Protein AF-0000000068963254 (afdb_homodimer)

InterPro domains:
  IPR007537 tRNAHis guanylyltransferase Thg1 [PIRSF028980] (1-218)
  IPR007537 tRNAHis guanylyltransferase Thg1 [PTHR12729] (1-242)
  IPR024956 tRNAHis guanylyltransferase catalytic domain [PF04446] (6-135)
  IPR025845 Thg1 C-terminal domain [PF14413] (139-219)
  IPR038469 tRNAHis guanylyltransferase Thg1 superfamily [G3DSA:3.30.70.3000] (1-248)

Solvent-accessible surface area (backbone atoms only — not comparable to full-atom values): 26424 Å² total; per-residue (Å²): 124,90,73,58,92,35,56,66,53,60,69,49,56,68,87,52,58,54,68,81,66,22,29,38,34,40,37,37,34,48,52,66,45,72,61,51,38,59,76,64,63,55,52,78,69,68,33,69,47,60,48,49,43,51,48,52,18,51,50,52,42,39,64,73,36,72,52,42,40,39,34,42,32,47,86,62,32,38,36,38,33,30,47,31,79,56,58,65,80,70,30,26,48,49,45,55,50,16,36,50,38,5,40,31,31,23,40,46,60,72,46,36,56,78,54,33,72,89,50,78,87,83,68,81,66,33,34,27,34,45,75,34,59,26,76,44,68,65,48,48,51,34,39,53,24,34,54,36,53,47,36,34,57,52,40,54,49,40,45,41,40,41,44,32,29,76,74,61,68,34,50,71,68,52,28,54,58,71,49,60,91,56,50,73,67,50,45,49,46,50,33,32,76,74,65,73,38,61,76,87,72,50,59,45,54,66,49,40,14,39,36,34,30,34,53,41,80,70,32,62,85,44,71,45,88,65,64,45,79,44,54,60,67,64,70,51,61,57,40,49,69,57,33,37,45,59,62,72,117,125,91,74,58,92,37,55,67,52,61,71,49,56,69,88,51,57,54,69,81,64,24,30,38,34,41,38,37,36,48,53,67,45,70,62,50,39,60,75,62,63,56,52,78,70,68,32,66,48,61,47,51,43,51,49,51,17,50,50,53,42,41,66,73,35,72,51,41,40,37,34,43,33,45,85,64,32,38,37,38,34,29,47,28,80,53,58,66,80,69,29,26,48,49,45,54,50,17,35,50,40,7,41,30,32,24,37,46,59,72,46,38,56,80,56,33,71,91,48,79,86,84,69,81,66,35,34,27,35,45,74,34,60,28,74,44,70,66,48,48,52,35,39,52,26,34,53,37,52,49,36,33,55,51,40,54,49,40,45,41,39,40,43,33,29,76,73,61,69,34,50,72,70,52,28,52,59,72,50,59,90,56,50,73,68,51,45,49,46,49,33,33,76,76,64,72,38,59,75,88,73,50,58,45,54,65,50,41,17,40,36,36,31,35,53,44,80,68,34,61,85,45,72,44,88,63,64,46,76,45,54,60,66,66,72,51,63,58,40,49,69,56,33,36,46,60,62,74,120

Organism: Plasmodiophora brassicae (NCBI:txid37360)

Foldseek 3Di:
DPDDPVNCVVVVDDFQADDAQWKKKKKKFWDPVVVQCVVQVADPPDRPLLLVLLVVLVQQLCLVVVQFFKKFDDDRMIMTIGARRDCVVPRGFVVNRVVSQVSSQVSSQVCCCVSPVPTDRDDRIHMDIGMDIGNDLVRVLVVLLVVQVVLQVVLLLRVLLVCCVVVVVDDSVRSVVVCPPDDSVRSQCSCCVVPVDHPVPPDLCNNGNKMWGQDFFQGQPDGHSGTDIDRDNSNDCCVCVGGHVNSRD/DPQDPPNCVVVVDDFQADDAQWKKKKKKFWDPVVVQCVVQVADPPDRPLLLVLLVVLVQQLCLVVVQFFKKFDDDRMIMTIGARRDCVVPRGFVVSRVVSQVSSQVSSQVCCCVSPVPTDRDDRIHMDIGMDIGNDLVRVLVVLLVVQVVLQVVLLLRVLLVCCVVVVVDDSVRSVVVCPPDDSVRSQCSCCVVPVDGPVPPDLCNNRNKMWGQDFFQGQVDGHSGTDIDRDNSNDCCVCVGGHVNSRD

Structure (mmCIF, N/CA/C/O backbone):
data_AF-0000000068963254-model_v1
#
loop_
_entity.id
_entity.type
_entity.pdbx_description
1 polymer 'tRNA(His) guanylyltransferase'
#
loop_
_atom_site.group_PDB
_atom_site.id
_atom_site.type_symbol
_atom_site.label_atom_id
_atom_site.label_alt_id
_atom_site.label_comp_id
_atom_site.label_asym_id
_atom_site.label_entity_id
_atom_site.label_seq_id
_atom_site.pdbx_PDB_ins_code
_atom_site.Cartn_x
_atom_site.Cartn_y
_atom_site.Cartn_z
_atom_site.occupancy
_atom_site.B_iso_or_equiv
_atom_site.auth_seq_id
_atom_site.auth_comp_id
_atom_site.auth_asym_id
_atom_site.auth_atom_id
_atom_site.pdbx_PDB_model_num
ATOM 1 N N . MET A 1 1 ? 7.516 -19.312 -25.328 1 40.75 1 MET A N 1
ATOM 2 C CA . MET A 1 1 ? 6.711 -19.531 -24.125 1 40.75 1 MET A CA 1
ATOM 3 C C . MET A 1 1 ? 5.273 -19.891 -24.5 1 40.75 1 MET A C 1
ATOM 5 O O . MET A 1 1 ? 4.648 -19.203 -25.312 1 40.75 1 MET A O 1
ATOM 9 N N . ALA A 1 2 ? 4.996 -21.141 -24.453 1 50.78 2 ALA A N 1
ATOM 10 C CA . ALA A 1 2 ? 3.686 -21.609 -24.906 1 50.78 2 ALA A CA 1
ATOM 11 C C . ALA A 1 2 ? 2.574 -20.719 -24.359 1 50.78 2 ALA A C 1
ATOM 13 O O . ALA A 1 2 ? 2.416 -20.609 -23.141 1 50.78 2 ALA A O 1
ATOM 14 N N . LYS A 1 3 ? 2.156 -19.75 -25.125 1 63.19 3 LYS A N 1
ATOM 15 C CA . LYS A 1 3 ? 1.108 -18.766 -24.875 1 63.19 3 LYS A CA 1
ATOM 16 C C . LYS A 1 3 ? -0.232 -19.438 -24.609 1 63.19 3 LYS A C 1
ATOM 18 O O . LYS A 1 3 ? -0.661 -20.312 -25.375 1 63.19 3 LYS A O 1
ATOM 23 N N . SER A 1 4 ? -0.651 -19.484 -23.297 1 78.44 4 SER A N 1
ATOM 24 C CA . SER A 1 4 ? -1.964 -20.016 -22.938 1 78.44 4 SER A CA 1
ATOM 25 C C . SER A 1 4 ? -3.066 -19.359 -23.766 1 78.44 4 SER A C 1
ATOM 27 O O . SER A 1 4 ? -2.932 -18.203 -24.203 1 78.44 4 SER A O 1
ATOM 29 N N . ARG A 1 5 ? -4.027 -20.062 -24.281 1 87.56 5 ARG A N 1
ATOM 30 C CA . ARG A 1 5 ? -5.191 -19.562 -25 1 87.56 5 ARG A CA 1
ATOM 31 C C . ARG A 1 5 ? -5.902 -18.469 -24.219 1 87.56 5 ARG A C 1
ATOM 33 O O . ARG A 1 5 ? -6.723 -17.734 -24.766 1 87.56 5 ARG A O 1
ATOM 40 N N . PHE A 1 6 ? -5.547 -18.344 -22.891 1 93.31 6 PHE A N 1
ATOM 41 C CA . PHE A 1 6 ? -6.215 -17.375 -22.031 1 93.31 6 PHE A CA 1
ATOM 42 C C . PHE A 1 6 ? -5.469 -16.047 -22.047 1 93.31 6 PHE A C 1
ATOM 44 O O . PHE A 1 6 ? -5.949 -15.055 -21.484 1 93.31 6 PHE A O 1
ATOM 51 N N . GLU A 1 7 ? -4.395 -15.922 -22.703 1 92.69 7 GLU A N 1
ATOM 52 C CA . GLU A 1 7 ? -3.494 -14.781 -22.641 1 92.69 7 GLU A CA 1
ATOM 53 C C . GLU A 1 7 ? -4.176 -13.516 -23.156 1 92.69 7 GLU A C 1
ATOM 55 O O . GLU A 1 7 ? -3.734 -12.398 -22.844 1 92.69 7 GLU A O 1
ATOM 60 N N . TYR A 1 8 ? -5.297 -13.703 -23.938 1 94.56 8 TYR A N 1
ATOM 61 C CA . TYR A 1 8 ? -5.992 -12.555 -24.484 1 94.56 8 TYR A CA 1
ATOM 62 C C . TYR A 1 8 ? -6.496 -11.633 -23.391 1 94.56 8 TYR A C 1
ATOM 64 O O . TYR A 1 8 ? -6.68 -10.43 -23.609 1 94.56 8 TYR A O 1
ATOM 72 N N . VAL A 1 9 ? -6.684 -12.094 -22.125 1 95.69 9 VAL A N 1
ATOM 73 C CA . VAL A 1 9 ? -7.242 -11.32 -21.016 1 95.69 9 VAL A CA 1
ATOM 74 C C . VAL A 1 9 ? -6.277 -10.203 -20.625 1 95.69 9 VAL A C 1
ATOM 76 O O . VAL A 1 9 ? -6.668 -9.234 -19.969 1 95.69 9 VAL A O 1
ATOM 79 N N . ARG A 1 10 ? -5.012 -10.375 -21 1 94.25 10 ARG A N 1
ATOM 80 C CA . ARG A 1 10 ? -4.031 -9.328 -20.734 1 94.25 10 ARG A CA 1
ATOM 81 C C . ARG A 1 10 ? -4.398 -8.039 -21.469 1 94.25 10 ARG A C 1
ATOM 83 O O . ARG A 1 10 ? -4.027 -6.945 -21.031 1 94.25 10 ARG A O 1
ATOM 90 N N . GLU A 1 11 ? -5.129 -8.188 -22.531 1 94.81 11 GLU A N 1
ATOM 91 C CA . GLU A 1 11 ? -5.484 -7.043 -23.375 1 94.81 11 GLU A CA 1
ATOM 92 C C . GLU A 1 11 ? -6.473 -6.125 -22.656 1 94.81 11 GLU A C 1
ATOM 94 O O . GLU A 1 11 ? -6.684 -4.984 -23.078 1 94.81 11 GLU A O 1
ATOM 99 N N . PHE A 1 12 ? -7.09 -6.617 -21.578 1 96.12 12 PHE A N 1
ATOM 100 C CA . PHE A 1 12 ? -8.023 -5.797 -20.812 1 96.12 12 PHE A CA 1
ATOM 101 C C . PHE A 1 12 ? -7.277 -4.828 -19.906 1 96.12 12 PHE A C 1
ATOM 103 O O . PHE A 1 12 ? -7.867 -3.881 -19.375 1 96.12 12 PHE A O 1
ATOM 110 N N . GLU A 1 13 ? -5.98 -5.09 -19.719 1 94.31 13 GLU A N 1
ATOM 111 C CA . GLU A 1 13 ? -5.184 -4.152 -18.922 1 94.31 13 GLU A CA 1
ATOM 112 C C . GLU A 1 13 ? -5.102 -2.789 -19.609 1 94.31 13 GLU A C 1
ATOM 114 O O . GLU A 1 13 ? -4.887 -2.705 -20.812 1 94.31 13 GLU A O 1
ATOM 119 N N . GLN A 1 14 ? -5.449 -1.796 -18.875 1 87.88 14 GLN A N 1
ATOM 120 C CA . GLN A 1 14 ? -5.414 -0.44 -19.406 1 87.88 14 GLN A CA 1
ATOM 121 C C . GLN A 1 14 ? -4.195 0.323 -18.906 1 87.88 14 GLN A C 1
ATOM 123 O O . GLN A 1 14 ? -3.807 0.178 -17.734 1 87.88 14 GLN A O 1
ATOM 128 N N . GLN A 1 15 ? -3.648 1.055 -19.812 1 85.62 15 GLN A N 1
ATOM 129 C CA . GLN A 1 15 ? -2.539 1.921 -19.422 1 85.62 15 GLN A CA 1
ATOM 130 C C . GLN A 1 15 ? -3.033 3.127 -18.641 1 85.62 15 GLN A C 1
ATOM 132 O O . GLN A 1 15 ? -4.066 3.713 -18.969 1 85.62 15 GLN A O 1
ATOM 137 N N . ASP A 1 16 ? -2.488 3.451 -17.609 1 92.75 16 ASP A N 1
ATOM 138 C CA . ASP A 1 16 ? -2.861 4.605 -16.797 1 92.75 16 ASP A CA 1
ATOM 139 C C . ASP A 1 16 ? -1.685 5.566 -16.641 1 92.75 16 ASP A C 1
ATOM 141 O O . ASP A 1 16 ? -1.384 6.008 -15.523 1 92.75 16 ASP A O 1
ATOM 145 N N . CYS A 1 17 ? -1.032 5.82 -17.734 1 95.12 17 CYS A N 1
ATOM 146 C CA . CYS A 1 17 ? 0.119 6.719 -17.766 1 95.12 17 CYS A CA 1
ATOM 147 C C . CYS A 1 17 ? -0.302 8.156 -17.469 1 95.12 17 CYS A C 1
ATOM 149 O O . CYS A 1 17 ? -1.21 8.68 -18.125 1 95.12 17 CYS A O 1
ATOM 151 N N . LEU A 1 18 ? 0.37 8.75 -16.594 1 97.69 18 LEU A N 1
ATOM 152 C CA . LEU A 1 18 ? 0.087 10.133 -16.203 1 97.69 18 LEU A CA 1
ATOM 153 C C . LEU A 1 18 ? 0.671 11.102 -17.219 1 97.69 18 LEU A C 1
ATOM 155 O O . LEU A 1 18 ? 1.726 10.844 -17.812 1 97.69 18 LEU A O 1
ATOM 159 N N . LEU A 1 19 ? -0.005 12.203 -17.453 1 97.56 19 LEU A N 1
ATOM 160 C CA . LEU A 1 19 ? 0.366 13.234 -18.406 1 97.56 19 LEU A CA 1
ATOM 161 C C . LEU A 1 19 ? 1.795 13.711 -18.172 1 97.56 19 LEU A C 1
ATOM 163 O O . LEU A 1 19 ? 2.184 13.969 -17.031 1 97.56 19 LEU A O 1
ATOM 167 N N . LYS A 1 20 ? 2.562 13.781 -19.219 1 97.12 20 LYS A N 1
ATOM 168 C CA . LYS A 1 20 ? 3.924 14.305 -19.156 1 97.12 20 LYS A CA 1
ATOM 169 C C . LYS A 1 20 ? 3.928 15.789 -18.812 1 97.12 20 LYS A C 1
ATOM 171 O O . LYS A 1 20 ? 2.961 16.5 -19.094 1 97.12 20 LYS A O 1
ATOM 176 N N . ASN A 1 21 ? 4.98 16.219 -18.156 1 97.19 21 ASN A N 1
ATOM 177 C CA . ASN A 1 21 ? 5.238 17.625 -17.844 1 97.19 21 ASN A CA 1
ATOM 178 C C . ASN A 1 21 ? 4.223 18.172 -16.844 1 97.19 21 ASN A C 1
ATOM 180 O O . ASN A 1 21 ? 3.986 19.375 -16.781 1 97.19 21 ASN A O 1
ATOM 184 N N . ALA A 1 22 ? 3.57 17.312 -16.141 1 98.44 22 ALA A N 1
ATOM 185 C CA . ALA A 1 22 ? 2.709 17.672 -15.016 1 98.44 22 ALA A CA 1
ATOM 186 C C . ALA A 1 22 ? 3.26 17.125 -13.703 1 98.44 22 ALA A C 1
ATOM 188 O O . ALA A 1 22 ? 3.785 16.016 -13.664 1 98.44 22 ALA A O 1
ATOM 189 N N . TRP A 1 23 ? 3.119 17.938 -12.664 1 98.75 23 TRP A N 1
ATOM 190 C CA . TRP A 1 23 ? 3.518 17.484 -11.336 1 98.75 23 TRP A CA 1
ATOM 191 C C . TRP A 1 23 ? 2.604 16.359 -10.852 1 98.75 23 TRP A C 1
ATOM 193 O O . TRP A 1 23 ? 1.389 16.406 -11.055 1 98.75 23 TRP A O 1
ATOM 203 N N . ILE A 1 24 ? 3.195 15.352 -10.297 1 98.81 24 ILE A N 1
ATOM 204 C CA . ILE A 1 24 ? 2.424 14.258 -9.719 1 98.81 24 ILE A CA 1
ATOM 205 C C . ILE A 1 24 ? 2.418 14.383 -8.195 1 98.81 24 ILE A C 1
ATOM 207 O O . ILE A 1 24 ? 3.477 14.484 -7.57 1 98.81 24 ILE A O 1
ATOM 211 N N . VAL A 1 25 ? 1.271 14.422 -7.582 1 98.88 25 VAL A N 1
ATOM 212 C CA . VAL A 1 25 ? 1.151 14.367 -6.129 1 98.88 25 VAL A CA 1
ATOM 213 C C . VAL A 1 25 ? 0.462 13.07 -5.711 1 98.88 25 VAL A C 1
ATOM 215 O O . VAL A 1 25 ? -0.643 12.773 -6.172 1 98.88 25 VAL A O 1
ATOM 218 N N . VAL A 1 26 ? 1.141 12.289 -4.941 1 98.88 26 VAL A N 1
ATOM 219 C CA . VAL A 1 26 ? 0.538 11.133 -4.285 1 98.88 26 VAL A CA 1
ATOM 220 C C . VAL A 1 26 ? 0.191 11.484 -2.84 1 98.88 26 VAL A C 1
ATOM 222 O O . VAL A 1 26 ? 1.077 11.797 -2.041 1 98.88 26 VAL A O 1
ATOM 225 N N . ARG A 1 27 ? -1.029 11.477 -2.531 1 98.81 27 ARG A N 1
ATOM 226 C CA . ARG A 1 27 ? -1.464 11.742 -1.164 1 98.81 27 ARG A CA 1
ATOM 227 C C . ARG A 1 27 ? -1.952 10.469 -0.489 1 98.81 27 ARG A C 1
ATOM 229 O O . ARG A 1 27 ? -2.826 9.773 -1.017 1 98.81 27 ARG A O 1
ATOM 236 N N . ILE A 1 28 ? -1.394 10.094 0.562 1 98.75 28 ILE A N 1
ATOM 237 C CA . ILE A 1 28 ? -1.815 8.945 1.359 1 98.75 28 ILE A CA 1
ATOM 238 C C . ILE A 1 28 ? -2.535 9.43 2.617 1 98.75 28 ILE A C 1
ATOM 240 O O . ILE A 1 28 ? -2.246 10.516 3.127 1 98.75 28 ILE A O 1
ATOM 244 N N . ASP A 1 29 ? -3.447 8.68 3.086 1 98.5 29 ASP A N 1
ATOM 245 C CA . ASP A 1 29 ? -4.25 9 4.262 1 98.5 29 ASP A CA 1
ATOM 246 C C . ASP A 1 29 ? -4.621 7.738 5.035 1 98.5 29 ASP A C 1
ATOM 248 O O . ASP A 1 29 ? -5.043 6.742 4.441 1 98.5 29 ASP A O 1
ATOM 252 N N . GLY A 1 30 ? -4.484 7.77 6.297 1 98.5 30 GLY A N 1
ATOM 253 C CA . GLY A 1 30 ? -4.824 6.621 7.121 1 98.5 30 GLY A CA 1
ATOM 254 C C . GLY A 1 30 ? -6.289 6.238 7.035 1 98.5 30 GLY A C 1
ATOM 255 O O . GLY A 1 30 ? -7.16 7.105 6.98 1 98.5 30 GLY A O 1
ATOM 256 N N . ARG A 1 31 ? -6.52 4.98 7.039 1 97.12 31 ARG A N 1
ATOM 257 C CA . ARG A 1 31 ? -7.883 4.453 7.078 1 97.12 31 ARG A CA 1
ATOM 258 C C . ARG A 1 31 ? -8.242 3.967 8.477 1 97.12 31 ARG A C 1
ATOM 260 O O . ARG A 1 31 ? -7.602 3.062 9.008 1 97.12 31 ARG A O 1
ATOM 267 N N . GLY A 1 32 ? -9.281 4.512 9.008 1 95.69 32 GLY A N 1
ATOM 268 C CA . GLY A 1 32 ? -9.688 4.113 10.344 1 95.69 32 GLY A CA 1
ATOM 269 C C . GLY A 1 32 ? -8.68 4.484 11.414 1 95.69 32 GLY A C 1
ATOM 270 O O . GLY A 1 32 ? -8.492 3.742 12.375 1 95.69 32 GLY A O 1
ATOM 271 N N . PHE A 1 33 ? -8.039 5.621 11.25 1 96.44 33 PHE A N 1
ATOM 272 C CA . PHE A 1 33 ? -6.891 5.938 12.094 1 96.44 33 PHE A CA 1
ATOM 273 C C . PHE A 1 33 ? -7.348 6.457 13.453 1 96.44 33 PHE A C 1
ATOM 275 O O . PHE A 1 33 ? -6.598 6.406 14.43 1 96.44 33 PHE A O 1
ATOM 282 N N . HIS A 1 34 ? -8.547 7.043 13.5 1 94.56 34 HIS A N 1
ATOM 283 C CA . HIS A 1 34 ? -9.062 7.414 14.812 1 94.56 34 HIS A CA 1
ATOM 284 C C . HIS A 1 34 ? -9.164 6.203 15.727 1 94.56 34 HIS A C 1
ATOM 286 O O . HIS A 1 34 ? -8.711 6.25 16.875 1 94.56 34 HIS A O 1
ATOM 292 N N . LYS A 1 35 ? -9.75 5.125 15.242 1 96.56 35 LYS A N 1
ATOM 293 C CA . LYS A 1 35 ? -9.859 3.883 16 1 96.56 35 LYS A CA 1
ATOM 294 C C . LYS A 1 35 ? -8.484 3.283 16.266 1 96.56 35 LYS A C 1
ATOM 296 O O . LYS A 1 35 ? -8.227 2.77 17.359 1 96.56 35 LYS A O 1
ATOM 301 N N . PHE A 1 36 ? -7.629 3.355 15.328 1 98.06 36 PHE A N 1
ATOM 302 C CA . PHE A 1 36 ? -6.281 2.818 15.438 1 98.06 36 PHE A CA 1
ATOM 303 C C . PHE A 1 36 ? -5.516 3.504 16.562 1 98.06 36 PHE A C 1
ATOM 305 O O . PHE A 1 36 ? -4.922 2.84 17.422 1 98.06 36 PHE A O 1
ATOM 312 N N . THR A 1 37 ? -5.527 4.891 16.531 1 97.81 37 THR A N 1
ATOM 313 C CA . THR A 1 37 ? -4.773 5.648 17.531 1 97.81 37 THR A CA 1
ATOM 314 C C . THR A 1 37 ? -5.379 5.477 18.922 1 97.81 37 THR A C 1
ATOM 316 O O . THR A 1 37 ? -4.656 5.402 19.906 1 97.81 37 THR A O 1
ATOM 319 N N . SER A 1 38 ? -6.684 5.348 19.016 1 96.56 38 SER A N 1
ATOM 320 C CA . SER A 1 38 ? -7.348 5.105 20.281 1 96.56 38 SER A CA 1
ATOM 321 C C . SER A 1 38 ? -6.969 3.744 20.859 1 96.56 38 SER A C 1
ATOM 323 O O . SER A 1 38 ? -6.652 3.631 22.047 1 96.56 38 SER A O 1
ATOM 325 N N . ALA A 1 39 ? -6.941 2.746 20.016 1 97.31 39 ALA A N 1
ATOM 326 C CA . ALA A 1 39 ? -6.641 1.38 20.438 1 97.31 39 ALA A CA 1
ATOM 327 C C . ALA A 1 39 ? -5.203 1.264 20.938 1 97.31 39 ALA A C 1
ATOM 329 O O . ALA A 1 39 ? -4.887 0.387 21.734 1 97.31 39 ALA A O 1
ATOM 330 N N . HIS A 1 40 ? -4.371 2.148 20.5 1 98.44 40 HIS A N 1
ATOM 331 C CA . HIS A 1 40 ? -2.959 2.057 20.844 1 98.44 40 HIS A CA 1
ATOM 332 C C . HIS A 1 40 ? -2.572 3.131 21.859 1 98.44 40 HIS A C 1
ATOM 334 O O . HIS A 1 40 ? -1.389 3.318 22.156 1 98.44 40 HIS A O 1
ATOM 340 N N . GLY A 1 41 ? -3.527 3.955 22.266 1 97.5 41 GLY A N 1
ATOM 341 C CA . GLY A 1 41 ? -3.303 4.902 23.359 1 97.5 41 GLY A CA 1
ATOM 342 C C . GLY A 1 41 ? -2.469 6.098 22.938 1 97.5 41 GLY A C 1
ATOM 343 O O . GLY A 1 41 ? -1.62 6.566 23.703 1 97.5 41 GLY A O 1
ATOM 344 N N . PHE A 1 42 ? -2.67 6.566 21.766 1 98 42 PHE A N 1
ATOM 345 C CA . PHE A 1 42 ? -1.976 7.781 21.344 1 98 42 PHE A CA 1
ATOM 346 C C . PHE A 1 42 ? -2.354 8.953 22.25 1 98 42 PHE A C 1
ATOM 348 O O . PHE A 1 42 ? -3.516 9.094 22.641 1 98 42 PHE A O 1
ATOM 355 N N . LEU A 1 43 ? -1.406 9.789 22.469 1 97.12 43 LEU A N 1
ATOM 356 C CA . LEU A 1 43 ? -1.691 11.023 23.188 1 97.12 43 LEU A CA 1
ATOM 357 C C . LEU A 1 43 ? -2.572 11.945 22.344 1 97.12 43 LEU A C 1
ATOM 359 O O . LEU A 1 43 ? -2.514 11.922 21.125 1 97.12 43 LEU A O 1
ATOM 363 N N . ARG A 1 44 ? -3.332 12.711 23.062 1 95.44 44 ARG A N 1
ATOM 364 C CA . ARG A 1 44 ? -4.191 13.703 22.422 1 95.44 44 ARG A CA 1
ATOM 365 C C . ARG A 1 44 ? -3.809 15.117 22.859 1 95.44 44 ARG A C 1
ATOM 367 O O . ARG A 1 44 ? -3.404 15.328 24 1 95.44 44 ARG A O 1
ATOM 374 N N . PRO A 1 45 ? -3.92 16.094 22.016 1 95.69 45 PRO A N 1
ATOM 375 C CA . PRO A 1 45 ? -4.406 16.078 20.625 1 95.69 45 PRO A CA 1
ATOM 376 C C . PRO A 1 45 ? -3.355 15.586 19.641 1 95.69 45 PRO A C 1
ATOM 378 O O . PRO A 1 45 ? -3.695 15.172 18.531 1 95.69 45 PRO A O 1
ATOM 381 N N . ASN A 1 46 ? -2.074 15.75 20.031 1 97 46 ASN A N 1
ATOM 382 C CA . ASN A 1 46 ? -0.976 15.32 19.172 1 97 46 ASN A CA 1
ATOM 383 C C . ASN A 1 46 ? -0.062 14.328 19.891 1 97 46 ASN A C 1
ATOM 385 O O . ASN A 1 46 ? 0.238 14.492 21.078 1 97 46 ASN A O 1
ATOM 389 N N . ASP A 1 47 ? 0.301 13.297 19.281 1 98 47 ASP A N 1
ATOM 390 C CA . ASP A 1 47 ? 1.274 12.336 19.781 1 98 47 ASP A CA 1
ATOM 391 C C . ASP A 1 47 ? 2.574 12.398 18.984 1 98 47 ASP A C 1
ATOM 393 O O . ASP A 1 47 ? 2.635 11.93 17.844 1 98 47 ASP A O 1
ATOM 397 N N . ALA A 1 48 ? 3.574 12.938 19.578 1 98.25 48 ALA A N 1
ATOM 398 C CA . ALA A 1 48 ? 4.852 13.172 18.906 1 98.25 48 ALA A CA 1
ATOM 399 C C . ALA A 1 48 ? 5.445 11.867 18.391 1 98.25 48 ALA A C 1
ATOM 401 O O . ALA A 1 48 ? 6.102 11.844 17.344 1 98.25 48 ALA A O 1
ATOM 402 N N . ARG A 1 49 ? 5.277 10.719 19.141 1 98.5 49 ARG A N 1
ATOM 403 C CA . ARG A 1 49 ? 5.777 9.422 18.688 1 98.5 49 ARG A CA 1
ATOM 404 C C . ARG A 1 49 ? 5.152 9.031 17.359 1 98.5 49 ARG A C 1
ATOM 406 O O . ARG A 1 49 ? 5.859 8.633 16.422 1 98.5 49 ARG A O 1
ATOM 413 N N . GLY A 1 50 ? 3.785 9.219 17.25 1 98.62 50 GLY A N 1
ATOM 414 C CA . GLY A 1 50 ? 3.066 8.891 16.031 1 98.62 50 GLY A CA 1
ATOM 415 C C . GLY A 1 50 ? 3.475 9.742 14.844 1 98.62 50 GLY A C 1
ATOM 416 O O . GLY A 1 50 ? 3.656 9.234 13.742 1 98.62 50 GLY A O 1
ATOM 417 N N . LEU A 1 51 ? 3.619 11.023 15.078 1 98.75 51 LEU A N 1
ATOM 418 C CA . LEU A 1 51 ? 4.004 11.945 14.016 1 98.75 51 LEU A CA 1
ATOM 419 C C . LEU A 1 51 ? 5.43 11.672 13.547 1 98.75 51 LEU A C 1
ATOM 421 O O . LEU A 1 51 ? 5.723 11.758 12.352 1 98.75 51 LEU A O 1
ATOM 425 N N . SER A 1 52 ? 6.297 11.352 14.5 1 98.81 52 SER A N 1
ATOM 426 C CA . SER A 1 52 ? 7.672 11.016 14.156 1 98.81 52 SER A CA 1
ATOM 427 C C . SER A 1 52 ? 7.738 9.719 13.344 1 98.81 52 SER A C 1
ATOM 429 O O . SER A 1 52 ? 8.578 9.586 12.453 1 98.81 52 SER A O 1
ATOM 431 N N . LEU A 1 53 ? 6.918 8.773 13.695 1 98.88 53 LEU A N 1
ATOM 432 C CA . LEU A 1 53 ? 6.832 7.535 12.93 1 98.88 53 LEU A CA 1
ATOM 433 C C . LEU A 1 53 ? 6.383 7.812 11.5 1 98.88 53 LEU A C 1
ATOM 435 O O . LEU A 1 53 ? 6.957 7.277 10.547 1 98.88 53 LEU A O 1
ATOM 439 N N . MET A 1 54 ? 5.34 8.664 11.328 1 98.88 54 MET A N 1
ATOM 440 C CA . MET A 1 54 ? 4.902 9.078 10 1 98.88 54 MET A CA 1
ATOM 441 C C . MET A 1 54 ? 6.055 9.688 9.211 1 98.88 54 MET A C 1
ATOM 443 O O . MET A 1 54 ? 6.238 9.383 8.031 1 98.88 54 MET A O 1
ATOM 447 N N . ASN A 1 55 ? 6.797 10.539 9.891 1 98.88 55 ASN A N 1
ATOM 448 C CA . ASN A 1 55 ? 7.934 11.203 9.266 1 98.88 55 ASN A CA 1
ATOM 449 C C . ASN A 1 55 ? 8.992 10.195 8.812 1 98.88 55 ASN A C 1
ATOM 451 O O . ASN A 1 55 ? 9.57 10.336 7.738 1 98.88 55 ASN A O 1
ATOM 455 N N . ALA A 1 56 ? 9.25 9.234 9.641 1 98.81 56 ALA A N 1
ATOM 456 C CA . ALA A 1 56 ? 10.227 8.203 9.297 1 98.81 56 ALA A CA 1
ATOM 457 C C . ALA A 1 56 ? 9.797 7.422 8.062 1 98.81 56 ALA A C 1
ATOM 459 O O . ALA A 1 56 ? 10.617 7.105 7.199 1 98.81 56 ALA A O 1
ATOM 460 N N . CYS A 1 57 ? 8.547 7.086 7.996 1 98.88 57 CYS A N 1
ATOM 461 C CA . CYS A 1 57 ? 8.016 6.383 6.832 1 98.88 57 CYS A CA 1
ATOM 462 C C . CYS A 1 57 ? 8.172 7.219 5.57 1 98.88 57 CYS A C 1
ATOM 464 O O . CYS A 1 57 ? 8.594 6.703 4.531 1 98.88 57 CYS A O 1
ATOM 466 N N . ALA A 1 58 ? 7.82 8.492 5.668 1 98.88 58 ALA A N 1
ATOM 467 C CA . ALA A 1 58 ? 7.934 9.391 4.523 1 98.88 58 ALA A CA 1
ATOM 468 C C . ALA A 1 58 ? 9.383 9.508 4.062 1 98.88 58 ALA A C 1
ATOM 470 O O . ALA A 1 58 ? 9.656 9.57 2.859 1 98.88 58 ALA A O 1
ATOM 471 N N . LYS A 1 59 ? 10.266 9.586 5.012 1 98.75 59 LYS A N 1
ATOM 472 C CA . LYS A 1 59 ? 11.688 9.656 4.672 1 98.75 59 LYS A CA 1
ATOM 473 C C . LYS A 1 59 ? 12.125 8.422 3.898 1 98.75 59 LYS A C 1
ATOM 475 O O . LYS A 1 59 ? 12.852 8.523 2.906 1 98.75 59 LYS A O 1
ATOM 480 N N . ALA A 1 60 ? 11.703 7.254 4.34 1 98.5 60 ALA A N 1
ATOM 481 C CA . ALA A 1 60 ? 12.031 6.012 3.645 1 98.5 60 ALA A CA 1
ATOM 482 C C . ALA A 1 60 ? 11.492 6.027 2.219 1 98.5 60 ALA A C 1
ATOM 484 O O . ALA A 1 60 ? 12.164 5.586 1.287 1 98.5 60 ALA A O 1
ATOM 485 N N . VAL A 1 61 ? 10.281 6.523 2.016 1 98.69 61 VAL A N 1
ATOM 486 C CA . VAL A 1 61 ? 9.672 6.617 0.691 1 98.69 61 VAL A CA 1
ATOM 487 C C . VAL A 1 61 ? 10.523 7.516 -0.205 1 98.69 61 VAL A C 1
ATOM 489 O O . VAL A 1 61 ? 10.844 7.148 -1.337 1 98.69 61 VAL A O 1
ATOM 492 N N . MET A 1 62 ? 10.914 8.656 0.317 1 98.44 62 MET A N 1
ATOM 493 C CA . MET A 1 62 ? 11.695 9.594 -0.482 1 98.44 62 MET A CA 1
ATOM 494 C C . MET A 1 62 ? 13.07 9.031 -0.812 1 98.44 62 MET A C 1
ATOM 496 O O . MET A 1 62 ? 13.617 9.305 -1.881 1 98.44 62 MET A O 1
ATOM 500 N N . GLU A 1 63 ? 13.586 8.297 0.095 1 97.69 63 GLU A N 1
ATOM 501 C CA . GLU A 1 63 ? 14.898 7.695 -0.157 1 97.69 63 GLU A CA 1
ATOM 502 C C . GLU A 1 63 ? 14.812 6.633 -1.252 1 97.69 63 GLU A C 1
ATOM 504 O O . GLU A 1 63 ? 15.758 6.453 -2.021 1 97.69 63 GLU A O 1
ATOM 509 N N . ASP A 1 64 ? 13.719 5.961 -1.323 1 96.5 64 ASP A N 1
ATOM 510 C CA . ASP A 1 64 ? 13.516 4.949 -2.359 1 96.5 64 ASP A CA 1
ATOM 511 C C . ASP A 1 64 ? 13.117 5.594 -3.682 1 96.5 64 ASP A C 1
ATOM 513 O O . ASP A 1 64 ? 13.438 5.078 -4.754 1 96.5 64 ASP A O 1
ATOM 517 N N . PHE A 1 65 ? 12.305 6.695 -3.623 1 96.5 65 PHE A N 1
ATOM 518 C CA . PHE A 1 65 ? 11.82 7.43 -4.789 1 96.5 65 PHE A CA 1
ATOM 519 C C . PHE A 1 65 ? 12.57 8.75 -4.945 1 96.5 65 PHE A C 1
ATOM 521 O O . PHE A 1 65 ? 12.102 9.789 -4.477 1 96.5 65 PHE A O 1
ATOM 528 N N . GLU A 1 66 ? 13.562 8.711 -5.695 1 95 66 GLU A N 1
ATOM 529 C CA . GLU A 1 66 ? 14.43 9.875 -5.82 1 95 66 GLU A CA 1
ATOM 530 C C . GLU A 1 66 ? 13.727 11.016 -6.555 1 95 66 GLU A C 1
ATOM 532 O O . GLU A 1 66 ? 14.078 12.18 -6.387 1 95 66 GLU A O 1
ATOM 537 N N . ASP A 1 67 ? 12.711 10.719 -7.312 1 96.62 67 ASP A N 1
ATOM 538 C CA . ASP A 1 67 ? 11.992 11.719 -8.102 1 96.62 67 ASP A CA 1
ATOM 539 C C . ASP A 1 67 ? 11.07 12.555 -7.219 1 96.62 67 ASP A C 1
ATOM 541 O O . ASP A 1 67 ? 10.57 13.594 -7.652 1 96.62 67 ASP A O 1
ATOM 545 N N . ILE A 1 68 ? 10.82 12.109 -5.977 1 98.12 68 ILE A N 1
ATOM 546 C CA . ILE A 1 68 ? 10.047 12.922 -5.043 1 98.12 68 ILE A CA 1
ATOM 547 C C . ILE A 1 68 ? 10.906 14.086 -4.551 1 98.12 68 ILE A C 1
ATOM 549 O O . ILE A 1 68 ? 11.93 13.883 -3.904 1 98.12 68 ILE A O 1
ATOM 553 N N . VAL A 1 69 ? 10.461 15.297 -4.746 1 96.81 69 VAL A N 1
ATOM 554 C CA . VAL A 1 69 ? 11.305 16.453 -4.504 1 96.81 69 VAL A CA 1
ATOM 555 C C . VAL A 1 69 ? 10.961 17.062 -3.146 1 96.81 69 VAL A C 1
ATOM 557 O O . VAL A 1 69 ? 11.805 17.719 -2.523 1 96.81 69 VAL A O 1
ATOM 560 N N . ILE A 1 70 ? 9.766 16.906 -2.703 1 98.19 70 ILE A N 1
ATOM 561 C CA . ILE A 1 70 ? 9.297 17.422 -1.422 1 98.19 70 ILE A CA 1
ATOM 562 C C . ILE A 1 70 ? 8.102 16.609 -0.94 1 98.19 70 ILE A C 1
ATOM 564 O O . ILE A 1 70 ? 7.363 16.047 -1.748 1 98.19 70 ILE A O 1
ATOM 568 N N . ALA A 1 71 ? 7.949 16.406 0.282 1 98.88 71 ALA A N 1
ATOM 569 C CA . ALA A 1 71 ? 6.789 15.773 0.91 1 98.88 71 ALA A CA 1
ATOM 570 C C . ALA A 1 71 ? 6.285 16.594 2.09 1 98.88 71 ALA A C 1
ATOM 572 O O . ALA A 1 71 ? 7.039 17.391 2.668 1 98.88 71 ALA A O 1
ATOM 573 N N . TYR A 1 72 ? 5.027 16.531 2.367 1 98.88 72 TYR A N 1
ATOM 574 C CA . TYR A 1 72 ? 4.398 17.219 3.488 1 98.88 72 TYR A CA 1
ATOM 575 C C . TYR A 1 72 ? 3.416 16.297 4.207 1 98.88 72 TYR A C 1
ATOM 577 O O . TYR A 1 72 ? 2.625 15.602 3.566 1 98.88 72 TYR A O 1
ATOM 585 N N . GLY A 1 73 ? 3.518 16.234 5.488 1 98.81 73 GLY A N 1
ATOM 586 C CA . GLY A 1 73 ? 2.607 15.391 6.242 1 98.81 73 GLY A CA 1
ATOM 587 C C . GLY A 1 73 ? 2.092 16.047 7.508 1 98.81 73 GLY A C 1
ATOM 588 O O . GLY A 1 73 ? 2.781 16.859 8.117 1 98.81 73 GLY A O 1
ATOM 589 N N . HIS A 1 74 ? 0.936 15.789 7.891 1 98.38 74 HIS A N 1
ATOM 590 C CA . HIS A 1 74 ? 0.316 16.078 9.18 1 98.38 74 HIS A CA 1
ATOM 591 C C . HIS A 1 74 ? -0.703 15.008 9.555 1 98.38 74 HIS A C 1
ATOM 593 O O . HIS A 1 74 ? -1.314 14.391 8.68 1 98.38 74 HIS A O 1
ATOM 599 N N . SER A 1 75 ? -0.806 14.727 10.836 1 97.5 75 SER A N 1
ATOM 600 C CA . SER A 1 75 ? -1.698 13.688 11.344 1 97.5 75 SER A CA 1
ATOM 601 C C . SER A 1 75 ? -1.406 12.344 10.688 1 97.5 75 SER A C 1
ATOM 603 O O . SER A 1 75 ? -0.279 11.844 10.75 1 97.5 75 SER A O 1
ATOM 605 N N . ASP A 1 76 ? -2.363 11.773 10.047 1 98.31 76 ASP A N 1
ATOM 606 C CA . ASP A 1 76 ? -2.191 10.477 9.391 1 98.31 76 ASP A CA 1
ATOM 607 C C . ASP A 1 76 ? -2.168 10.633 7.871 1 98.31 76 ASP A C 1
ATOM 609 O O . ASP A 1 76 ? -2.475 9.68 7.145 1 98.31 76 ASP A O 1
ATOM 613 N N . GLU A 1 77 ? -1.79 11.797 7.375 1 98.62 77 GLU A N 1
ATOM 614 C CA . GLU A 1 77 ? -1.776 12.102 5.949 1 98.62 77 GLU A CA 1
ATOM 615 C C . GLU A 1 77 ? -0.39 12.547 5.492 1 98.62 77 GLU A C 1
ATOM 617 O O . GLU A 1 77 ? 0.3 13.273 6.211 1 98.62 77 GLU A O 1
ATOM 622 N N . PHE A 1 78 ? 0.007 12.133 4.328 1 98.88 78 PHE A N 1
ATOM 623 C CA . PHE A 1 78 ? 1.228 12.617 3.695 1 98.88 78 PHE A CA 1
ATOM 624 C C . PHE A 1 78 ? 1.021 12.82 2.197 1 98.88 78 PHE A C 1
ATOM 626 O O . PHE A 1 78 ? 0.362 12.008 1.544 1 98.88 78 PHE A O 1
ATOM 633 N N . SER A 1 79 ? 1.594 13.883 1.71 1 98.94 79 SER A N 1
ATOM 634 C CA . SER A 1 79 ? 1.647 14.164 0.279 1 98.94 79 SER A CA 1
ATOM 635 C C . SER A 1 79 ? 3.078 14.086 -0.245 1 98.94 79 SER A C 1
ATOM 637 O O . SER A 1 79 ? 3.99 14.672 0.339 1 98.94 79 SER A O 1
ATOM 639 N N . PHE A 1 80 ? 3.289 13.359 -1.293 1 98.94 80 PHE A N 1
ATOM 640 C CA . PHE A 1 80 ? 4.574 13.242 -1.975 1 98.94 80 PHE A CA 1
ATOM 641 C C . PHE A 1 80 ? 4.52 13.898 -3.348 1 98.94 80 PHE A C 1
ATOM 643 O O . PHE A 1 80 ? 3.699 13.531 -4.188 1 98.94 80 PHE A O 1
ATOM 650 N N . VAL A 1 81 ? 5.379 14.859 -3.59 1 98.88 81 VAL A N 1
ATOM 651 C CA . VAL A 1 81 ? 5.402 15.578 -4.855 1 98.88 81 VAL A CA 1
ATOM 652 C C . VAL A 1 81 ? 6.516 15.031 -5.746 1 98.88 81 VAL A C 1
ATOM 654 O O . VAL A 1 81 ? 7.695 15.109 -5.391 1 98.88 81 VAL A O 1
ATOM 657 N N . ILE A 1 82 ? 6.109 14.516 -6.84 1 98.75 82 ILE A N 1
ATOM 658 C CA . ILE A 1 82 ? 7.047 13.953 -7.805 1 98.75 82 ILE A CA 1
ATOM 659 C C . ILE A 1 82 ? 7.285 14.945 -8.938 1 98.75 82 ILE A C 1
ATOM 661 O O . ILE A 1 82 ? 6.336 15.523 -9.477 1 98.75 82 ILE A O 1
ATOM 665 N N . ASN A 1 83 ? 8.492 15.07 -9.32 1 97.75 83 ASN A N 1
ATOM 666 C CA . ASN A 1 83 ? 8.914 16.016 -10.352 1 97.75 83 ASN A CA 1
ATOM 667 C C . ASN A 1 83 ? 8.102 15.852 -11.633 1 97.75 83 ASN A C 1
ATOM 669 O O . ASN A 1 83 ? 7.82 14.727 -12.055 1 97.75 83 ASN A O 1
ATOM 673 N N . ARG A 1 84 ? 7.766 16.938 -12.266 1 97.69 84 ARG A N 1
ATOM 674 C CA . ARG A 1 84 ? 6.891 16.906 -13.43 1 97.69 84 ARG A CA 1
ATOM 675 C C . ARG A 1 84 ? 7.574 16.219 -14.609 1 97.69 84 ARG A C 1
ATOM 677 O O . ARG A 1 84 ? 6.906 15.742 -15.531 1 97.69 84 ARG A O 1
ATOM 684 N N . HIS A 1 85 ? 8.922 16.078 -14.609 1 97.31 85 HIS A N 1
ATOM 685 C CA . HIS A 1 85 ? 9.664 15.469 -15.703 1 97.31 85 HIS A CA 1
ATOM 686 C C . HIS A 1 85 ? 10 14.008 -15.391 1 97.31 85 HIS A C 1
ATOM 688 O O . HIS A 1 85 ? 10.633 13.328 -16.203 1 97.31 85 HIS A O 1
ATOM 694 N N . ALA A 1 86 ? 9.633 13.578 -14.164 1 97.19 86 ALA A N 1
ATOM 695 C CA . ALA A 1 86 ? 9.93 12.203 -13.773 1 97.19 86 ALA A CA 1
ATOM 696 C C . ALA A 1 86 ? 9.328 11.211 -14.758 1 97.19 86 ALA A C 1
ATOM 698 O O . ALA A 1 86 ? 8.242 11.438 -15.305 1 97.19 86 ALA A O 1
ATOM 699 N N . THR A 1 87 ? 10.062 10.125 -14.984 1 97.06 87 THR A N 1
ATOM 700 C CA . THR A 1 87 ? 9.594 9.055 -15.859 1 97.06 87 THR A CA 1
ATOM 701 C C . THR A 1 87 ? 9.531 7.727 -15.109 1 97.06 87 THR A C 1
ATOM 703 O O . THR A 1 87 ? 9.453 6.664 -15.727 1 97.06 87 THR A O 1
ATOM 706 N N . VAL A 1 88 ? 9.57 7.844 -13.812 1 96.31 88 VAL A N 1
ATOM 707 C CA . VAL A 1 88 ? 9.555 6.656 -12.969 1 96.31 88 VAL A CA 1
ATOM 708 C C . VAL A 1 88 ? 8.344 5.793 -13.32 1 96.31 88 VAL A C 1
ATOM 710 O O . VAL A 1 88 ? 7.242 6.309 -13.523 1 96.31 88 VAL A O 1
ATOM 713 N N . TYR A 1 89 ? 8.602 4.461 -13.477 1 96.44 89 TYR A N 1
ATOM 714 C CA . TYR A 1 89 ? 7.586 3.465 -13.797 1 96.44 89 TYR A CA 1
ATOM 715 C C . TYR A 1 89 ? 6.785 3.877 -15.031 1 96.44 89 TYR A C 1
ATOM 717 O O . TYR A 1 89 ? 5.586 3.609 -15.109 1 96.44 89 TYR A O 1
ATOM 725 N N . LYS A 1 90 ? 7.418 4.645 -15.914 1 96.69 90 LYS A N 1
ATOM 726 C CA . LYS A 1 90 ? 6.785 5.141 -17.125 1 96.69 90 LYS A CA 1
ATOM 727 C C . LYS A 1 90 ? 5.527 5.941 -16.812 1 96.69 90 LYS A C 1
ATOM 729 O O . LYS A 1 90 ? 4.551 5.898 -17.562 1 96.69 90 LYS A O 1
ATOM 734 N N . ARG A 1 91 ? 5.473 6.512 -15.555 1 97.81 91 ARG A N 1
ATOM 735 C CA . ARG A 1 91 ? 4.406 7.383 -15.07 1 97.81 91 ARG A CA 1
ATOM 736 C C . ARG A 1 91 ? 3.086 6.625 -14.961 1 97.81 91 ARG A C 1
ATOM 738 O O . ARG A 1 91 ? 2.018 7.191 -15.203 1 97.81 91 ARG A O 1
ATOM 745 N N . ARG A 1 92 ? 3.16 5.344 -14.711 1 97.44 92 ARG A N 1
ATOM 746 C CA . ARG A 1 92 ? 1.946 4.578 -14.453 1 97.44 92 ARG A CA 1
ATOM 747 C C . ARG A 1 92 ? 1.376 4.902 -13.078 1 97.44 92 ARG A C 1
ATOM 749 O O . ARG A 1 92 ? 2.006 4.617 -12.055 1 97.44 92 ARG A O 1
ATOM 756 N N . ALA A 1 93 ? 0.148 5.43 -13.039 1 97.94 93 ALA A N 1
ATOM 757 C CA . ALA A 1 93 ? -0.473 5.934 -11.82 1 97.94 93 ALA A CA 1
ATOM 758 C C . ALA A 1 93 ? -0.615 4.824 -10.781 1 97.94 93 ALA A C 1
ATOM 760 O O . ALA A 1 93 ? -0.251 5.008 -9.617 1 97.94 93 ALA A O 1
ATOM 761 N N . SER A 1 94 ? -1.099 3.678 -11.188 1 97.94 94 SER A N 1
ATOM 762 C CA . SER A 1 94 ? -1.357 2.574 -10.266 1 97.94 94 SER A CA 1
ATOM 763 C C . SER A 1 94 ? -0.065 2.062 -9.641 1 97.94 94 SER A C 1
ATOM 765 O O . SER A 1 94 ? -0.026 1.765 -8.445 1 97.94 94 SER A O 1
ATOM 767 N N . LYS A 1 95 ? 0.962 1.901 -10.438 1 97.88 95 LYS A N 1
ATOM 768 C CA . LYS A 1 95 ? 2.236 1.391 -9.938 1 97.88 95 LYS A CA 1
ATOM 769 C C . LYS A 1 95 ? 2.885 2.381 -8.977 1 97.88 95 LYS A C 1
ATOM 771 O O . LYS A 1 95 ? 3.381 1.989 -7.914 1 97.88 95 LYS A O 1
ATOM 776 N N . ILE A 1 96 ? 2.877 3.689 -9.32 1 98.62 96 ILE A N 1
ATOM 777 C CA . ILE A 1 96 ? 3.436 4.727 -8.461 1 98.62 96 ILE A CA 1
ATOM 778 C C . ILE A 1 96 ? 2.695 4.746 -7.125 1 98.62 96 ILE A C 1
ATOM 780 O O . ILE A 1 96 ? 3.314 4.656 -6.062 1 98.62 96 ILE A O 1
ATOM 784 N N . LEU A 1 97 ? 1.409 4.789 -7.215 1 98.75 97 LEU A N 1
ATOM 785 C CA . LEU A 1 97 ? 0.577 4.867 -6.02 1 98.75 97 LEU A CA 1
ATOM 786 C C . LEU A 1 97 ? 0.79 3.652 -5.125 1 98.75 97 LEU A C 1
ATOM 788 O O . LEU A 1 97 ? 1.065 3.795 -3.932 1 98.75 97 LEU A O 1
ATOM 792 N N . SER A 1 98 ? 0.674 2.469 -5.695 1 98.75 98 SER A N 1
ATOM 793 C CA . SER A 1 98 ? 0.722 1.24 -4.906 1 98.75 98 SER A CA 1
ATOM 794 C C . SER A 1 98 ? 2.105 1.025 -4.301 1 98.75 98 SER A C 1
ATOM 796 O O . SER A 1 98 ? 2.225 0.59 -3.154 1 98.75 98 SER A O 1
ATOM 798 N N . THR A 1 99 ? 3.16 1.361 -5.027 1 98.69 99 THR A N 1
ATOM 799 C CA . THR A 1 99 ? 4.516 1.192 -4.512 1 98.69 99 THR A CA 1
ATOM 800 C C . THR A 1 99 ? 4.762 2.123 -3.328 1 98.69 99 THR A C 1
ATOM 802 O O . THR A 1 99 ? 5.324 1.708 -2.312 1 98.69 99 THR A O 1
ATOM 805 N N . ILE A 1 100 ? 4.324 3.352 -3.43 1 98.88 100 ILE A N 1
ATOM 806 C CA . ILE A 1 100 ? 4.516 4.324 -2.359 1 98.88 100 ILE A CA 1
ATOM 807 C C . ILE A 1 100 ? 3.713 3.902 -1.13 1 98.88 100 ILE A C 1
ATOM 809 O O . ILE A 1 100 ? 4.238 3.889 -0.014 1 98.88 100 ILE A O 1
ATOM 813 N N . VAL A 1 101 ? 2.486 3.494 -1.327 1 98.94 101 VAL A N 1
ATOM 814 C CA . VAL A 1 101 ? 1.63 3.072 -0.223 1 98.94 101 VAL A CA 1
ATOM 815 C C . VAL A 1 101 ? 2.219 1.83 0.442 1 98.94 101 VAL A C 1
ATOM 817 O O . VAL A 1 101 ? 2.238 1.727 1.671 1 98.94 101 VAL A O 1
ATOM 820 N N . SER A 1 102 ? 2.676 0.9 -0.381 1 98.88 102 SER A N 1
ATOM 821 C CA . SER A 1 102 ? 3.256 -0.334 0.137 1 98.88 102 SER A CA 1
ATOM 822 C C . SER A 1 102 ? 4.48 -0.05 0.998 1 98.88 102 SER A C 1
ATOM 824 O O . SER A 1 102 ? 4.578 -0.534 2.127 1 98.88 102 SER A O 1
ATOM 826 N N . LEU A 1 103 ? 5.383 0.74 0.485 1 98.81 103 LEU A N 1
ATOM 827 C CA . LEU A 1 103 ? 6.609 1.068 1.206 1 98.81 103 LEU A CA 1
ATOM 828 C C . LEU A 1 103 ? 6.297 1.823 2.494 1 98.81 103 LEU A C 1
ATOM 830 O O . LEU A 1 103 ? 6.852 1.513 3.551 1 98.81 103 LEU A O 1
ATOM 834 N N . PHE A 1 104 ? 5.441 2.836 2.387 1 98.94 104 PHE A N 1
ATOM 835 C CA . PHE A 1 104 ? 5.035 3.613 3.551 1 98.94 104 PHE A CA 1
ATOM 836 C C . PHE A 1 104 ? 4.453 2.709 4.629 1 98.94 104 PHE A C 1
ATOM 838 O O . PHE A 1 104 ? 4.848 2.787 5.793 1 98.94 104 PHE A O 1
ATOM 845 N N . THR A 1 105 ? 3.564 1.805 4.258 1 98.94 105 THR A N 1
ATOM 846 C CA . THR A 1 105 ? 2.889 0.902 5.184 1 98.94 105 THR A CA 1
ATOM 847 C C . THR A 1 105 ? 3.881 -0.075 5.809 1 98.94 105 THR A C 1
ATOM 849 O O . THR A 1 105 ? 3.855 -0.306 7.02 1 98.94 105 THR A O 1
ATOM 852 N N . ALA A 1 106 ? 4.73 -0.666 4.957 1 98.88 106 ALA A N 1
ATOM 853 C CA . ALA A 1 106 ? 5.73 -1.601 5.465 1 98.88 106 ALA A CA 1
ATOM 854 C C . ALA A 1 106 ? 6.602 -0.944 6.531 1 98.88 106 ALA A C 1
ATOM 856 O O . ALA A 1 106 ? 6.844 -1.526 7.59 1 98.88 106 ALA A O 1
ATOM 857 N N . ARG A 1 107 ? 7.016 0.265 6.27 1 98.81 107 ARG A N 1
ATOM 858 C CA . ARG A 1 107 ? 7.891 0.977 7.199 1 98.81 107 ARG A CA 1
ATOM 859 C C . ARG A 1 107 ? 7.148 1.339 8.477 1 98.81 107 ARG A C 1
ATOM 861 O O . ARG A 1 107 ? 7.734 1.337 9.562 1 98.81 107 ARG A O 1
ATOM 868 N N . TYR A 1 108 ? 5.871 1.7 8.344 1 98.94 108 TYR A N 1
ATOM 869 C CA . TYR A 1 108 ? 5.082 2.018 9.531 1 98.94 108 TYR A CA 1
ATOM 870 C C . TYR A 1 108 ? 5.074 0.851 10.508 1 98.94 108 TYR A C 1
ATOM 872 O O . TYR A 1 108 ? 5.242 1.044 11.719 1 98.94 108 TYR A O 1
ATOM 880 N N . VAL A 1 109 ? 4.945 -0.353 9.984 1 98.81 109 VAL A N 1
ATOM 881 C CA . VAL A 1 109 ? 4.91 -1.542 10.828 1 98.81 109 VAL A CA 1
ATOM 882 C C . VAL A 1 109 ? 6.316 -1.879 11.312 1 98.81 109 VAL A C 1
ATOM 884 O O . VAL A 1 109 ? 6.531 -2.129 12.5 1 98.81 109 VAL A O 1
ATOM 887 N N . MET A 1 110 ? 7.293 -1.843 10.461 1 98.56 110 MET A N 1
ATOM 888 C CA . MET A 1 110 ? 8.664 -2.234 10.789 1 98.56 110 MET A CA 1
ATOM 889 C C . MET A 1 110 ? 9.25 -1.312 11.859 1 98.56 110 MET A C 1
ATOM 891 O O . MET A 1 110 ? 10.016 -1.755 12.711 1 98.56 110 MET A O 1
ATOM 895 N N . ASP A 1 111 ? 8.844 -0.016 11.812 1 98.5 111 ASP A N 1
ATOM 896 C CA . ASP A 1 111 ? 9.477 0.968 12.68 1 98.5 111 ASP A CA 1
ATOM 897 C C . ASP A 1 111 ? 8.656 1.192 13.945 1 98.5 111 ASP A C 1
ATOM 899 O O . ASP A 1 111 ? 9.078 1.913 14.852 1 98.5 111 ASP A O 1
ATOM 903 N N . TRP A 1 112 ? 7.512 0.598 14.094 1 98.69 112 TRP A N 1
ATOM 904 C CA . TRP A 1 112 ? 6.602 0.791 15.219 1 98.69 112 TRP A CA 1
ATOM 905 C C . TRP A 1 112 ? 7.328 0.6 16.547 1 98.69 112 TRP A C 1
ATOM 907 O O . TRP A 1 112 ? 7.266 1.462 17.422 1 98.69 112 TRP A O 1
ATOM 917 N N . PRO A 1 113 ? 8.195 -0.482 16.688 1 97.88 113 PRO A N 1
ATOM 918 C CA . PRO A 1 113 ? 8.812 -0.692 18 1 97.88 113 PRO A CA 1
ATOM 919 C C . PRO A 1 113 ? 9.805 0.41 18.375 1 97.88 113 PRO A C 1
ATOM 921 O O . PRO A 1 113 ? 10.07 0.631 19.547 1 97.88 113 PRO A O 1
ATOM 924 N N . THR A 1 114 ? 10.32 1.041 17.375 1 98.5 114 THR A N 1
ATOM 925 C CA . THR A 1 114 ? 11.273 2.119 17.625 1 98.5 114 THR A CA 1
ATOM 926 C C . THR A 1 114 ? 10.57 3.322 18.25 1 98.5 114 THR A C 1
ATOM 928 O O . THR A 1 114 ? 11.125 3.971 19.141 1 98.5 114 THR A O 1
ATOM 931 N N . TYR A 1 115 ? 9.367 3.598 17.844 1 98.62 115 TYR A N 1
ATOM 932 C CA . TYR A 1 115 ? 8.672 4.816 18.25 1 98.62 115 TYR A CA 1
ATOM 933 C C . TYR A 1 115 ? 7.668 4.523 19.359 1 98.62 115 TYR A C 1
ATOM 935 O O . TYR A 1 115 ? 7.309 5.418 20.141 1 98.62 115 TYR A O 1
ATOM 943 N N . PHE A 1 116 ? 7.223 3.281 19.391 1 98.5 116 PHE A N 1
ATOM 944 C CA . PHE A 1 116 ? 6.32 2.811 20.422 1 98.5 116 PHE A CA 1
ATOM 945 C C . PHE A 1 116 ? 6.875 1.564 21.109 1 98.5 116 PHE A C 1
ATOM 947 O O . PHE A 1 116 ? 6.277 0.49 21.031 1 98.5 116 PHE A O 1
ATOM 954 N N . PRO A 1 117 ? 7.949 1.699 21.859 1 97.75 117 PRO A N 1
ATOM 955 C CA . PRO A 1 117 ? 8.617 0.531 22.438 1 97.75 117 PRO A CA 1
ATOM 956 C C . PRO A 1 117 ? 7.758 -0.203 23.453 1 97.75 117 PRO A C 1
ATOM 958 O O . PRO A 1 117 ? 7.906 -1.414 23.641 1 97.75 117 PRO A O 1
ATOM 961 N N . ASP A 1 118 ? 6.832 0.517 24.078 1 97.19 118 ASP A N 1
ATOM 962 C CA . ASP A 1 118 ? 6.07 -0.083 25.172 1 97.19 118 ASP A CA 1
ATOM 963 C C . ASP A 1 118 ? 4.633 -0.371 24.75 1 97.19 118 ASP A C 1
ATOM 965 O O . ASP A 1 118 ? 3.771 -0.624 25.594 1 97.19 118 ASP A O 1
ATOM 969 N N . VAL A 1 119 ? 4.352 -0.215 23.469 1 98.06 119 VAL A N 1
ATOM 970 C CA . VAL A 1 119 ? 3 -0.442 22.969 1 98.06 119 VAL A CA 1
ATOM 971 C C . VAL A 1 119 ? 3.039 -1.46 21.828 1 98.06 119 VAL A C 1
ATOM 973 O O . VAL A 1 119 ? 3.602 -1.191 20.766 1 98.06 119 VAL A O 1
ATOM 976 N N . ALA A 1 120 ? 2.506 -2.584 22.062 1 97.38 120 ALA A N 1
ATOM 977 C CA . ALA A 1 120 ? 2.449 -3.598 21.016 1 97.38 120 ALA A CA 1
ATOM 978 C C . ALA A 1 120 ? 1.512 -3.17 19.891 1 97.38 120 ALA A C 1
ATOM 980 O O . ALA A 1 120 ? 0.441 -2.613 20.141 1 97.38 120 ALA A O 1
ATOM 981 N N . LEU A 1 121 ? 1.911 -3.346 18.656 1 98.12 121 LEU A N 1
ATOM 982 C CA . LEU A 1 121 ? 1.028 -3.107 17.531 1 98.12 121 LEU A CA 1
ATOM 983 C C . LEU A 1 121 ? -0.099 -4.133 17.484 1 98.12 121 LEU A C 1
ATOM 985 O O . LEU A 1 121 ? 0.132 -5.309 17.188 1 98.12 121 LEU A O 1
ATOM 989 N N . ARG A 1 122 ? -1.324 -3.707 17.703 1 95.38 122 ARG A N 1
ATOM 990 C CA . ARG A 1 122 ? -2.43 -4.625 17.953 1 95.38 122 ARG A CA 1
ATOM 991 C C . ARG A 1 122 ? -3.35 -4.73 16.75 1 95.38 122 ARG A C 1
ATOM 993 O O . ARG A 1 122 ? -4.152 -5.66 16.656 1 95.38 122 ARG A O 1
ATOM 1000 N N . SER A 1 123 ? -3.316 -3.762 15.93 1 96.25 123 SER A N 1
ATOM 1001 C CA . SER A 1 123 ? -4.137 -3.779 14.719 1 96.25 123 SER A CA 1
ATOM 1002 C C . SER A 1 123 ? -3.344 -3.307 13.508 1 96.25 123 SER A C 1
ATOM 1004 O O . SER A 1 123 ? -2.311 -2.65 13.656 1 96.25 123 SER A O 1
ATOM 1006 N N . THR A 1 124 ? -3.812 -3.633 12.406 1 97.19 124 THR A N 1
ATOM 1007 C CA . THR A 1 124 ? -3.117 -3.365 11.156 1 97.19 124 THR A CA 1
ATOM 1008 C C . THR A 1 124 ? -3.301 -1.909 10.734 1 97.19 124 THR A C 1
ATOM 1010 O O . THR A 1 124 ? -4.426 -1.455 10.523 1 97.19 124 THR A O 1
ATOM 1013 N N . PRO A 1 125 ? -2.184 -1.149 10.695 1 98.5 125 PRO A N 1
ATOM 1014 C CA . PRO A 1 125 ? -2.33 0.165 10.062 1 98.5 125 PRO A CA 1
ATOM 1015 C C . PRO A 1 125 ? -2.629 0.073 8.57 1 98.5 125 PRO A C 1
ATOM 1017 O O . PRO A 1 125 ? -2.09 -0.797 7.883 1 98.5 125 PRO A O 1
ATOM 1020 N N . MET A 1 126 ? -3.457 0.88 8.102 1 98.12 126 MET A N 1
ATOM 1021 C CA . MET A 1 126 ? -3.83 0.884 6.691 1 98.12 126 MET A CA 1
ATOM 1022 C C . MET A 1 126 ? -3.869 2.307 6.141 1 98.12 126 MET A C 1
ATOM 1024 O O . MET A 1 126 ? -4.332 3.225 6.82 1 98.12 126 MET A O 1
ATOM 1028 N N . PHE A 1 127 ? -3.441 2.465 4.934 1 98.81 127 PHE A N 1
ATOM 1029 C CA . PHE A 1 127 ? -3.432 3.75 4.246 1 98.81 127 PHE A CA 1
ATOM 1030 C C . PHE A 1 127 ? -4.059 3.629 2.861 1 98.81 127 PHE A C 1
ATOM 1032 O O . PHE A 1 127 ? -3.844 2.637 2.162 1 98.81 127 PHE A O 1
ATOM 1039 N N . ASP A 1 128 ? -4.855 4.52 2.543 1 98.06 128 ASP A N 1
ATOM 1040 C CA . ASP A 1 128 ? -5.277 4.672 1.154 1 98.06 128 ASP A CA 1
ATOM 1041 C C . ASP A 1 128 ? -4.605 5.883 0.507 1 98.06 128 ASP A C 1
ATOM 1043 O O . ASP A 1 128 ? -3.918 6.652 1.181 1 98.06 128 ASP A O 1
ATOM 1047 N N . GLY A 1 129 ? -4.668 5.914 -0.767 1 98 129 GLY A N 1
ATOM 1048 C CA . GLY A 1 129 ? -4.02 7.031 -1.435 1 98 129 GLY A CA 1
ATOM 1049 C C . GLY A 1 129 ? -4.672 7.402 -2.752 1 98 129 GLY A C 1
ATOM 1050 O O . GLY A 1 129 ? -5.59 6.715 -3.209 1 98 129 GLY A O 1
ATOM 1051 N N . ARG A 1 130 ? -4.273 8.508 -3.279 1 98 130 ARG A N 1
ATOM 1052 C CA . ARG A 1 130 ? -4.691 8.984 -4.594 1 98 130 ARG A CA 1
ATOM 1053 C C . ARG A 1 130 ? -3.557 9.727 -5.293 1 98 130 ARG A C 1
ATOM 1055 O O . ARG A 1 130 ? -2.598 10.156 -4.648 1 98 130 ARG A O 1
ATOM 1062 N N . VAL A 1 131 ? -3.672 9.781 -6.578 1 98.56 131 VAL A N 1
ATOM 1063 C CA . VAL A 1 131 ? -2.725 10.5 -7.422 1 98.56 131 VAL A CA 1
ATOM 1064 C C . VAL A 1 131 ? -3.416 11.695 -8.07 1 98.56 131 VAL A C 1
ATOM 1066 O O . VAL A 1 131 ? -4.5 11.555 -8.648 1 98.56 131 VAL A O 1
ATOM 1069 N N . VAL A 1 132 ? -2.854 12.859 -7.973 1 98.56 132 VAL A N 1
ATOM 1070 C CA . VAL A 1 132 ? -3.402 14.078 -8.562 1 98.56 132 VAL A CA 1
ATOM 1071 C C . VAL A 1 132 ? -2.33 14.781 -9.398 1 98.56 132 VAL A C 1
ATOM 1073 O O . VAL A 1 132 ? -1.166 14.836 -9 1 98.56 132 VAL A O 1
ATOM 1076 N N . LEU A 1 133 ? -2.703 15.305 -10.531 1 98.62 133 LEU A N 1
ATOM 1077 C CA . LEU A 1 133 ? -1.787 16.031 -11.406 1 98.62 133 LEU A CA 1
ATOM 1078 C C . LEU A 1 133 ? -2.002 17.531 -11.297 1 98.62 133 LEU A C 1
ATOM 1080 O O . LEU A 1 133 ? -3.141 18 -11.211 1 98.62 133 LEU A O 1
ATOM 1084 N N . TYR A 1 134 ? -0.966 18.219 -11.227 1 98.69 134 TYR A N 1
ATOM 1085 C CA . TYR A 1 134 ? -0.992 19.688 -11.25 1 98.69 134 TYR A CA 1
ATOM 1086 C C . TYR A 1 134 ? -0.152 20.234 -12.398 1 98.69 134 TYR A C 1
ATOM 1088 O O . TYR A 1 134 ? 1.059 20 -12.453 1 98.69 134 TYR A O 1
ATOM 1096 N N . PRO A 1 135 ? -0.668 21.016 -13.266 1 97.81 135 PRO A N 1
ATOM 1097 C CA . PRO A 1 135 ? 0.013 21.375 -14.516 1 97.81 135 PRO A CA 1
ATOM 1098 C C . PRO A 1 135 ? 1.087 22.438 -14.312 1 97.81 135 PRO A C 1
ATOM 1100 O O . PRO A 1 135 ? 2.029 22.531 -15.102 1 97.81 135 PRO A O 1
ATOM 1103 N N . THR A 1 136 ? 0.966 23.312 -13.289 1 98 136 THR A N 1
ATOM 1104 C CA . THR A 1 136 ? 1.92 24.406 -13.172 1 98 136 THR A CA 1
ATOM 1105 C C . THR A 1 136 ? 2.584 24.391 -11.797 1 98 136 THR A C 1
ATOM 1107 O O . THR A 1 136 ? 2.08 23.766 -10.859 1 98 136 THR A O 1
ATOM 1110 N N . ASN A 1 137 ? 3.699 25.078 -11.664 1 97.62 137 ASN A N 1
ATOM 1111 C CA . ASN A 1 137 ? 4.355 25.281 -10.375 1 97.62 137 ASN A CA 1
ATOM 1112 C C . ASN A 1 137 ? 3.424 25.938 -9.367 1 97.62 137 ASN A C 1
ATOM 1114 O O . ASN A 1 137 ? 3.387 25.547 -8.203 1 97.62 137 ASN A O 1
ATOM 1118 N N . GLU A 1 138 ? 2.67 26.844 -9.852 1 97 138 GLU A N 1
ATOM 1119 C CA . GLU A 1 138 ? 1.749 27.562 -8.984 1 97 138 GLU A CA 1
ATOM 1120 C C . GLU A 1 138 ? 0.705 26.625 -8.383 1 97 138 GLU A C 1
ATOM 1122 O O . GLU A 1 138 ? 0.409 26.703 -7.188 1 97 138 GLU A O 1
ATOM 1127 N N . ASN A 1 139 ? 0.178 25.734 -9.195 1 98.19 139 ASN A N 1
ATOM 1128 C CA . ASN A 1 139 ? -0.854 24.828 -8.719 1 98.19 139 ASN A CA 1
ATOM 1129 C C . ASN A 1 139 ? -0.323 23.906 -7.625 1 98.19 139 ASN A C 1
ATOM 1131 O O . ASN A 1 139 ? -0.999 23.672 -6.621 1 98.19 139 ASN A O 1
ATOM 1135 N N . VAL A 1 140 ? 0.848 23.375 -7.824 1 98.19 140 VAL A N 1
ATOM 1136 C CA . VAL A 1 140 ? 1.367 22.406 -6.867 1 98.19 140 VAL A CA 1
ATOM 1137 C C . VAL A 1 140 ? 1.801 23.125 -5.59 1 98.19 140 VAL A C 1
ATOM 1139 O O . VAL A 1 140 ? 1.661 22.578 -4.488 1 98.19 140 VAL A O 1
ATOM 1142 N N . ILE A 1 141 ? 2.375 24.328 -5.695 1 98.19 141 ILE A N 1
ATOM 1143 C CA . ILE A 1 141 ? 2.707 25.109 -4.516 1 98.19 141 ILE A CA 1
ATOM 1144 C C . ILE A 1 141 ? 1.435 25.438 -3.736 1 98.19 141 ILE A C 1
ATOM 1146 O O . ILE A 1 141 ? 1.398 25.297 -2.51 1 98.19 141 ILE A O 1
ATOM 1150 N N . ASP A 1 142 ? 0.405 25.844 -4.461 1 98.19 142 ASP A N 1
ATOM 1151 C CA . ASP A 1 142 ? -0.873 26.125 -3.814 1 98.19 142 ASP A CA 1
ATOM 1152 C C . ASP A 1 142 ? -1.428 24.875 -3.133 1 98.19 142 ASP A C 1
ATOM 1154 O O . ASP A 1 142 ? -2.07 24.953 -2.084 1 98.19 142 ASP A O 1
ATOM 1158 N N . TYR A 1 143 ? -1.234 23.766 -3.729 1 98.56 143 TYR A N 1
ATOM 1159 C CA . TYR A 1 143 ? -1.64 22.516 -3.102 1 98.56 143 TYR A CA 1
ATOM 1160 C C . TYR A 1 143 ? -0.954 22.328 -1.753 1 98.56 143 TYR A C 1
ATOM 1162 O O . TYR A 1 143 ? -1.604 22 -0.759 1 98.56 143 TYR A O 1
ATOM 1170 N N . MET A 1 144 ? 0.331 22.531 -1.754 1 98.38 144 MET A N 1
ATOM 1171 C CA . MET A 1 144 ? 1.091 22.375 -0.517 1 98.38 144 MET A CA 1
ATOM 1172 C C . MET A 1 144 ? 0.638 23.375 0.53 1 98.38 144 MET A C 1
ATOM 1174 O O . MET A 1 144 ? 0.535 23.047 1.713 1 98.38 144 MET A O 1
ATOM 1178 N N . LYS A 1 145 ? 0.396 24.594 0.1 1 98.38 145 LYS A N 1
ATOM 1179 C CA . LYS A 1 145 ? -0.135 25.609 0.991 1 98.38 145 LYS A CA 1
ATOM 1180 C C . LYS A 1 145 ? -1.489 25.203 1.561 1 98.38 145 LYS A C 1
ATOM 1182 O O . LYS A 1 145 ? -1.757 25.406 2.746 1 98.38 145 LYS A O 1
ATOM 1187 N N . TRP A 1 146 ? -2.275 24.656 0.696 1 98.25 146 TRP A N 1
ATOM 1188 C CA . TRP A 1 146 ? -3.6 24.203 1.099 1 98.25 146 TRP A CA 1
ATOM 1189 C C . TRP A 1 146 ? -3.502 23.125 2.182 1 98.25 146 TRP A C 1
ATOM 1191 O O . TRP A 1 146 ? -4.258 23.156 3.154 1 98.25 146 TRP A O 1
ATOM 1201 N N . ARG A 1 147 ? -2.621 22.156 2.021 1 98.25 147 ARG A N 1
ATOM 1202 C CA . ARG A 1 147 ? -2.477 21.078 3.006 1 98.25 147 ARG A CA 1
ATOM 1203 C C . ARG A 1 147 ? -2.043 21.641 4.355 1 98.25 147 ARG A C 1
ATOM 1205 O O . ARG A 1 147 ? -2.51 21.188 5.402 1 98.25 147 ARG A O 1
ATOM 1212 N N . GLN A 1 148 ? -1.099 22.609 4.344 1 98.38 148 GLN A N 1
ATOM 1213 C CA . GLN A 1 148 ? -0.654 23.156 5.617 1 98.38 148 GLN A CA 1
ATOM 1214 C C . GLN A 1 148 ? -1.752 24 6.262 1 98.38 148 GLN A C 1
ATOM 1216 O O . GLN A 1 148 ? -1.904 24 7.484 1 98.38 148 GLN A O 1
ATOM 1221 N N . ALA A 1 149 ? -2.469 24.75 5.426 1 97.31 149 ALA A N 1
ATOM 1222 C CA . ALA A 1 149 ? -3.607 25.484 5.969 1 97.31 149 ALA A CA 1
ATOM 1223 C C . ALA A 1 149 ? -4.598 24.547 6.648 1 97.31 149 ALA A C 1
ATOM 1225 O O . ALA A 1 149 ? -5.121 24.859 7.723 1 97.31 149 ALA A O 1
ATOM 1226 N N . ASP A 1 150 ? -4.824 23.438 5.996 1 96.81 150 ASP A N 1
ATOM 1227 C CA . ASP A 1 150 ? -5.707 22.422 6.562 1 96.81 150 ASP A CA 1
ATOM 1228 C C . ASP A 1 150 ? -5.164 21.906 7.891 1 96.81 150 ASP A C 1
ATOM 1230 O O . ASP A 1 150 ? -5.926 21.672 8.828 1 96.81 150 ASP A O 1
ATOM 1234 N N . CYS A 1 151 ? -3.893 21.641 7.949 1 97.88 151 CYS A N 1
ATOM 1235 C CA . CYS A 1 151 ? -3.232 21.219 9.18 1 97.88 151 CYS A CA 1
ATOM 1236 C C . CYS A 1 151 ? -3.494 22.219 10.305 1 97.88 151 CYS A C 1
ATOM 1238 O O . CYS A 1 151 ? -3.852 21.828 11.414 1 97.88 151 CYS A O 1
ATOM 1240 N N . HIS A 1 152 ? -3.33 23.5 10.023 1 96.38 152 HIS A N 1
ATOM 1241 C CA . HIS A 1 152 ? -3.523 24.531 11.023 1 96.38 152 HIS A CA 1
ATOM 1242 C C . HIS A 1 152 ? -4.953 24.547 11.555 1 96.38 152 HIS A C 1
ATOM 1244 O O . HIS A 1 152 ? -5.176 24.562 12.766 1 96.38 152 HIS A O 1
ATOM 1250 N N . VAL A 1 153 ? -5.887 24.484 10.648 1 95.69 153 VAL A N 1
ATOM 1251 C CA . VAL A 1 153 ? -7.301 24.531 11.016 1 95.69 153 VAL A CA 1
ATOM 1252 C C . VAL A 1 153 ? -7.656 23.328 11.875 1 95.69 153 VAL A C 1
ATOM 1254 O O . VAL A 1 153 ? -8.258 23.469 12.945 1 95.69 153 VAL A O 1
ATOM 1257 N N . ASN A 1 154 ? -7.25 22.188 11.445 1 96.19 154 ASN A N 1
ATOM 1258 C CA . ASN A 1 154 ? -7.594 20.953 12.133 1 96.19 154 ASN A CA 1
ATOM 1259 C C . ASN A 1 154 ? -6.898 20.844 13.484 1 96.19 154 ASN A C 1
ATOM 1261 O O . ASN A 1 154 ? -7.5 20.406 14.469 1 96.19 154 ASN A O 1
ATOM 1265 N N . ASN A 1 155 ? -5.656 21.219 13.508 1 97.75 155 ASN A N 1
ATOM 1266 C CA . ASN A 1 155 ? -4.93 21.109 14.766 1 97.75 155 ASN A CA 1
ATOM 1267 C C . ASN A 1 155 ? -5.43 22.125 15.789 1 97.75 155 ASN A C 1
ATOM 1269 O O . ASN A 1 155 ? -5.461 21.844 16.984 1 97.75 155 ASN A O 1
ATOM 1273 N N . LEU A 1 156 ? -5.738 23.359 15.344 1 97.75 156 LEU A N 1
ATOM 1274 C CA . LEU A 1 156 ? -6.32 24.344 16.25 1 97.75 156 LEU A CA 1
ATOM 1275 C C . LEU A 1 156 ? -7.613 23.828 16.859 1 97.75 156 LEU A C 1
ATOM 1277 O O . LEU A 1 156 ? -7.816 23.938 18.078 1 97.75 156 LEU A O 1
ATOM 1281 N N . TYR A 1 157 ? -8.453 23.297 16.047 1 97.38 157 TYR A N 1
ATOM 1282 C CA . TYR A 1 157 ? -9.695 22.703 16.531 1 97.38 157 TYR A CA 1
ATOM 1283 C C . TYR A 1 157 ? -9.414 21.594 17.547 1 97.38 157 TYR A C 1
ATOM 1285 O O . TYR A 1 157 ? -9.961 21.594 18.641 1 97.38 157 TYR A O 1
ATOM 1293 N N . ASN A 1 158 ? -8.602 20.656 17.172 1 97.31 158 ASN A N 1
ATOM 1294 C CA . ASN A 1 158 ? -8.32 19.484 18 1 97.31 158 ASN A CA 1
ATOM 1295 C C . ASN A 1 158 ? -7.676 19.875 19.328 1 97.31 158 ASN A C 1
ATOM 1297 O O . ASN A 1 158 ? -7.973 19.297 20.359 1 97.31 158 ASN A O 1
ATOM 1301 N N . THR A 1 159 ? -6.727 20.812 19.234 1 97.94 159 THR A N 1
ATOM 1302 C CA . THR A 1 159 ? -6.086 21.281 20.453 1 97.94 159 THR A CA 1
ATOM 1303 C C . THR A 1 159 ? -7.113 21.906 21.406 1 97.94 159 THR A C 1
ATOM 1305 O O . THR A 1 159 ? -7.117 21.625 22.594 1 97.94 159 THR A O 1
ATOM 1308 N N . THR A 1 160 ? -7.977 22.719 20.891 1 98.38 160 THR A N 1
ATOM 1309 C CA . THR A 1 160 ? -9.023 23.328 21.688 1 98.38 160 THR A CA 1
ATOM 1310 C C . THR A 1 160 ? -9.961 22.281 22.25 1 98.38 160 THR A C 1
ATOM 1312 O O . THR A 1 160 ? -10.297 22.297 23.438 1 98.38 160 THR A O 1
ATOM 1315 N N . PHE A 1 161 ? -10.422 21.406 21.438 1 98.38 161 PHE A N 1
ATOM 1316 C CA . PHE A 1 161 ? -11.32 20.312 21.797 1 98.38 161 PHE A CA 1
ATOM 1317 C C . PHE A 1 161 ? -10.766 19.531 22.984 1 98.38 161 PHE A C 1
ATOM 1319 O O . PHE A 1 161 ? -11.461 19.328 23.984 1 98.38 161 PHE A O 1
ATOM 1326 N N . TRP A 1 162 ? -9.57 19.141 22.844 1 97.5 162 TRP A N 1
ATOM 1327 C CA . TRP A 1 162 ? -9.008 18.266 23.859 1 97.5 162 TRP A CA 1
ATOM 1328 C C . TRP A 1 162 ? -8.656 19.047 25.109 1 97.5 162 TRP A C 1
ATOM 1330 O O . TRP A 1 162 ? -8.594 18.469 26.203 1 97.5 162 TRP A O 1
ATOM 1340 N N . CYS A 1 163 ? -8.359 20.391 25 1 97.5 163 CYS A N 1
ATOM 1341 C CA . CYS A 1 163 ? -8.281 21.219 26.203 1 97.5 163 CYS A CA 1
ATOM 1342 C C . CYS A 1 163 ? -9.594 21.188 26.969 1 97.5 163 CYS A C 1
ATOM 1344 O O . CYS A 1 163 ? -9.594 21.016 28.188 1 97.5 163 CYS A O 1
ATOM 1346 N N . LEU A 1 164 ? -10.664 21.297 26.219 1 98.25 164 LEU A N 1
ATOM 1347 C CA . LEU A 1 164 ? -11.984 21.297 26.844 1 98.25 164 LEU A CA 1
ATOM 1348 C C . LEU A 1 164 ? -12.266 19.953 27.516 1 98.25 164 LEU A C 1
ATOM 1350 O O . LEU A 1 164 ? -12.836 19.906 28.609 1 98.25 164 LEU A O 1
ATOM 1354 N N . VAL A 1 165 ? -11.844 18.906 26.906 1 98 165 VAL A N 1
ATOM 1355 C CA . VAL A 1 165 ? -12.164 17.578 27.391 1 98 165 VAL A CA 1
ATOM 1356 C C . VAL A 1 165 ? -11.219 17.219 28.547 1 98 165 VAL A C 1
ATOM 1358 O O . VAL A 1 165 ? -11.672 16.891 29.656 1 98 165 VAL A O 1
ATOM 1361 N N . LEU A 1 166 ? -9.961 17.312 28.281 1 96.88 166 LEU A N 1
ATOM 1362 C CA . LEU A 1 166 ? -8.961 16.781 29.219 1 96.88 166 LEU A CA 1
ATOM 1363 C C . LEU A 1 166 ? -8.75 17.734 30.391 1 96.88 166 LEU A C 1
ATOM 1365 O O . LEU A 1 166 ? -8.484 17.281 31.5 1 96.88 166 LEU A O 1
ATOM 1369 N N . ARG A 1 167 ? -8.805 19.016 30.172 1 96.31 167 ARG A N 1
ATOM 1370 C CA . ARG A 1 167 ? -8.547 19.984 31.219 1 96.31 167 ARG A CA 1
ATOM 1371 C C . ARG A 1 167 ? -9.844 20.625 31.703 1 96.31 167 ARG A C 1
ATOM 1373 O O . ARG A 1 167 ? -9.945 21.031 32.875 1 96.31 167 ARG A O 1
ATOM 1380 N N . GLY A 1 168 ? -10.773 20.688 30.812 1 97.19 168 GLY A N 1
ATOM 1381 C CA . GLY A 1 168 ? -12 21.406 31.141 1 97.19 168 GLY A CA 1
ATOM 1382 C C . GLY A 1 168 ? -13.094 20.484 31.656 1 97.19 168 GLY A C 1
ATOM 1383 O O . GLY A 1 168 ? -14.148 20.969 32.094 1 97.19 168 GLY A O 1
ATOM 1384 N N . GLY A 1 169 ? -12.898 19.141 31.484 1 97.25 169 GLY A N 1
ATOM 1385 C CA . GLY A 1 169 ? -13.852 18.188 32.031 1 97.25 169 GLY A CA 1
ATOM 1386 C C . GLY A 1 169 ? -15.078 18 31.156 1 97.25 169 GLY A C 1
ATOM 1387 O O . GLY A 1 169 ? -16.078 17.406 31.578 1 97.25 169 GLY A O 1
ATOM 1388 N N . ARG A 1 170 ? -15.039 18.547 30.016 1 97.31 170 ARG A N 1
ATOM 1389 C CA . ARG A 1 170 ? -16.156 18.375 29.078 1 97.31 170 ARG A CA 1
ATOM 1390 C C . ARG A 1 170 ? -16.172 16.953 28.516 1 97.31 170 ARG A C 1
ATOM 1392 O O . ARG A 1 170 ? -15.125 16.344 28.312 1 97.31 170 ARG A O 1
ATOM 1399 N N . SER A 1 171 ? -17.422 16.469 28.328 1 98.12 171 SER A N 1
ATOM 1400 C CA . SER A 1 171 ? -17.516 15.266 27.516 1 98.12 171 SER A CA 1
ATOM 1401 C C . SER A 1 171 ? -17.203 15.57 26.047 1 98.12 171 SER A C 1
ATOM 1403 O O . SER A 1 171 ? -17.172 16.734 25.641 1 98.12 171 SER A O 1
ATOM 1405 N N . ASN A 1 172 ? -16.969 14.562 25.312 1 96.69 172 ASN A N 1
ATOM 1406 C CA . ASN A 1 172 ? -16.734 14.766 23.891 1 96.69 172 ASN A CA 1
ATOM 1407 C C . ASN A 1 172 ? -17.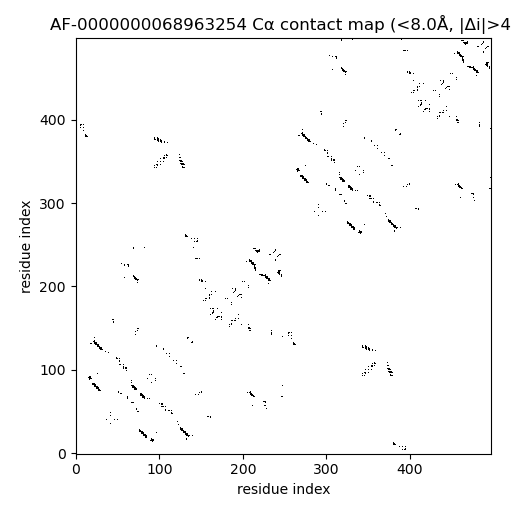891 15.516 23.234 1 96.69 172 ASN A C 1
ATOM 1409 O O . ASN A 1 172 ? -17.672 16.453 22.453 1 96.69 172 ASN A O 1
ATOM 1413 N N . ALA A 1 173 ? -19.047 15.086 23.531 1 97.69 173 ALA A N 1
ATOM 1414 C CA . ALA A 1 173 ? -20.234 15.703 22.969 1 97.69 173 ALA A CA 1
ATOM 1415 C C . ALA A 1 173 ? -20.344 17.172 23.359 1 97.69 173 ALA A C 1
ATOM 1417 O O . ALA A 1 173 ? -20.703 18.016 22.547 1 97.69 173 ALA A O 1
ATOM 1418 N N . GLU A 1 174 ? -20.062 17.469 24.578 1 97.88 174 GLU A N 1
ATOM 1419 C CA . GLU A 1 174 ? -20.109 18.844 25.062 1 97.88 174 GLU A CA 1
ATOM 1420 C C . GLU A 1 174 ? -19.062 19.719 24.391 1 97.88 174 GLU A C 1
ATOM 1422 O O . GLU A 1 174 ? -19.344 20.859 24 1 97.88 174 GLU A O 1
ATOM 1427 N N . ALA A 1 175 ? -17.891 19.188 24.312 1 98 175 ALA A N 1
ATOM 1428 C CA . ALA A 1 175 ? -16.797 19.922 23.672 1 98 175 ALA A CA 1
ATOM 1429 C C . ALA A 1 175 ? -17.156 20.266 22.219 1 98 175 ALA A C 1
ATOM 1431 O O . ALA A 1 175 ? -16.891 21.375 21.75 1 98 175 ALA A O 1
ATOM 1432 N N . GLU A 1 176 ? -17.703 19.297 21.516 1 97.12 176 GLU A N 1
ATOM 1433 C CA . GLU A 1 176 ? -18.125 19.531 20.141 1 97.12 176 GLU A CA 1
ATOM 1434 C C . GLU A 1 176 ? -19.172 20.641 20.062 1 97.12 176 GLU A C 1
ATOM 1436 O O . GLU A 1 176 ? -19.094 21.5 19.188 1 97.12 176 GLU A O 1
ATOM 1441 N N . ARG A 1 177 ? -20.109 20.594 20.922 1 97.25 177 ARG A N 1
ATOM 1442 C CA . ARG A 1 177 ? -21.156 21.609 20.969 1 97.25 177 ARG A CA 1
ATOM 1443 C C . ARG A 1 177 ? -20.562 22.984 21.234 1 97.25 177 ARG A C 1
ATOM 1445 O O . ARG A 1 177 ? -20.984 23.984 20.641 1 97.25 177 ARG A O 1
ATOM 1452 N N . ASP A 1 178 ? -19.656 23.047 22.203 1 96.62 178 ASP A N 1
ATOM 1453 C CA . ASP A 1 178 ? -19 24.297 22.562 1 96.62 178 ASP A CA 1
ATOM 1454 C C . ASP A 1 178 ? -18.312 24.922 21.344 1 96.62 178 ASP A C 1
ATOM 1456 O O . ASP A 1 178 ? -18.188 26.156 21.25 1 96.62 178 ASP A O 1
ATOM 1460 N N . LEU A 1 179 ? -17.891 24.078 20.453 1 97.69 179 LEU A N 1
ATOM 1461 C CA . LEU A 1 179 ? -17 24.562 19.391 1 97.69 179 LEU A CA 1
ATOM 1462 C C . LEU A 1 179 ? -17.781 24.828 18.109 1 97.69 179 LEU A C 1
ATOM 1464 O O . LEU A 1 179 ? -17.266 25.422 17.156 1 97.69 179 LEU A O 1
ATOM 1468 N N . ILE A 1 180 ? -19 24.391 18.094 1 96.75 180 ILE A N 1
ATOM 1469 C CA . ILE A 1 180 ? -19.828 24.609 16.906 1 96.75 180 ILE A CA 1
ATOM 1470 C C . ILE A 1 180 ? -19.922 26.109 16.625 1 96.75 180 ILE A C 1
ATOM 1472 O O . ILE A 1 180 ? -20.25 26.891 17.531 1 96.75 180 ILE A O 1
ATOM 1476 N N . GLY A 1 181 ? -19.609 26.531 15.445 1 95.12 181 GLY A N 1
ATOM 1477 C CA . GLY A 1 181 ? -19.781 27.922 15.016 1 95.12 181 GLY A CA 1
ATOM 1478 C C . GLY A 1 181 ? -18.656 28.828 15.438 1 95.12 181 GLY A C 1
ATOM 1479 O O . GLY A 1 181 ? -18.656 30.016 15.133 1 95.12 181 GLY A O 1
ATOM 1480 N N . THR A 1 182 ? -17.625 28.375 16.141 1 96.5 182 THR A N 1
ATOM 1481 C CA . THR A 1 182 ? -16.516 29.188 16.609 1 96.5 182 THR A CA 1
ATOM 1482 C C . THR A 1 182 ? -15.547 29.484 15.477 1 96.5 182 THR A C 1
ATOM 1484 O O . THR A 1 182 ? -15.352 28.641 14.586 1 96.5 182 THR A O 1
ATOM 1487 N N . SER A 1 183 ? -15.023 30.609 15.477 1 96.06 183 SER A N 1
ATOM 1488 C CA . SER A 1 183 ? -13.945 31 14.57 1 96.06 183 SER A CA 1
ATOM 1489 C C . SER A 1 183 ? -12.578 30.656 15.164 1 96.06 183 SER A C 1
ATOM 1491 O O . SER A 1 183 ? -12.484 30.203 16.312 1 96.06 183 SER A O 1
ATOM 1493 N N . SER A 1 184 ? -11.539 30.875 14.383 1 95.88 184 SER A N 1
ATOM 1494 C CA . SER A 1 184 ? -10.172 30.703 14.875 1 95.88 184 SER A CA 1
ATOM 1495 C C . SER A 1 184 ? -9.914 31.578 16.094 1 95.88 184 SER A C 1
ATOM 1497 O O . SER A 1 184 ? -9.266 31.156 17.047 1 95.88 184 SER A O 1
ATOM 1499 N N . ALA A 1 185 ? -10.383 32.781 15.992 1 96.62 185 ALA A N 1
ATOM 1500 C CA . ALA A 1 185 ? -10.211 33.719 17.094 1 96.62 185 ALA A CA 1
ATOM 1501 C C . ALA A 1 185 ? -10.906 33.25 18.359 1 96.62 185 ALA A C 1
ATOM 1503 O O . ALA A 1 185 ? -10.383 33.375 19.469 1 96.62 185 ALA A O 1
ATOM 1504 N N . ASP A 1 186 ? -12.086 32.75 18.203 1 97.5 186 ASP A N 1
ATOM 1505 C CA . ASP A 1 186 ? -12.844 32.188 19.328 1 97.5 186 ASP A CA 1
ATOM 1506 C C . ASP A 1 186 ? -12.07 31.062 20.016 1 97.5 186 ASP A C 1
ATOM 1508 O O . ASP A 1 186 ? -11.992 31.016 21.234 1 97.5 186 ASP A O 1
ATOM 1512 N N . LYS A 1 187 ? -11.562 30.188 19.266 1 98.19 187 LYS A N 1
ATOM 1513 C CA . LYS A 1 187 ? -10.828 29.047 19.797 1 98.19 187 LYS A CA 1
ATOM 1514 C C . LYS A 1 187 ? -9.578 29.484 20.547 1 98.19 187 LYS A C 1
ATOM 1516 O O . LYS A 1 187 ? -9.289 28.984 21.641 1 98.19 187 LYS A O 1
ATOM 1521 N N . ASN A 1 188 ? -8.859 30.422 19.953 1 97.19 188 ASN A N 1
ATOM 1522 C CA . ASN A 1 188 ? -7.707 30.984 20.641 1 97.19 188 ASN A CA 1
ATOM 1523 C C . ASN A 1 188 ? -8.094 31.609 21.969 1 97.19 188 ASN A C 1
ATOM 1525 O O . ASN A 1 188 ? -7.391 31.453 22.969 1 97.19 188 ASN A O 1
ATOM 1529 N N . GLU A 1 189 ? -9.172 32.281 21.969 1 97.62 189 GLU A N 1
ATOM 1530 C CA . GLU A 1 189 ? -9.656 32.906 23.188 1 97.62 189 GLU A CA 1
ATOM 1531 C C . GLU A 1 189 ? -10.023 31.875 24.25 1 97.62 189 GLU A C 1
ATOM 1533 O O . GLU A 1 189 ? -9.711 32.031 25.422 1 97.62 189 GLU A O 1
ATOM 1538 N N . ILE A 1 190 ? -10.742 30.891 23.797 1 97.5 190 ILE A N 1
ATOM 1539 C CA . ILE A 1 190 ? -11.109 29.797 24.703 1 97.5 190 ILE A CA 1
ATOM 1540 C C . ILE A 1 190 ? -9.852 29.234 25.359 1 97.5 190 ILE A C 1
ATOM 1542 O O . ILE A 1 190 ? -9.789 29.109 26.578 1 97.5 190 ILE A O 1
ATOM 1546 N N . MET A 1 191 ? -8.883 28.875 24.594 1 97.69 191 MET A N 1
ATOM 1547 C CA . MET A 1 191 ? -7.656 28.266 25.109 1 97.69 191 MET A CA 1
ATOM 1548 C C . MET A 1 191 ? -6.93 29.219 26.047 1 97.69 191 MET A C 1
ATOM 1550 O O . MET A 1 191 ? -6.445 28.812 27.109 1 97.69 191 MET A O 1
ATOM 1554 N N . PHE A 1 192 ? -6.848 30.438 25.656 1 97.19 192 PHE A N 1
ATOM 1555 C CA . PHE A 1 192 ? -6.133 31.438 26.453 1 97.19 192 PHE A CA 1
ATOM 1556 C C . PHE A 1 192 ? -6.875 31.734 27.75 1 97.19 192 PHE A C 1
ATOM 1558 O O . PHE A 1 192 ? -6.309 31.609 28.828 1 97.19 192 PHE A O 1
ATOM 1565 N N . SER A 1 193 ? -8.109 32.062 27.688 1 97.62 193 SER A N 1
ATOM 1566 C CA . SER A 1 193 ? -8.883 32.531 28.828 1 97.62 193 SER A CA 1
ATOM 1567 C C . SER A 1 193 ? -9.164 31.391 29.812 1 97.62 193 SER A C 1
ATOM 1569 O O . SER A 1 193 ? -9.148 31.594 31.031 1 97.62 193 SER A O 1
ATOM 1571 N N . ARG A 1 194 ? -9.414 30.25 29.281 1 96.62 194 ARG A N 1
ATOM 1572 C CA . ARG A 1 194 ? -9.859 29.172 30.141 1 96.62 194 ARG A CA 1
ATOM 1573 C C . ARG A 1 194 ? -8.68 28.312 30.594 1 96.62 194 ARG A C 1
ATOM 1575 O O . ARG A 1 194 ? -8.727 27.703 31.672 1 96.62 194 ARG A O 1
ATOM 1582 N N . PHE A 1 195 ? -7.699 28.281 29.797 1 97.44 195 PHE A N 1
ATOM 1583 C CA . PHE A 1 195 ? -6.672 27.297 30.109 1 97.44 195 PHE A CA 1
ATOM 1584 C C . PHE A 1 195 ? -5.289 27.938 30.125 1 97.44 195 PHE A C 1
ATOM 1586 O O . PHE A 1 195 ? -4.281 27.25 30.297 1 97.44 195 PHE A O 1
ATOM 1593 N N . SER A 1 196 ? -5.141 29.219 29.859 1 97.38 196 SER A N 1
ATOM 1594 C CA . SER A 1 196 ? -3.879 29.953 29.797 1 97.38 196 SER A CA 1
ATOM 1595 C C . SER A 1 196 ? -2.928 29.328 28.781 1 97.38 196 SER A C 1
ATOM 1597 O O . SER A 1 196 ? -1.73 29.203 29.031 1 97.38 196 SER A O 1
ATOM 1599 N N . LEU A 1 197 ? -3.521 28.891 27.719 1 96.62 197 LEU A N 1
ATOM 1600 C CA . LEU A 1 197 ? -2.744 28.266 26.656 1 96.62 197 LEU A CA 1
ATOM 1601 C C . LEU A 1 197 ? -2.719 29.156 25.406 1 96.62 197 LEU A C 1
ATOM 1603 O O . LEU A 1 197 ? -3.752 29.688 25 1 96.62 197 LEU A O 1
ATOM 1607 N N . ASN A 1 198 ? -1.546 29.344 24.906 1 96.69 198 ASN A N 1
ATOM 1608 C CA . ASN A 1 198 ? -1.339 30.047 23.641 1 96.69 198 ASN A CA 1
ATOM 1609 C C . ASN A 1 198 ? -0.993 29.062 22.516 1 96.69 198 ASN A C 1
ATOM 1611 O O . ASN A 1 198 ? 0.079 28.453 22.531 1 96.69 198 ASN A O 1
ATOM 1615 N N . TYR A 1 199 ? -1.843 29 21.562 1 96.62 199 TYR A N 1
ATOM 1616 C CA . TYR A 1 199 ? -1.688 28.047 20.469 1 96.62 199 TYR A CA 1
ATOM 1617 C C . TYR A 1 199 ? -0.358 28.25 19.75 1 96.62 199 TYR A C 1
ATOM 1619 O O . TYR A 1 199 ? 0.254 27.281 19.281 1 96.62 199 TYR A O 1
ATOM 1627 N N . ASN A 1 200 ? 0.117 29.469 19.672 1 95.12 200 ASN A N 1
ATOM 1628 C CA . ASN A 1 200 ? 1.339 29.797 18.953 1 95.12 200 ASN A CA 1
ATOM 1629 C C . ASN A 1 200 ? 2.572 29.219 19.641 1 95.12 200 ASN A C 1
ATOM 1631 O O . ASN A 1 200 ? 3.652 29.172 19.047 1 95.12 200 ASN A O 1
ATOM 1635 N N . ASN A 1 201 ? 2.43 28.781 20.859 1 95.81 201 ASN A N 1
ATOM 1636 C CA . ASN A 1 201 ? 3.543 28.203 21.609 1 95.81 201 ASN A CA 1
ATOM 1637 C C . ASN A 1 201 ? 3.615 26.688 21.438 1 95.81 201 ASN A C 1
ATOM 1639 O O . ASN A 1 201 ? 4.582 26.062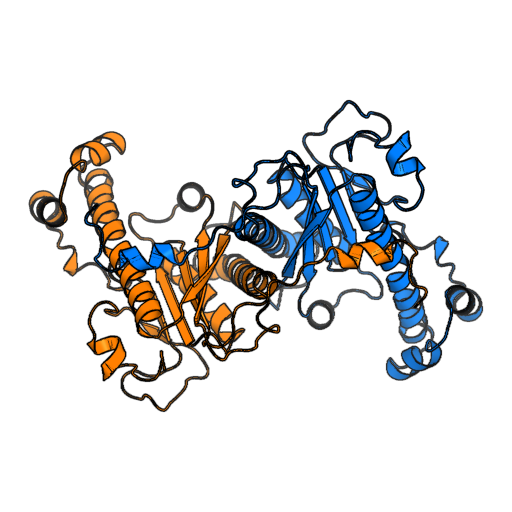 21.859 1 95.81 201 ASN A O 1
ATOM 1643 N N . GLU A 1 202 ? 2.523 26.125 20.844 1 96.44 202 GLU A N 1
ATOM 1644 C CA . GLU A 1 202 ? 2.578 24.703 20.547 1 96.44 202 GLU A CA 1
ATOM 1645 C C . GLU A 1 202 ? 3.74 24.375 19.609 1 96.44 202 GLU A C 1
ATOM 1647 O O . GLU A 1 202 ? 4.129 25.203 18.797 1 96.44 202 GLU A O 1
ATOM 1652 N N . PRO A 1 203 ? 4.344 23.172 19.75 1 97.44 203 PRO A N 1
ATOM 1653 C CA . PRO A 1 203 ? 5.434 22.797 18.844 1 97.44 203 PRO A CA 1
ATOM 1654 C C . PRO A 1 203 ? 5.078 22.984 17.375 1 97.44 203 PRO A C 1
ATOM 1656 O O . PRO A 1 203 ? 3.945 22.703 16.969 1 97.44 203 PRO A O 1
ATOM 1659 N N . ALA A 1 204 ? 6.02 23.422 16.562 1 98 204 ALA A N 1
ATOM 1660 C CA . ALA A 1 204 ? 5.816 23.719 15.148 1 98 204 ALA A CA 1
ATOM 1661 C C . ALA A 1 204 ? 5.352 22.484 14.383 1 98 204 ALA A C 1
ATOM 1663 O O . ALA A 1 204 ? 4.547 22.578 13.453 1 98 204 ALA A O 1
ATOM 1664 N N . MET A 1 205 ? 5.891 21.375 14.789 1 98.5 205 MET A N 1
ATOM 1665 C CA . MET A 1 205 ? 5.496 20.141 14.125 1 98.5 205 MET A CA 1
ATOM 1666 C C . MET A 1 205 ? 3.984 19.953 14.172 1 98.5 205 MET A C 1
ATOM 1668 O O . MET A 1 205 ? 3.385 19.469 13.211 1 98.5 205 MET A O 1
ATOM 1672 N N . PHE A 1 206 ? 3.393 20.328 15.352 1 98.44 206 PHE A N 1
ATOM 1673 C CA . PHE A 1 206 ? 1.955 20.156 15.516 1 98.44 206 PHE A CA 1
ATOM 1674 C C . PHE A 1 206 ? 1.186 21.203 14.711 1 98.44 206 PHE A C 1
ATOM 1676 O O . PHE A 1 206 ? 0.197 20.875 14.055 1 98.44 206 PHE A O 1
ATOM 1683 N N . ARG A 1 207 ? 1.668 22.406 14.633 1 97.75 207 ARG A N 1
ATOM 1684 C CA . ARG A 1 207 ? 0.941 23.531 14.055 1 97.75 207 ARG A CA 1
ATOM 1685 C C . ARG A 1 207 ? 1.146 23.594 12.539 1 97.75 207 ARG A C 1
ATOM 1687 O O . ARG A 1 207 ? 0.256 24.016 11.805 1 97.75 207 ARG A O 1
ATOM 1694 N N . LYS A 1 208 ? 2.32 23.141 12.133 1 98.25 208 LYS A N 1
ATOM 1695 C CA . LYS A 1 208 ? 2.703 23.391 10.742 1 98.25 208 LYS A CA 1
ATOM 1696 C C . LYS A 1 208 ? 2.895 22.078 9.984 1 98.25 208 LYS A C 1
ATOM 1698 O O . LYS A 1 208 ? 3.09 22.078 8.766 1 98.25 208 LYS A O 1
ATOM 1703 N N . GLY A 1 209 ? 2.863 20.953 10.641 1 98.69 209 GLY A N 1
ATOM 1704 C CA . GLY A 1 209 ? 3.143 19.688 10.008 1 98.69 209 GLY A CA 1
ATOM 1705 C C . GLY A 1 209 ? 4.621 19.453 9.758 1 98.69 209 GLY A C 1
ATOM 1706 O O . GLY A 1 209 ? 5.469 20.047 10.43 1 98.69 209 GLY A O 1
ATOM 1707 N N . SER A 1 210 ? 4.914 18.531 8.961 1 98.88 210 SER A N 1
ATOM 1708 C CA . SER A 1 210 ? 6.289 18.141 8.656 1 98.88 210 SER A CA 1
ATOM 1709 C C . SER A 1 210 ? 6.578 18.25 7.164 1 98.88 210 SER A C 1
ATOM 1711 O O . SER A 1 210 ? 5.797 17.781 6.336 1 98.88 210 SER A O 1
ATOM 1713 N N . ILE A 1 211 ? 7.652 18.906 6.859 1 98.75 211 ILE A N 1
ATOM 1714 C CA . ILE A 1 211 ? 8.125 19.047 5.488 1 98.75 211 ILE A CA 1
ATOM 1715 C C . ILE A 1 211 ? 9.406 18.234 5.301 1 98.75 211 ILE A C 1
ATOM 1717 O O . ILE A 1 211 ? 10.336 18.328 6.105 1 98.75 211 ILE A O 1
ATOM 1721 N N . LEU A 1 212 ? 9.43 17.406 4.328 1 98.62 212 LEU A N 1
ATOM 1722 C CA . LEU A 1 212 ? 10.656 16.719 3.938 1 98.62 212 LEU A CA 1
ATOM 1723 C C . LEU A 1 212 ? 11.18 17.266 2.609 1 98.62 212 LEU A C 1
ATOM 1725 O O . LEU A 1 212 ? 10.438 17.312 1.625 1 98.62 212 LEU A O 1
ATOM 1729 N N . VAL A 1 213 ? 12.406 17.672 2.568 1 96.19 213 VAL A N 1
ATOM 1730 C CA . VAL A 1 213 ? 12.977 18.281 1.37 1 96.19 213 VAL A CA 1
ATOM 1731 C C . VAL A 1 213 ? 14.398 17.766 1.151 1 96.19 213 VAL A C 1
ATOM 1733 O O . VAL A 1 213 ? 15.078 17.391 2.105 1 96.19 213 VAL A O 1
ATOM 1736 N N . ARG A 1 214 ? 14.812 17.766 -0.153 1 92.81 214 ARG A N 1
ATOM 1737 C CA . ARG A 1 214 ? 16.109 17.234 -0.538 1 92.81 214 ARG A CA 1
ATOM 1738 C C . ARG A 1 214 ? 17.156 18.344 -0.67 1 92.81 214 ARG A C 1
ATOM 1740 O O . ARG A 1 214 ? 18.156 18.188 -1.352 1 92.81 214 ARG A O 1
ATOM 1747 N N . TYR A 1 215 ? 16.906 19.453 -0.144 1 91 215 TYR A N 1
ATOM 1748 C CA . TYR A 1 215 ? 17.828 20.578 -0.216 1 91 215 TYR A CA 1
ATOM 1749 C C . TYR A 1 215 ? 18.078 21.172 1.166 1 91 215 TYR A C 1
ATOM 1751 O O . TYR A 1 215 ? 17.25 21.016 2.074 1 91 215 TYR A O 1
ATOM 1759 N N . GLU A 1 216 ? 19.266 21.766 1.23 1 87.94 216 GLU A N 1
ATOM 1760 C CA . GLU A 1 216 ? 19.562 22.547 2.426 1 87.94 216 GLU A CA 1
ATOM 1761 C C . GLU A 1 216 ? 18.969 23.953 2.33 1 87.94 216 GLU A C 1
ATOM 1763 O O . GLU A 1 216 ? 18.938 24.547 1.253 1 87.94 216 GLU A O 1
ATOM 1768 N N . PRO A 1 217 ? 18.531 24.328 3.537 1 85.81 217 PRO A N 1
ATOM 1769 C CA . PRO A 1 217 ? 18 25.703 3.525 1 85.81 217 PRO A CA 1
ATOM 1770 C C . PRO A 1 217 ? 19.031 26.719 3.039 1 85.81 217 PRO A C 1
ATOM 1772 O O . PRO A 1 217 ? 20.203 26.672 3.443 1 85.81 217 PRO A O 1
ATOM 1775 N N . ARG A 1 218 ? 18.812 27.5 2.043 1 82.81 218 ARG A N 1
ATOM 1776 C CA . ARG A 1 218 ? 19.594 28.609 1.509 1 82.81 218 ARG A CA 1
ATOM 1777 C C . ARG A 1 218 ? 20.781 28.094 0.708 1 82.81 218 ARG A C 1
ATOM 1779 O O . ARG A 1 218 ? 21.75 28.844 0.473 1 82.81 218 ARG A O 1
ATOM 1786 N N . GLN A 1 219 ? 20.812 26.828 0.456 1 87.06 219 GLN A N 1
ATOM 1787 C CA . GLN A 1 219 ? 21.75 26.266 -0.506 1 87.06 219 GLN A CA 1
ATOM 1788 C C . GLN A 1 219 ? 21.031 25.516 -1.624 1 87.06 219 GLN A C 1
ATOM 1790 O O . GLN A 1 219 ? 21 24.297 -1.644 1 87.06 219 GLN A O 1
ATOM 1795 N N . PRO A 1 220 ? 20.625 26.266 -2.477 1 79.94 220 PRO A N 1
ATOM 1796 C CA . PRO A 1 220 ? 19.703 25.719 -3.479 1 79.94 220 PRO A CA 1
ATOM 1797 C C . PRO A 1 220 ? 20.391 24.734 -4.426 1 79.94 220 PRO A C 1
ATOM 1799 O O . PRO A 1 220 ? 19.734 23.906 -5.043 1 79.94 220 PRO A O 1
ATOM 1802 N N . ASP A 1 221 ? 21.688 24.781 -4.516 1 84.69 221 ASP A N 1
ATOM 1803 C CA . ASP A 1 221 ? 22.375 23.969 -5.512 1 84.69 221 ASP A CA 1
ATOM 1804 C C . ASP A 1 221 ? 22.859 22.641 -4.906 1 84.69 221 ASP A C 1
ATOM 1806 O O . ASP A 1 221 ? 23.328 21.766 -5.621 1 84.69 221 ASP A O 1
ATOM 1810 N N . ARG A 1 222 ? 22.594 22.547 -3.674 1 87.44 222 ARG A N 1
ATOM 1811 C CA . ARG A 1 222 ? 23.078 21.344 -3.023 1 87.44 222 ARG A CA 1
ATOM 1812 C C . ARG A 1 222 ? 21.938 20.375 -2.76 1 87.44 222 ARG A C 1
ATOM 1814 O O . ARG A 1 222 ? 21.188 20.531 -1.789 1 87.44 222 ARG A O 1
ATOM 1821 N N . ARG A 1 223 ? 21.859 19.375 -3.568 1 88.25 223 ARG A N 1
ATOM 1822 C CA . ARG A 1 223 ? 20.891 18.312 -3.34 1 88.25 223 ARG A CA 1
ATOM 1823 C C . ARG A 1 223 ? 21.422 17.281 -2.354 1 88.25 223 ARG A C 1
ATOM 1825 O O . ARG A 1 223 ? 22.547 16.797 -2.492 1 88.25 223 ARG A O 1
ATOM 1832 N N . LEU A 1 224 ? 20.578 16.984 -1.416 1 90.69 224 LEU A N 1
ATOM 1833 C CA . LEU A 1 224 ? 20.984 16.062 -0.365 1 90.69 224 LEU A CA 1
ATOM 1834 C C . LEU A 1 224 ? 20.641 14.617 -0.752 1 90.69 224 LEU A C 1
ATOM 1836 O O . LEU A 1 224 ? 19.625 14.367 -1.393 1 90.69 224 LEU A O 1
ATOM 1840 N N . LYS A 1 225 ? 21.531 13.742 -0.364 1 87.31 225 LYS A N 1
ATOM 1841 C CA . LYS A 1 225 ? 21.266 12.312 -0.541 1 87.31 225 LYS A CA 1
ATOM 1842 C C . LYS A 1 225 ? 20.078 11.867 0.3 1 87.31 225 LYS A C 1
ATOM 1844 O O . LYS A 1 225 ? 19.234 11.094 -0.166 1 87.31 225 LYS A O 1
ATOM 1849 N N . HIS A 1 226 ? 20.047 12.367 1.528 1 94.38 226 HIS A N 1
ATOM 1850 C CA . HIS A 1 226 ? 18.969 12.078 2.457 1 94.38 226 HIS A CA 1
ATOM 1851 C C . HIS A 1 226 ? 18.125 13.32 2.723 1 94.38 226 HIS A C 1
ATOM 1853 O O . HIS A 1 226 ? 18.656 14.383 3.039 1 94.38 226 HIS A O 1
ATOM 1859 N N . PRO A 1 227 ? 16.781 13.148 2.576 1 96.94 227 PRO A N 1
ATOM 1860 C CA . PRO A 1 227 ? 15.93 14.312 2.844 1 96.94 227 PRO A CA 1
ATOM 1861 C C . PRO A 1 227 ? 16.016 14.781 4.293 1 96.94 227 PRO A C 1
ATOM 1863 O O . PRO A 1 227 ? 16.25 13.969 5.195 1 96.94 227 PRO A O 1
ATOM 1866 N N . ILE A 1 228 ? 15.867 16.016 4.527 1 96.44 228 ILE A N 1
ATOM 1867 C CA . ILE A 1 228 ? 15.789 16.562 5.883 1 96.44 228 ILE A CA 1
ATOM 1868 C C . ILE A 1 228 ? 14.336 16.859 6.242 1 96.44 228 ILE A C 1
ATOM 1870 O O . ILE A 1 228 ? 13.492 17.047 5.359 1 96.44 228 ILE A O 1
ATOM 1874 N N . ILE A 1 229 ? 14.039 16.812 7.48 1 98.06 229 ILE A N 1
ATOM 1875 C CA . ILE A 1 229 ? 12.703 17.094 7.992 1 98.06 229 ILE A CA 1
ATOM 1876 C C . ILE A 1 229 ? 12.703 18.453 8.695 1 98.06 229 ILE A C 1
ATOM 1878 O O . ILE A 1 229 ? 13.516 18.703 9.594 1 98.06 229 ILE A O 1
ATOM 1882 N N . ILE A 1 230 ? 11.836 19.328 8.273 1 97.44 230 ILE A N 1
ATOM 1883 C CA . ILE A 1 230 ? 11.727 20.625 8.914 1 97.44 230 ILE A CA 1
ATOM 1884 C C . ILE A 1 230 ? 10.258 20.953 9.188 1 97.44 230 ILE A C 1
ATOM 1886 O O . ILE A 1 230 ? 9.367 20.297 8.648 1 97.44 230 ILE A O 1
ATOM 1890 N N . HIS A 1 231 ? 9.992 21.812 10.039 1 98.06 231 HIS A N 1
ATOM 1891 C CA . HIS A 1 231 ? 8.672 22.281 10.414 1 98.06 231 HIS A CA 1
ATOM 1892 C C . HIS A 1 231 ? 8.555 23.797 10.234 1 98.06 231 HIS A C 1
ATOM 1894 O O . HIS A 1 231 ? 8.82 24.562 11.164 1 98.06 231 HIS A O 1
ATOM 1900 N N . ASP A 1 232 ? 8.234 24.172 9.031 1 96.62 232 ASP A N 1
ATOM 1901 C CA . ASP A 1 232 ? 8.297 25.578 8.656 1 96.62 232 ASP A CA 1
ATOM 1902 C C . ASP A 1 232 ? 7.027 26 7.926 1 96.62 232 ASP A C 1
ATOM 1904 O O . ASP A 1 232 ? 6.113 25.203 7.73 1 96.62 232 ASP A O 1
ATOM 1908 N N . ASP A 1 233 ? 6.965 27.312 7.629 1 97.38 233 ASP A N 1
ATOM 1909 C CA . ASP A 1 233 ? 5.793 27.938 7.02 1 97.38 233 ASP A CA 1
ATOM 1910 C C . ASP A 1 233 ? 5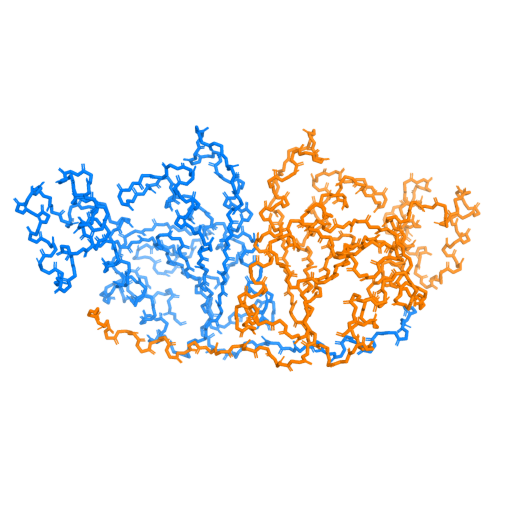.801 27.75 5.504 1 97.38 233 ASP A C 1
ATOM 1912 O O . ASP A 1 233 ? 6.629 28.344 4.805 1 97.38 233 ASP A O 1
ATOM 1916 N N . LEU A 1 234 ? 4.875 26.969 4.957 1 97.06 234 LEU A N 1
ATOM 1917 C CA . LEU A 1 234 ? 4.742 26.75 3.521 1 97.06 234 LEU A CA 1
ATOM 1918 C C . LEU A 1 234 ? 3.859 27.812 2.887 1 97.06 234 LEU A C 1
ATOM 1920 O O . LEU A 1 234 ? 3.832 27.969 1.662 1 97.06 234 LEU A O 1
ATOM 1924 N N . ILE A 1 235 ? 3.098 28.484 3.652 1 96.62 235 ILE A N 1
ATOM 1925 C CA . ILE A 1 235 ? 2.045 29.359 3.148 1 96.62 235 ILE A CA 1
ATOM 1926 C C . ILE A 1 235 ? 2.664 30.625 2.559 1 96.62 235 ILE A C 1
ATOM 1928 O O . ILE A 1 235 ? 2.256 31.078 1.488 1 96.62 235 ILE A O 1
ATOM 1932 N N . HIS A 1 236 ? 3.662 31.172 3.242 1 94.31 236 HIS A N 1
ATOM 1933 C CA . HIS A 1 236 ? 4.285 32.406 2.768 1 94.31 236 HIS A CA 1
ATOM 1934 C C . HIS A 1 236 ? 5.34 32.125 1.704 1 94.31 236 HIS A C 1
ATOM 1936 O O . HIS A 1 236 ? 5.953 31.047 1.708 1 94.31 236 HIS A O 1
ATOM 1942 N N . ASN A 1 237 ? 5.695 33.031 0.926 1 92.94 237 ASN A N 1
ATOM 1943 C CA . ASN A 1 237 ? 6.52 32.875 -0.267 1 92.94 237 ASN A CA 1
ATOM 1944 C C . ASN A 1 237 ? 7.992 32.688 0.09 1 92.94 237 ASN A C 1
ATOM 1946 O O . ASN A 1 237 ? 8.766 32.156 -0.715 1 92.94 237 ASN A O 1
ATOM 1950 N N . ALA A 1 238 ? 8.367 33.062 1.251 1 94.12 238 ALA A N 1
ATOM 1951 C CA . ALA A 1 238 ? 9.773 33 1.65 1 94.12 238 ALA A CA 1
ATOM 1952 C C . ALA A 1 238 ? 10.305 31.562 1.586 1 94.12 238 ALA A C 1
ATOM 1954 O O . ALA A 1 238 ? 11.469 31.344 1.255 1 94.12 238 ALA A O 1
ATOM 1955 N N . PHE A 1 239 ? 9.516 30.594 1.906 1 96 239 PHE A N 1
ATOM 1956 C CA . PHE A 1 239 ? 9.93 29.203 1.832 1 96 239 PHE A CA 1
ATOM 1957 C C . PHE A 1 239 ? 10.32 28.828 0.406 1 96 239 PHE A C 1
ATOM 1959 O O . PHE A 1 239 ? 11.367 28.219 0.183 1 96 239 PHE A O 1
ATOM 1966 N N . TRP A 1 240 ? 9.547 29.219 -0.53 1 95.62 240 TRP A N 1
ATOM 1967 C CA . TRP A 1 240 ? 9.656 28.781 -1.916 1 95.62 240 TRP A CA 1
ATOM 1968 C C . TRP A 1 240 ? 10.664 29.641 -2.68 1 95.62 240 TRP A C 1
ATOM 1970 O O . TRP A 1 240 ? 11.406 29.125 -3.518 1 95.62 240 TRP A O 1
ATOM 1980 N N . SER A 1 241 ? 10.664 30.953 -2.43 1 93.69 241 SER A N 1
ATOM 1981 C CA . SER A 1 241 ? 11.477 31.875 -3.217 1 93.69 241 SER A CA 1
ATOM 1982 C C . SER A 1 241 ? 12.875 32.031 -2.627 1 93.69 241 SER A C 1
ATOM 1984 O O . SER A 1 241 ? 13.844 32.25 -3.359 1 93.69 241 SER A O 1
ATOM 1986 N N . ASP A 1 242 ? 12.969 31.891 -1.289 1 92.81 242 ASP A N 1
ATOM 1987 C CA . ASP A 1 242 ? 14.227 32.219 -0.624 1 92.81 242 ASP A CA 1
ATOM 1988 C C . ASP A 1 242 ? 14.898 30.984 -0.063 1 92.81 242 ASP A C 1
ATOM 1990 O O . ASP A 1 242 ? 16.078 30.719 -0.348 1 92.81 242 ASP A O 1
ATOM 1994 N N . MET A 1 243 ? 14.219 30.188 0.661 1 92.31 243 MET A N 1
ATOM 1995 C CA . MET A 1 243 ? 14.836 29.078 1.382 1 92.31 243 MET A CA 1
ATOM 1996 C C . MET A 1 243 ? 15.086 27.891 0.448 1 92.31 243 MET A C 1
ATOM 1998 O O . MET A 1 243 ? 16.156 27.281 0.498 1 92.31 243 MET A O 1
ATOM 2002 N N . PHE A 1 244 ? 14.07 27.578 -0.4 1 93.56 244 PHE A N 1
ATOM 2003 C CA . PHE A 1 244 ? 14.164 26.406 -1.254 1 93.56 244 PHE A CA 1
ATOM 2004 C C . PHE A 1 244 ? 13.711 26.719 -2.672 1 93.56 244 PHE A C 1
ATOM 2006 O O . PHE A 1 244 ? 12.828 26.047 -3.215 1 93.56 244 PHE A O 1
ATOM 2013 N N . PRO A 1 245 ? 14.367 27.625 -3.322 1 92 245 PRO A N 1
ATOM 2014 C CA . PRO A 1 245 ? 13.914 28.109 -4.633 1 92 245 PRO A CA 1
ATOM 2015 C C . PRO A 1 245 ? 13.992 27.031 -5.711 1 92 245 PRO A C 1
ATOM 2017 O O . PRO A 1 245 ? 13.352 27.156 -6.758 1 92 245 PRO A O 1
ATOM 2020 N N . ASN A 1 246 ? 14.711 25.922 -5.426 1 91.38 246 ASN A N 1
ATOM 2021 C CA . ASN A 1 246 ? 14.938 24.953 -6.484 1 91.38 246 ASN A CA 1
ATOM 2022 C C . ASN A 1 246 ? 14.086 23.703 -6.289 1 91.38 246 ASN A C 1
ATOM 2024 O O . ASN A 1 246 ? 14.195 22.734 -7.055 1 91.38 246 ASN A O 1
ATOM 2028 N N . VAL A 1 247 ? 13.25 23.641 -5.254 1 93.56 247 VAL A N 1
ATOM 2029 C CA . VAL A 1 247 ? 12.445 22.469 -4.953 1 93.56 247 VAL A CA 1
ATOM 2030 C C . VAL A 1 247 ? 11.383 22.281 -6.031 1 93.56 247 VAL A C 1
ATOM 2032 O O . VAL A 1 247 ? 11.211 21.172 -6.555 1 93.56 247 VAL A O 1
ATOM 2035 N N . ILE A 1 248 ? 10.648 23.359 -6.34 1 94 248 ILE A N 1
ATOM 2036 C CA . ILE A 1 248 ? 9.656 23.359 -7.406 1 94 248 ILE A CA 1
ATOM 2037 C C . ILE A 1 248 ? 10.133 24.234 -8.562 1 94 248 ILE A C 1
ATOM 2039 O O . ILE A 1 248 ? 10.109 25.469 -8.477 1 94 248 ILE A O 1
ATOM 2043 N N . ARG A 1 249 ? 10.727 23.594 -9.562 1 86.06 249 ARG A N 1
ATOM 2044 C CA . ARG A 1 249 ? 11.234 24.297 -10.742 1 86.06 249 ARG A CA 1
ATOM 2045 C C . ARG A 1 249 ? 10.781 23.609 -12.023 1 86.06 249 ARG A C 1
ATOM 2047 O O . ARG A 1 249 ? 10.617 22.391 -12.047 1 86.06 249 ARG A O 1
ATOM 2054 N N . MET B 1 1 ? -16.328 26.531 7.742 1 40.56 1 MET B N 1
ATOM 2055 C CA . MET B 1 1 ? -14.906 26.234 7.723 1 40.56 1 MET B CA 1
ATOM 2056 C C . MET B 1 1 ? -14.164 27.172 6.781 1 40.56 1 MET B C 1
ATOM 2058 O O . MET B 1 1 ? -14.57 27.359 5.633 1 40.56 1 MET B O 1
ATOM 2062 N N . ALA B 1 2 ? -13.594 28.188 7.355 1 50.41 2 ALA B N 1
ATOM 2063 C CA . ALA B 1 2 ? -12.961 29.203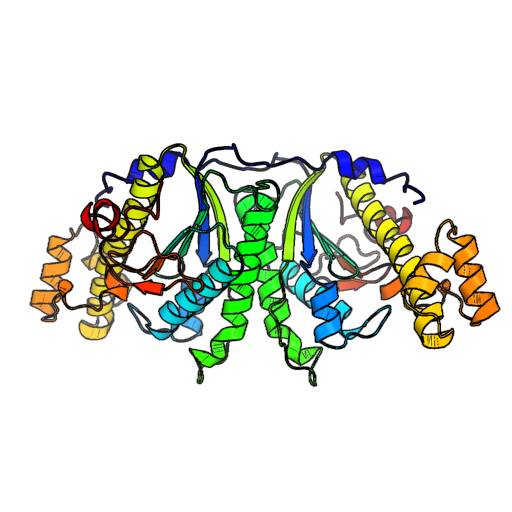 6.523 1 50.41 2 ALA B CA 1
ATOM 2064 C C . ALA B 1 2 ? -12.148 28.562 5.402 1 50.41 2 ALA B C 1
ATOM 2066 O O . ALA B 1 2 ? -11.211 27.812 5.66 1 50.41 2 ALA B O 1
ATOM 2067 N N . LYS B 1 3 ? -12.742 28.438 4.246 1 63.06 3 LYS B N 1
ATOM 2068 C CA . LYS B 1 3 ? -12.219 27.906 2.996 1 63.06 3 LYS B CA 1
ATOM 2069 C C . LYS B 1 3 ? -10.969 28.656 2.549 1 63.06 3 LYS B C 1
ATOM 2071 O O . LYS B 1 3 ? -10.977 29.891 2.473 1 63.06 3 LYS B O 1
ATOM 2076 N N . SER B 1 4 ? -9.766 28.031 2.768 1 78.56 4 SER B N 1
ATOM 2077 C CA . SER B 1 4 ? -8.523 28.625 2.289 1 78.56 4 SER B CA 1
ATOM 2078 C C . SER B 1 4 ? -8.625 29.016 0.815 1 78.56 4 SER B C 1
ATOM 2080 O O . SER B 1 4 ? -9.367 28.391 0.057 1 78.56 4 SER B O 1
ATOM 2082 N N . ARG B 1 5 ? -8.148 30.141 0.372 1 87.69 5 ARG B N 1
ATOM 2083 C CA . ARG B 1 5 ? -8.094 30.578 -1.015 1 87.69 5 ARG B CA 1
ATOM 2084 C C . ARG B 1 5 ? -7.438 29.531 -1.906 1 87.69 5 ARG B C 1
ATOM 2086 O O . ARG B 1 5 ? -7.543 29.609 -3.133 1 87.69 5 ARG B O 1
ATOM 2093 N N . PHE B 1 6 ? -6.754 28.531 -1.253 1 93.44 6 PHE B N 1
ATOM 2094 C CA . PHE B 1 6 ? -6.039 27.5 -2.012 1 93.44 6 PHE B CA 1
ATOM 2095 C C . PHE B 1 6 ? -6.938 26.297 -2.285 1 93.44 6 PHE B C 1
ATOM 2097 O O . PHE B 1 6 ? -6.559 25.391 -3.027 1 93.44 6 PHE B O 1
ATOM 2104 N N . GLU B 1 7 ? -8.125 26.281 -1.828 1 92.75 7 GLU B N 1
ATOM 2105 C CA . GLU B 1 7 ? -9 25.125 -1.853 1 92.75 7 GLU B CA 1
ATOM 2106 C C . GLU B 1 7 ? -9.352 24.719 -3.285 1 92.75 7 GLU B C 1
ATOM 2108 O O . GLU B 1 7 ? -9.766 23.594 -3.533 1 92.75 7 GLU B O 1
ATOM 2113 N N . TYR B 1 8 ? -9.141 25.688 -4.246 1 94.56 8 TYR B N 1
ATOM 2114 C CA . TYR B 1 8 ? -9.477 25.406 -5.637 1 94.56 8 TYR B CA 1
ATOM 2115 C C . TYR B 1 8 ? -8.672 24.219 -6.164 1 94.56 8 TYR B C 1
ATOM 2117 O O . TYR B 1 8 ? -9.102 23.531 -7.094 1 94.56 8 TYR B O 1
ATOM 2125 N N . VAL B 1 9 ? -7.512 23.859 -5.57 1 95.62 9 VAL B N 1
ATOM 2126 C CA . VAL B 1 9 ? -6.625 22.797 -6.047 1 95.62 9 VAL B CA 1
ATOM 2127 C C . VAL B 1 9 ? -7.309 21.453 -5.895 1 95.62 9 VAL B C 1
ATOM 2129 O O . VAL B 1 9 ? -6.906 20.469 -6.523 1 95.62 9 VAL B O 1
ATOM 2132 N N . ARG B 1 10 ? -8.305 21.391 -5.02 1 94.31 10 ARG B N 1
ATOM 2133 C CA . ARG B 1 10 ? -9.062 20.156 -4.863 1 94.31 10 ARG B CA 1
ATOM 2134 C C . ARG B 1 10 ? -9.766 19.781 -6.16 1 94.31 10 ARG B C 1
ATOM 2136 O O . ARG B 1 10 ? -10.031 18.594 -6.406 1 94.31 10 ARG B O 1
ATOM 2143 N N . GLU B 1 11 ? -10.031 20.766 -6.969 1 94.81 11 GLU B N 1
ATOM 2144 C CA . GLU B 1 11 ? -10.766 20.562 -8.211 1 94.81 11 GLU B CA 1
ATOM 2145 C C . GLU B 1 11 ? -9.938 19.766 -9.219 1 94.81 11 GLU B C 1
ATOM 2147 O O . GLU B 1 11 ? -10.469 19.266 -10.211 1 94.81 11 GLU B O 1
ATOM 2152 N N . PHE B 1 12 ? -8.625 19.672 -8.992 1 96.12 12 PHE B N 1
ATOM 2153 C CA . PHE B 1 12 ? -7.758 18.906 -9.883 1 96.12 12 PHE B CA 1
ATOM 2154 C C . PHE B 1 12 ? -7.891 17.422 -9.625 1 96.12 12 PHE B C 1
ATOM 2156 O O . PHE B 1 12 ? -7.449 16.594 -10.43 1 96.12 12 PHE B O 1
ATOM 2163 N N . GLU B 1 13 ? -8.469 17.078 -8.469 1 94.31 13 GLU B N 1
ATOM 2164 C CA . GLU B 1 13 ? -8.703 15.664 -8.188 1 94.31 13 GLU B CA 1
ATOM 2165 C C . GLU B 1 13 ? -9.68 15.055 -9.195 1 94.31 13 GLU B C 1
ATOM 2167 O O . GLU B 1 13 ? -10.703 15.664 -9.516 1 94.31 13 GLU B O 1
ATOM 2172 N N . GLN B 1 14 ? -9.258 14 -9.781 1 87.88 14 GLN B N 1
ATOM 2173 C CA . GLN B 1 14 ? -10.094 13.328 -10.773 1 87.88 14 GLN B CA 1
ATOM 2174 C C . GLN B 1 14 ? -10.742 12.07 -10.188 1 87.88 14 GLN B C 1
ATOM 2176 O O . GLN B 1 14 ? -10.109 11.352 -9.414 1 87.88 14 GLN B O 1
ATOM 2181 N N . GLN B 1 15 ? -11.977 11.922 -10.562 1 85.69 15 GLN B N 1
ATOM 2182 C CA . GLN B 1 15 ? -12.664 10.703 -10.164 1 85.69 15 GLN B CA 1
ATOM 2183 C C . GLN B 1 15 ? -12.172 9.508 -10.969 1 85.69 15 GLN B C 1
ATOM 2185 O O . GLN B 1 15 ? -11.945 9.617 -12.18 1 85.69 15 GLN B O 1
ATOM 2190 N N . ASP B 1 16 ? -11.883 8.469 -10.422 1 92.75 16 ASP B N 1
ATOM 2191 C CA . ASP B 1 16 ? -11.438 7.262 -11.102 1 92.75 16 ASP B CA 1
ATOM 2192 C C . ASP B 1 16 ? -12.359 6.082 -10.797 1 92.75 16 ASP B C 1
ATOM 2194 O O . ASP B 1 16 ? -11.891 4.988 -10.469 1 92.75 16 ASP B O 1
ATOM 2198 N N . CYS B 1 17 ? -13.633 6.359 -10.867 1 95.06 17 CYS B N 1
ATOM 2199 C CA . CYS B 1 17 ? -14.656 5.348 -10.602 1 95.06 17 CYS B CA 1
ATOM 2200 C C . CYS B 1 17 ? -14.641 4.266 -11.672 1 95.06 17 CYS B C 1
ATOM 2202 O O . CYS B 1 17 ? -14.695 4.57 -12.867 1 95.06 17 CYS B O 1
ATOM 2204 N N . LEU B 1 18 ? -14.633 3.08 -11.242 1 97.69 18 LEU B N 1
ATOM 2205 C CA . LEU B 1 18 ? -14.625 1.936 -12.148 1 97.69 18 LEU B CA 1
ATOM 2206 C C . LEU B 1 18 ? -16.016 1.654 -12.68 1 97.69 18 LEU B C 1
ATOM 2208 O O . LEU B 1 18 ? -17.016 1.862 -11.977 1 97.69 18 LEU B O 1
ATOM 2212 N N . LEU B 1 19 ? -16.109 1.214 -13.906 1 97.56 19 LEU B N 1
ATOM 2213 C CA . LEU B 1 19 ? -17.359 0.921 -14.609 1 97.56 19 LEU B CA 1
ATOM 2214 C C . LEU B 1 19 ? -18.234 -0.026 -13.789 1 97.56 19 LEU B C 1
ATOM 2216 O O . LEU B 1 19 ? -17.75 -1.03 -13.266 1 97.56 19 LEU B O 1
ATOM 2220 N N . LYS B 1 20 ? -19.469 0.311 -13.656 1 97.12 20 LYS B N 1
ATOM 2221 C CA . LYS B 1 20 ? -20.438 -0.545 -12.977 1 97.12 20 LYS B CA 1
ATOM 2222 C C . LYS B 1 20 ? -20.672 -1.837 -13.758 1 97.12 20 LYS B C 1
ATOM 2224 O O . LYS B 1 20 ? -20.5 -1.875 -14.977 1 97.12 20 LYS B O 1
ATOM 2229 N N . ASN B 1 21 ? -21.016 -2.881 -13.039 1 97.12 21 ASN B N 1
ATOM 2230 C CA . ASN B 1 21 ? -21.406 -4.172 -13.594 1 97.12 21 ASN B CA 1
ATOM 2231 C C . ASN B 1 21 ? -20.234 -4.852 -14.297 1 97.12 21 ASN B C 1
ATOM 2233 O O . ASN B 1 21 ? -20.438 -5.664 -15.203 1 97.12 21 ASN B O 1
ATOM 2237 N N . ALA B 1 22 ? -19.047 -4.465 -13.977 1 98.44 22 ALA B N 1
ATOM 2238 C CA . ALA B 1 22 ? -17.828 -5.133 -14.414 1 98.44 22 ALA B CA 1
ATOM 2239 C C . ALA B 1 22 ? -17.047 -5.703 -13.227 1 98.44 22 ALA B C 1
ATOM 2241 O O . ALA B 1 22 ? -17 -5.086 -12.164 1 98.44 22 ALA B O 1
ATOM 2242 N N . TRP B 1 23 ? -16.484 -6.887 -13.461 1 98.75 23 TRP B N 1
ATOM 2243 C CA . TRP B 1 23 ? -15.641 -7.48 -12.422 1 98.75 23 TRP B CA 1
ATOM 2244 C C . TRP B 1 23 ? -14.367 -6.66 -12.227 1 98.75 23 TRP B C 1
ATOM 2246 O O . TRP B 1 23 ? -13.766 -6.195 -13.195 1 98.75 23 TRP B O 1
ATOM 2256 N N . ILE B 1 24 ? -14.016 -6.449 -11 1 98.81 24 ILE B N 1
ATOM 2257 C CA . ILE B 1 24 ? -12.773 -5.754 -10.68 1 98.81 24 ILE B CA 1
ATOM 2258 C C . ILE B 1 24 ? -11.719 -6.762 -10.219 1 98.81 24 ILE B C 1
ATOM 2260 O O . ILE B 1 24 ? -11.969 -7.555 -9.305 1 98.81 24 ILE B O 1
ATOM 2264 N N . VAL B 1 25 ? -10.578 -6.793 -10.844 1 98.88 25 VAL B N 1
ATOM 2265 C CA . VAL B 1 25 ? -9.453 -7.602 -10.391 1 98.88 25 VAL B CA 1
ATOM 2266 C C . VAL B 1 25 ? -8.312 -6.691 -9.953 1 98.88 25 VAL B C 1
ATOM 2268 O O . VAL B 1 25 ? -7.855 -5.84 -10.719 1 98.88 25 VAL B O 1
ATOM 2271 N N . VAL B 1 26 ? -7.941 -6.805 -8.719 1 98.88 26 VAL B N 1
ATOM 2272 C CA . VAL B 1 26 ? -6.727 -6.172 -8.219 1 98.88 26 VAL B CA 1
ATOM 2273 C C . VAL B 1 26 ? -5.594 -7.191 -8.172 1 98.88 26 VAL B C 1
ATOM 2275 O O . VAL B 1 26 ? -5.676 -8.188 -7.445 1 98.88 26 VAL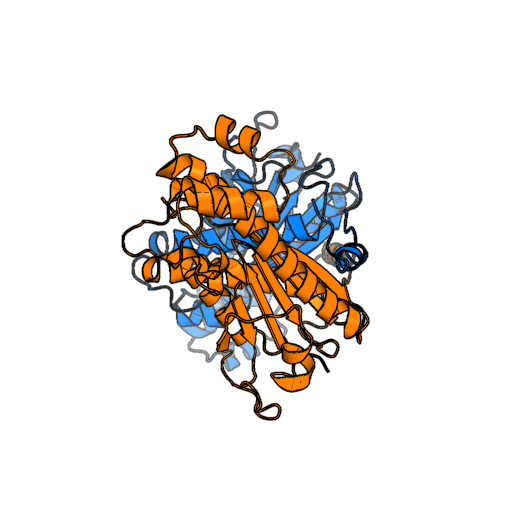 B O 1
ATOM 2278 N N . ARG B 1 27 ? -4.605 -6.984 -8.922 1 98.81 27 ARG B N 1
ATOM 2279 C CA . ARG B 1 27 ? -3.443 -7.867 -8.914 1 98.81 27 ARG B CA 1
ATOM 2280 C C . ARG B 1 27 ? -2.25 -7.191 -8.242 1 98.81 27 ARG B C 1
ATOM 2282 O O . ARG B 1 27 ? -1.859 -6.086 -8.633 1 98.81 27 ARG B O 1
ATOM 2289 N N . ILE B 1 28 ? -1.732 -7.734 -7.254 1 98.75 28 ILE B N 1
ATOM 2290 C CA . ILE B 1 28 ? -0.535 -7.25 -6.578 1 98.75 28 ILE B CA 1
ATOM 2291 C C . ILE B 1 28 ? 0.657 -8.133 -6.938 1 98.75 28 ILE B C 1
ATOM 2293 O O . ILE B 1 28 ? 0.494 -9.328 -7.207 1 98.75 28 ILE B O 1
ATOM 2297 N N . ASP B 1 29 ? 1.801 -7.582 -6.973 1 98.44 29 ASP B N 1
ATOM 2298 C CA . ASP B 1 29 ? 3.039 -8.273 -7.32 1 98.44 29 ASP B CA 1
ATOM 2299 C C . ASP B 1 29 ? 4.223 -7.699 -6.547 1 98.44 29 ASP B C 1
ATOM 2301 O O . ASP B 1 29 ? 4.379 -6.48 -6.445 1 98.44 29 ASP B O 1
ATOM 2305 N N . GLY B 1 30 ? 5.031 -8.531 -6.023 1 98.5 30 GLY B N 1
ATOM 2306 C CA . GLY B 1 30 ? 6.195 -8.094 -5.273 1 98.5 30 GLY B CA 1
ATOM 2307 C C . GLY B 1 30 ? 7.176 -7.293 -6.113 1 98.5 30 GLY B C 1
ATOM 2308 O O . GLY B 1 30 ? 7.406 -7.617 -7.281 1 98.5 30 GLY B O 1
ATOM 2309 N N . ARG B 1 31 ? 7.734 -6.305 -5.512 1 97.12 31 ARG B N 1
ATOM 2310 C CA . ARG B 1 31 ? 8.781 -5.512 -6.152 1 97.12 31 ARG B CA 1
ATOM 2311 C C . ARG B 1 31 ? 10.156 -5.895 -5.621 1 97.12 31 ARG B C 1
ATOM 2313 O O . ARG B 1 31 ? 10.43 -5.762 -4.426 1 97.12 31 ARG B O 1
ATOM 2320 N N . GLY B 1 32 ? 11 -6.273 -6.5 1 95.69 32 GLY B N 1
ATOM 2321 C CA . GLY B 1 32 ? 12.336 -6.668 -6.078 1 95.69 32 GLY B CA 1
ATOM 2322 C C . GLY B 1 32 ? 12.344 -7.91 -5.207 1 95.69 32 GLY B C 1
ATOM 2323 O O . GLY B 1 32 ? 13.141 -8.016 -4.277 1 95.69 32 GLY B O 1
ATOM 2324 N N . PHE B 1 33 ? 11.461 -8.852 -5.5 1 96.5 33 PHE B N 1
ATOM 2325 C CA . PHE B 1 33 ? 11.25 -9.961 -4.578 1 96.5 33 PHE B CA 1
ATOM 2326 C C . PHE B 1 33 ? 12.336 -11.023 -4.742 1 96.5 33 PHE B C 1
ATOM 2328 O O . PHE B 1 33 ? 12.57 -11.82 -3.83 1 96.5 33 PHE B O 1
ATOM 2335 N N . HIS B 1 34 ? 12.93 -11.094 -5.93 1 94.56 34 HIS B N 1
ATOM 2336 C CA . HIS B 1 34 ? 14.062 -11.992 -6.059 1 94.56 34 HIS B CA 1
ATOM 2337 C C . HIS B 1 34 ? 15.164 -11.633 -5.066 1 94.56 34 HIS B C 1
ATOM 2339 O O . HIS B 1 34 ? 15.68 -12.508 -4.363 1 94.56 34 HIS B O 1
ATOM 2345 N N . LYS B 1 35 ? 15.531 -10.367 -5 1 96.56 35 LYS B N 1
ATOM 2346 C CA . LYS B 1 35 ? 16.531 -9.891 -4.055 1 96.56 35 LYS B CA 1
ATOM 2347 C C . LYS B 1 35 ? 16.047 -10.055 -2.615 1 96.56 35 LYS B C 1
ATOM 2349 O O . LYS B 1 35 ? 16.828 -10.43 -1.734 1 96.56 35 LYS B O 1
ATOM 2354 N N . PHE B 1 36 ? 14.836 -9.805 -2.385 1 98.06 36 PHE B N 1
ATOM 2355 C CA . PHE B 1 36 ? 14.242 -9.914 -1.059 1 98.06 36 PHE B CA 1
ATOM 2356 C C . PHE B 1 36 ? 14.336 -11.344 -0.532 1 98.06 36 PHE B C 1
ATOM 2358 O O . PHE B 1 36 ? 14.789 -11.562 0.595 1 98.06 36 PHE B O 1
ATOM 2365 N N . THR B 1 37 ? 13.883 -12.328 -1.397 1 97.81 37 THR B N 1
ATOM 2366 C CA . THR B 1 37 ? 13.867 -13.719 -0.969 1 97.81 37 THR B CA 1
ATOM 2367 C C . THR B 1 37 ? 15.289 -14.25 -0.801 1 97.81 37 THR B C 1
ATOM 2369 O O . THR B 1 37 ? 15.57 -15.023 0.113 1 97.81 37 THR B O 1
ATOM 2372 N N . SER B 1 38 ? 16.219 -13.797 -1.622 1 96.62 38 SER B N 1
ATOM 2373 C CA . SER B 1 38 ? 17.609 -14.188 -1.497 1 96.62 38 SER B CA 1
ATOM 2374 C C . SER B 1 38 ? 18.219 -13.664 -0.199 1 96.62 38 SER B C 1
ATOM 2376 O O . SER B 1 38 ? 18.906 -14.398 0.518 1 96.62 38 SER B O 1
ATOM 2378 N N . ALA B 1 39 ? 17.922 -12.43 0.128 1 97.31 39 ALA B N 1
ATOM 2379 C CA . ALA B 1 39 ? 18.469 -11.781 1.318 1 97.31 39 ALA B CA 1
ATOM 2380 C C . ALA B 1 39 ? 17.969 -12.453 2.59 1 97.31 39 ALA B C 1
ATOM 2382 O O . ALA B 1 39 ? 18.625 -12.406 3.633 1 97.31 39 ALA B O 1
ATOM 2383 N N . HIS B 1 40 ? 16.859 -13.109 2.494 1 98.44 40 HIS B N 1
ATOM 2384 C CA . HIS B 1 40 ? 16.266 -13.703 3.684 1 98.44 40 HIS B CA 1
ATOM 2385 C C . HIS B 1 40 ? 16.391 -15.227 3.666 1 98.44 40 HIS B C 1
ATOM 2387 O O . HIS B 1 40 ? 15.789 -15.914 4.492 1 98.44 40 HIS B O 1
ATOM 2393 N N . GLY B 1 41 ? 17 -15.773 2.643 1 97.5 41 GLY B N 1
ATOM 2394 C CA . GLY B 1 41 ? 17.328 -17.188 2.615 1 97.5 41 GLY B CA 1
ATOM 2395 C C . GLY B 1 41 ? 16.125 -18.078 2.336 1 97.5 41 GLY B C 1
ATOM 2396 O O . GLY B 1 41 ? 15.984 -19.141 2.928 1 97.5 41 GLY B O 1
ATOM 2397 N N . PHE B 1 42 ? 15.266 -17.625 1.483 1 98 42 PHE B N 1
ATOM 2398 C CA . PHE B 1 42 ? 14.148 -18.484 1.095 1 98 42 PHE B CA 1
ATOM 2399 C C . PHE B 1 42 ? 14.656 -19.766 0.434 1 98 42 PHE B C 1
ATOM 2401 O O . PHE B 1 42 ? 15.617 -19.734 -0.335 1 98 42 PHE B O 1
ATOM 2408 N N . LEU B 1 43 ? 13.953 -20.797 0.687 1 97.12 43 LEU B N 1
ATOM 2409 C CA . LEU B 1 43 ? 14.25 -22.047 -0.005 1 97.12 43 LEU B CA 1
ATOM 2410 C C . LEU B 1 43 ? 13.914 -21.938 -1.49 1 97.12 43 LEU B C 1
ATOM 2412 O O . LEU B 1 43 ? 13.023 -21.172 -1.878 1 97.12 43 LEU B O 1
ATOM 2416 N N . ARG B 1 44 ? 14.648 -22.688 -2.234 1 95.62 44 ARG B N 1
ATOM 2417 C CA . ARG B 1 44 ? 14.43 -22.766 -3.674 1 95.62 44 ARG B CA 1
ATOM 2418 C C . ARG B 1 44 ? 14.055 -24.172 -4.102 1 95.62 44 ARG B C 1
ATOM 2420 O O . ARG B 1 44 ? 14.547 -25.156 -3.533 1 95.62 44 ARG B O 1
ATOM 2427 N N . PRO B 1 45 ? 13.219 -24.344 -5.09 1 95.88 45 PRO B N 1
ATOM 2428 C CA . PRO B 1 45 ? 12.539 -23.359 -5.93 1 95.88 45 PRO B CA 1
ATOM 2429 C C . PRO B 1 45 ? 11.336 -22.719 -5.238 1 95.88 45 PRO B C 1
ATOM 2431 O O . PRO B 1 45 ? 10.891 -21.641 -5.633 1 95.88 45 PRO B O 1
ATOM 2434 N N . ASN B 1 46 ? 10.766 -23.484 -4.281 1 97 46 ASN B N 1
ATOM 2435 C CA . ASN B 1 46 ? 9.602 -22.984 -3.547 1 97 46 ASN B CA 1
ATOM 2436 C C . ASN B 1 46 ? 9.852 -22.984 -2.041 1 97 46 ASN B C 1
ATOM 2438 O O . ASN B 1 46 ? 10.461 -23.906 -1.508 1 97 46 ASN B O 1
ATOM 2442 N N . ASP B 1 47 ? 9.508 -21.953 -1.377 1 98 47 ASP B N 1
ATOM 2443 C CA . ASP B 1 47 ? 9.562 -21.875 0.08 1 98 47 ASP B CA 1
ATOM 2444 C C . ASP B 1 47 ? 8.156 -21.859 0.68 1 98 47 ASP B C 1
ATOM 2446 O O . ASP B 1 47 ? 7.457 -20.844 0.593 1 98 47 ASP B O 1
ATOM 2450 N N . ALA B 1 48 ? 7.77 -22.938 1.264 1 98.25 48 ALA B N 1
ATOM 2451 C CA . ALA B 1 48 ? 6.418 -23.094 1.795 1 98.25 48 ALA B CA 1
ATOM 2452 C C . ALA B 1 48 ? 6.098 -22.031 2.83 1 98.25 48 ALA B C 1
ATOM 2454 O O . ALA B 1 48 ? 4.953 -21.578 2.939 1 98.25 48 ALA B O 1
ATOM 2455 N N . ARG B 1 49 ? 7.113 -21.594 3.68 1 98.44 49 ARG B N 1
ATOM 2456 C CA . ARG B 1 49 ? 6.895 -20.531 4.66 1 98.44 49 ARG B CA 1
ATOM 2457 C C . ARG B 1 49 ? 6.461 -19.234 3.982 1 98.44 49 ARG B C 1
ATOM 2459 O O . ARG B 1 49 ? 5.488 -18.609 4.402 1 98.44 49 ARG B O 1
ATOM 2466 N N . GLY B 1 50 ? 7.18 -18.875 2.857 1 98.62 50 GLY B N 1
ATOM 2467 C CA . GLY B 1 50 ? 6.863 -17.672 2.117 1 98.62 50 GLY B CA 1
ATOM 2468 C C . GLY B 1 50 ? 5.492 -17.703 1.472 1 98.62 50 GLY B C 1
ATOM 2469 O O . GLY B 1 50 ? 4.754 -16.719 1.521 1 98.62 50 GLY B O 1
ATOM 2470 N N . LEU B 1 51 ? 5.16 -18.812 0.885 1 98.75 51 LEU B N 1
ATOM 2471 C CA . LEU B 1 51 ? 3.869 -18.969 0.225 1 98.75 51 LEU B CA 1
ATOM 2472 C C . LEU B 1 51 ? 2.732 -18.938 1.242 1 98.75 51 LEU B C 1
ATOM 2474 O O . LEU B 1 51 ? 1.671 -18.375 0.977 1 98.75 51 LEU B O 1
AT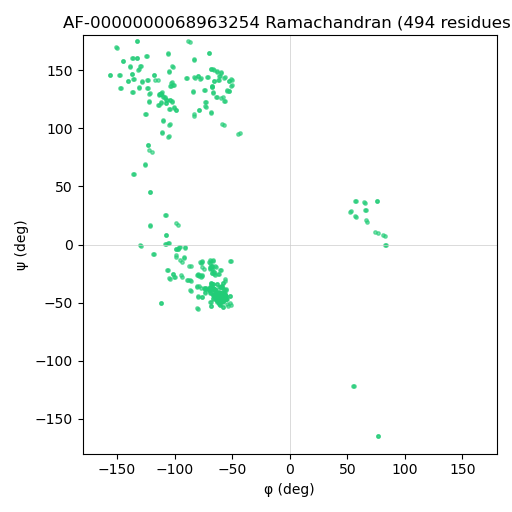OM 2478 N N . SER B 1 52 ? 2.977 -19.562 2.389 1 98.81 52 SER B N 1
ATOM 2479 C CA . SER B 1 52 ? 1.976 -19.547 3.451 1 98.81 52 SER B CA 1
ATOM 2480 C C . SER B 1 52 ? 1.775 -18.141 3.996 1 98.81 52 SER B C 1
ATOM 2482 O O . SER B 1 52 ? 0.66 -17.75 4.359 1 98.81 52 SER B O 1
ATOM 2484 N N . LEU B 1 53 ? 2.838 -17.406 4.113 1 98.88 53 LEU B N 1
ATOM 2485 C CA . LEU B 1 53 ? 2.742 -16 4.535 1 98.88 53 LEU B CA 1
ATOM 2486 C C . LEU B 1 53 ? 1.918 -15.195 3.543 1 98.88 53 LEU B C 1
ATOM 2488 O O . LEU B 1 53 ? 1.052 -14.414 3.941 1 98.88 53 LEU B O 1
ATOM 2492 N N . MET B 1 54 ? 2.176 -15.375 2.221 1 98.88 54 MET B N 1
ATOM 2493 C CA . MET B 1 54 ? 1.373 -14.727 1.188 1 98.88 54 MET B CA 1
ATOM 2494 C C . MET B 1 54 ? -0.105 -15.062 1.36 1 98.88 54 MET B C 1
ATOM 2496 O O . MET B 1 54 ? -0.96 -14.18 1.261 1 98.88 54 MET B O 1
ATOM 2500 N N . ASN B 1 55 ? -0.351 -16.328 1.609 1 98.88 55 ASN B N 1
ATOM 2501 C CA . ASN B 1 55 ? -1.722 -16.797 1.799 1 98.88 55 ASN B CA 1
ATOM 2502 C C . ASN B 1 55 ? -2.379 -16.125 3 1 98.88 55 ASN B C 1
ATOM 2504 O O . ASN B 1 55 ? -3.555 -15.758 2.945 1 98.88 55 ASN B O 1
ATOM 2508 N N . ALA B 1 56 ? -1.647 -16.016 4.059 1 98.75 56 ALA B N 1
ATOM 2509 C CA . ALA B 1 56 ? -2.172 -15.367 5.258 1 98.75 56 ALA B CA 1
ATOM 2510 C C . ALA B 1 56 ? -2.533 -13.906 4.984 1 98.75 56 ALA B C 1
ATOM 2512 O O . ALA B 1 56 ? -3.562 -13.414 5.457 1 98.75 56 ALA B O 1
ATOM 2513 N N . CYS B 1 57 ? -1.699 -13.227 4.277 1 98.88 57 CYS B N 1
ATOM 2514 C CA . CYS B 1 57 ? -1.966 -11.836 3.908 1 98.88 57 CYS B CA 1
ATOM 2515 C C . CYS B 1 57 ? -3.236 -11.734 3.072 1 98.88 57 CYS B C 1
ATOM 2517 O O . CYS B 1 57 ? -4.074 -10.867 3.318 1 98.88 57 CYS B O 1
ATOM 2519 N N . ALA B 1 58 ? -3.344 -12.609 2.092 1 98.88 58 ALA B N 1
ATOM 2520 C CA . ALA B 1 58 ? -4.516 -12.602 1.223 1 98.88 58 ALA B CA 1
ATOM 2521 C C . ALA B 1 58 ? -5.789 -12.875 2.018 1 98.88 58 ALA B C 1
ATOM 2523 O O . ALA B 1 58 ? -6.836 -12.273 1.751 1 98.88 58 ALA B O 1
ATOM 2524 N N . LYS B 1 59 ? -5.691 -13.789 2.93 1 98.75 59 LYS B N 1
ATOM 2525 C CA . LYS B 1 59 ? -6.844 -14.086 3.777 1 98.75 59 LYS B CA 1
ATOM 2526 C C . LYS B 1 59 ? -7.277 -12.859 4.57 1 98.75 59 LYS B C 1
ATOM 2528 O O . LYS B 1 59 ? -8.469 -12.57 4.672 1 98.75 59 LYS B O 1
ATOM 2533 N N . ALA B 1 60 ? -6.328 -12.148 5.137 1 98.5 60 ALA B N 1
ATOM 2534 C CA . ALA B 1 60 ? -6.633 -10.922 5.875 1 98.5 60 ALA B CA 1
ATOM 2535 C C . ALA B 1 60 ? -7.316 -9.898 4.98 1 98.5 60 ALA B C 1
ATOM 2537 O O . ALA B 1 60 ? -8.258 -9.227 5.402 1 98.5 60 ALA B O 1
ATOM 2538 N N . VAL B 1 61 ? -6.863 -9.75 3.746 1 98.69 61 VAL B N 1
ATOM 2539 C CA . VAL B 1 61 ? -7.457 -8.82 2.791 1 98.69 61 VAL B CA 1
ATOM 2540 C C . VAL B 1 61 ? -8.914 -9.203 2.533 1 98.69 61 VAL B C 1
ATOM 2542 O O . VAL B 1 61 ? -9.805 -8.352 2.588 1 98.69 61 VAL B O 1
ATOM 2545 N N . MET B 1 62 ? -9.148 -10.469 2.307 1 98.44 62 MET B N 1
ATOM 2546 C CA . MET B 1 62 ? -10.508 -10.922 2.006 1 98.44 62 MET B CA 1
ATOM 2547 C C . MET B 1 62 ? -11.414 -10.75 3.215 1 98.44 62 MET B C 1
ATOM 2549 O O . MET B 1 62 ? -12.609 -10.477 3.062 1 98.44 62 MET B O 1
ATOM 2553 N N . GLU B 1 63 ? -10.859 -10.93 4.352 1 97.69 63 GLU B N 1
ATOM 2554 C CA . GLU B 1 63 ? -11.664 -10.758 5.559 1 97.69 63 GLU B CA 1
ATOM 2555 C C . GLU B 1 63 ? -12.055 -9.297 5.758 1 97.69 63 GLU B C 1
ATOM 2557 O O . GLU B 1 63 ? -13.133 -9 6.266 1 97.69 63 GLU B O 1
ATOM 2562 N N . ASP B 1 64 ? -11.203 -8.414 5.359 1 96.44 64 ASP B N 1
ATOM 2563 C CA . ASP B 1 64 ? -11.492 -6.988 5.465 1 96.44 64 ASP B CA 1
ATOM 2564 C C . ASP B 1 64 ? -12.391 -6.523 4.316 1 96.44 64 ASP B C 1
ATOM 2566 O O . ASP B 1 64 ? -13.18 -5.594 4.48 1 96.44 64 ASP B O 1
ATOM 2570 N N . PHE B 1 65 ? -12.203 -7.109 3.1 1 96.5 65 PHE B N 1
ATOM 2571 C CA . PHE B 1 65 ? -12.961 -6.777 1.899 1 96.5 65 PHE B CA 1
ATOM 2572 C C . PHE B 1 65 ? -13.969 -7.875 1.573 1 96.5 65 PHE B C 1
ATOM 2574 O O . PHE B 1 65 ? -13.68 -8.773 0.776 1 96.5 65 PHE B O 1
ATOM 2581 N N . GLU B 1 66 ? -15.109 -7.707 2.045 1 94.88 66 GLU B N 1
ATOM 2582 C CA . GLU B 1 66 ? -16.109 -8.758 1.906 1 94.88 66 GLU B CA 1
ATOM 2583 C C . GLU B 1 66 ? -16.562 -8.906 0.453 1 94.88 66 GLU B C 1
ATOM 2585 O O . GLU B 1 66 ? -17.031 -9.969 0.052 1 94.88 66 GLU B O 1
ATOM 2590 N N . ASP B 1 67 ? -16.375 -7.918 -0.356 1 96.56 67 ASP B N 1
ATOM 2591 C CA . ASP B 1 67 ? -16.797 -7.93 -1.752 1 96.56 67 ASP B CA 1
ATOM 2592 C C . ASP B 1 67 ? -15.859 -8.781 -2.607 1 96.56 67 ASP B C 1
ATOM 2594 O O . ASP B 1 67 ? -16.188 -9.102 -3.752 1 96.56 67 ASP B O 1
ATOM 2598 N N . ILE B 1 68 ? -14.672 -9.125 -2.08 1 98.06 68 ILE B N 1
ATOM 2599 C CA . ILE B 1 68 ? -13.789 -10.047 -2.793 1 98.06 68 ILE B CA 1
ATOM 2600 C C . ILE B 1 68 ? -14.352 -11.461 -2.725 1 98.06 68 ILE B C 1
ATOM 2602 O O . ILE B 1 68 ? -14.477 -12.039 -1.639 1 98.06 68 ILE B O 1
ATOM 2606 N N . VAL B 1 69 ? -14.594 -12.07 -3.83 1 96.75 69 VAL B N 1
ATOM 2607 C CA . VAL B 1 69 ? -15.32 -13.336 -3.852 1 96.75 69 VAL B CA 1
ATOM 2608 C C . VAL B 1 69 ? -14.336 -14.492 -3.992 1 96.75 69 VAL B C 1
ATOM 2610 O O . VAL B 1 69 ? -14.633 -15.617 -3.572 1 96.75 69 VAL B O 1
ATOM 2613 N N . ILE B 1 70 ? -13.219 -14.266 -4.59 1 98.19 70 ILE B N 1
ATOM 2614 C CA . ILE B 1 70 ? -12.18 -15.273 -4.785 1 98.19 70 ILE B CA 1
ATOM 2615 C C . ILE B 1 70 ? -10.828 -14.594 -4.965 1 98.19 70 ILE B C 1
ATOM 2617 O O . ILE B 1 70 ? -10.758 -13.453 -5.43 1 98.19 70 ILE B O 1
ATOM 2621 N N . ALA B 1 71 ? -9.797 -15.141 -4.523 1 98.88 71 ALA B N 1
ATOM 2622 C CA . ALA B 1 71 ? -8.422 -14.695 -4.742 1 98.88 71 ALA B CA 1
ATOM 2623 C C . ALA B 1 71 ? -7.535 -15.852 -5.188 1 98.88 71 ALA B C 1
ATOM 2625 O O . ALA B 1 71 ? -7.844 -17.016 -4.922 1 98.88 71 ALA B O 1
ATOM 2626 N N . TYR B 1 72 ? -6.531 -15.562 -5.941 1 98.88 72 TYR B N 1
ATOM 2627 C CA . TYR B 1 72 ? -5.559 -16.547 -6.41 1 98.88 72 TYR B CA 1
ATOM 2628 C C . TYR B 1 72 ? -4.137 -16 -6.305 1 98.88 72 TYR B C 1
ATOM 2630 O O . TYR B 1 72 ? -3.877 -14.852 -6.676 1 98.88 72 TYR B O 1
ATOM 2638 N N . GLY B 1 73 ? -3.268 -16.766 -5.738 1 98.81 73 GLY B N 1
ATOM 2639 C CA . GLY B 1 73 ? -1.893 -16.312 -5.605 1 98.81 73 GLY B CA 1
ATOM 2640 C C . GLY B 1 73 ? -0.875 -17.391 -5.926 1 98.81 73 GLY B C 1
ATOM 2641 O O . GLY B 1 73 ? -1.137 -18.578 -5.723 1 98.81 73 GLY B O 1
ATOM 2642 N N . HIS B 1 74 ? 0.201 -17.062 -6.453 1 98.38 74 HIS B N 1
ATOM 2643 C CA . HIS B 1 74 ? 1.411 -17.859 -6.621 1 98.38 74 HIS B CA 1
ATOM 2644 C C . HIS B 1 74 ? 2.658 -16.984 -6.559 1 98.38 74 HIS B C 1
ATOM 2646 O O . HIS B 1 74 ? 2.617 -15.812 -6.93 1 98.38 74 HIS B O 1
ATOM 2652 N N . SER B 1 75 ? 3.723 -17.531 -6.012 1 97.5 75 SER B N 1
ATOM 2653 C CA . SER B 1 75 ? 4.973 -16.797 -5.832 1 97.5 75 SER B CA 1
ATOM 2654 C C . SER B 1 75 ? 4.75 -15.508 -5.043 1 97.5 75 SER B C 1
ATOM 2656 O O . SER B 1 75 ? 4.242 -15.547 -3.92 1 97.5 75 SER B O 1
ATOM 2658 N N . ASP B 1 76 ? 5.086 -14.398 -5.605 1 98.25 76 ASP B N 1
ATOM 2659 C CA . ASP B 1 76 ? 4.926 -13.109 -4.934 1 98.25 76 ASP B CA 1
ATOM 2660 C C . ASP B 1 76 ? 3.783 -12.312 -5.547 1 98.25 76 ASP B C 1
ATOM 2662 O O . ASP B 1 76 ? 3.756 -11.078 -5.449 1 98.25 76 ASP B O 1
ATOM 2666 N N . GLU B 1 77 ? 2.812 -12.984 -6.156 1 98.56 77 GLU B N 1
ATOM 2667 C CA . GLU B 1 77 ? 1.692 -12.344 -6.836 1 98.56 77 GLU B CA 1
ATOM 2668 C C . GLU B 1 77 ? 0.357 -12.836 -6.285 1 98.56 77 GLU B C 1
ATOM 2670 O O . GLU B 1 77 ? 0.202 -14.016 -5.984 1 98.56 77 GLU B O 1
ATOM 2675 N N . PHE B 1 78 ? -0.588 -11.945 -6.168 1 98.88 78 PHE B N 1
ATOM 2676 C CA . PHE B 1 78 ? -1.957 -12.305 -5.816 1 98.88 78 PHE B CA 1
ATOM 2677 C C . PHE B 1 78 ? -2.955 -11.484 -6.617 1 98.88 78 PHE B C 1
ATOM 2679 O O . PHE B 1 78 ? -2.75 -10.281 -6.828 1 98.88 78 PHE B O 1
ATOM 2686 N N . SER B 1 79 ? -3.998 -12.141 -7.016 1 98.94 79 SER B N 1
ATOM 2687 C CA . SER B 1 79 ? -5.141 -11.5 -7.656 1 98.94 79 SER B CA 1
ATOM 2688 C C . SER B 1 79 ? -6.383 -11.578 -6.777 1 98.94 79 SER B C 1
ATOM 2690 O O . SER B 1 79 ? -6.727 -12.656 -6.281 1 98.94 79 SER B O 1
ATOM 2692 N N . PHE B 1 80 ? -7.027 -10.484 -6.555 1 98.94 80 PHE B N 1
ATOM 2693 C CA . PHE B 1 80 ? -8.281 -10.398 -5.809 1 98.94 80 PHE B CA 1
ATOM 2694 C C . PHE B 1 80 ? -9.438 -10.023 -6.734 1 98.94 80 PHE B C 1
ATOM 2696 O O . PHE B 1 80 ? -9.398 -8.984 -7.391 1 98.94 80 PHE B O 1
ATOM 2703 N N . VAL B 1 81 ? -10.453 -10.844 -6.781 1 98.88 81 VAL B N 1
ATOM 2704 C CA . VAL B 1 81 ? -11.602 -10.609 -7.648 1 98.88 81 VAL B CA 1
ATOM 2705 C C . VAL B 1 81 ? -12.75 -10.023 -6.832 1 98.88 81 VAL B C 1
ATOM 2707 O O . VAL B 1 81 ? -13.258 -10.664 -5.91 1 98.88 81 VAL B O 1
ATOM 2710 N N . ILE B 1 82 ? -13.109 -8.852 -7.203 1 98.75 82 ILE B N 1
ATOM 2711 C CA . ILE B 1 82 ? -14.203 -8.156 -6.527 1 98.75 82 ILE B CA 1
ATOM 2712 C C . ILE B 1 82 ? -15.477 -8.266 -7.363 1 98.75 82 ILE B C 1
ATOM 2714 O O . ILE B 1 82 ? -15.453 -8.055 -8.578 1 98.75 82 ILE B O 1
ATOM 2718 N N . ASN B 1 83 ? -16.547 -8.516 -6.707 1 97.81 83 ASN B N 1
ATOM 2719 C CA . ASN B 1 83 ? -17.844 -8.711 -7.336 1 97.81 83 ASN B CA 1
ATOM 2720 C C . ASN B 1 83 ? -18.188 -7.555 -8.266 1 97.81 83 ASN B C 1
ATOM 2722 O O . ASN B 1 83 ? -17.969 -6.391 -7.938 1 97.81 83 ASN B O 1
ATOM 2726 N N . ARG B 1 84 ? -18.781 -7.855 -9.398 1 97.69 84 ARG B N 1
ATOM 2727 C CA . ARG B 1 84 ? -19.062 -6.844 -10.406 1 97.69 84 ARG B CA 1
ATOM 2728 C C . ARG B 1 84 ? -20.109 -5.848 -9.922 1 97.69 84 ARG B C 1
ATOM 2730 O O . ARG B 1 84 ? -20.188 -4.73 -10.43 1 97.69 84 ARG B O 1
ATOM 2737 N N . HIS B 1 85 ? -20.906 -6.176 -8.875 1 97.31 85 HIS B N 1
ATOM 2738 C CA . HIS B 1 85 ? -21.938 -5.301 -8.359 1 97.31 85 HIS B CA 1
ATOM 2739 C C . HIS B 1 85 ? -21.469 -4.535 -7.129 1 97.31 85 HIS B C 1
ATOM 2741 O O . HIS B 1 85 ? -22.219 -3.744 -6.555 1 97.31 85 HIS B O 1
ATOM 2747 N N . ALA B 1 86 ? -20.234 -4.852 -6.695 1 97.19 86 ALA B N 1
ATOM 2748 C CA . ALA B 1 86 ? -19.703 -4.184 -5.512 1 97.19 86 ALA B CA 1
ATOM 2749 C C . ALA B 1 86 ? -19.703 -2.668 -5.691 1 97.19 86 ALA B C 1
ATOM 2751 O O . ALA B 1 86 ? -19.484 -2.168 -6.797 1 97.19 86 ALA B O 1
ATOM 2752 N N . THR B 1 87 ? -19.984 -1.972 -4.59 1 97.06 87 THR B N 1
ATOM 2753 C CA . THR B 1 87 ? -19.969 -0.513 -4.59 1 97.06 87 THR B CA 1
ATOM 2754 C C . THR B 1 87 ? -18.969 0.017 -3.561 1 97.06 87 THR B C 1
ATOM 2756 O O . THR B 1 87 ? -19.031 1.188 -3.182 1 97.06 87 THR B O 1
ATOM 2759 N N . VAL B 1 88 ? -18.109 -0.873 -3.146 1 96.31 88 VAL B N 1
ATOM 2760 C CA . VAL B 1 88 ? -17.125 -0.519 -2.139 1 96.31 88 VAL B CA 1
ATOM 2761 C C . VAL B 1 88 ? -16.328 0.708 -2.596 1 96.31 88 VAL B C 1
ATOM 2763 O O . VAL B 1 88 ? -15.953 0.806 -3.764 1 96.31 88 VAL B O 1
ATOM 2766 N N . TYR B 1 89 ? -16.188 1.698 -1.658 1 96.44 89 TYR B N 1
ATOM 2767 C CA . TYR B 1 89 ? -15.461 2.941 -1.889 1 96.44 89 TYR B CA 1
ATOM 2768 C C . TYR B 1 89 ? -15.961 3.643 -3.145 1 96.44 89 TYR B C 1
ATOM 2770 O O . TYR B 1 89 ? -15.188 4.27 -3.867 1 96.44 89 TYR B O 1
ATOM 2778 N N . LYS B 1 90 ? -17.234 3.432 -3.473 1 96.62 90 LYS B N 1
ATOM 2779 C CA . LYS B 1 90 ? -17.875 4.016 -4.652 1 96.62 90 LYS B CA 1
ATOM 2780 C C . LYS B 1 90 ? -17.125 3.633 -5.926 1 96.62 90 LYS B C 1
ATOM 2782 O O . LYS B 1 90 ? -17.031 4.43 -6.863 1 96.62 90 LYS B O 1
ATOM 2787 N N . ARG B 1 91 ? -16.359 2.465 -5.871 1 97.75 91 ARG B N 1
ATOM 2788 C CA . ARG B 1 91 ? -15.633 1.876 -6.988 1 97.75 91 ARG B CA 1
ATOM 2789 C C . ARG B 1 91 ? -14.492 2.781 -7.434 1 97.75 91 ARG B C 1
ATOM 2791 O O . ARG B 1 91 ? -14.172 2.85 -8.625 1 97.75 91 ARG B O 1
ATOM 2798 N N . ARG B 1 92 ? -13.945 3.537 -6.52 1 97.38 92 ARG B N 1
ATOM 2799 C CA . ARG B 1 92 ? -12.758 4.324 -6.832 1 97.38 92 ARG B CA 1
ATOM 2800 C C . ARG B 1 92 ? -11.523 3.434 -6.945 1 97.38 92 ARG B C 1
ATOM 2802 O O . ARG B 1 92 ? -11.094 2.828 -5.961 1 97.38 92 ARG B O 1
ATOM 2809 N N . ALA B 1 93 ? -10.898 3.416 -8.117 1 97.94 93 ALA B N 1
ATOM 2810 C CA . ALA B 1 93 ? -9.805 2.504 -8.43 1 97.94 93 ALA B CA 1
ATOM 2811 C C . ALA B 1 93 ? -8.617 2.725 -7.496 1 97.94 93 ALA B C 1
ATOM 2813 O O . ALA B 1 93 ? -8.078 1.77 -6.934 1 97.94 93 ALA B O 1
ATOM 2814 N N . SER B 1 94 ? -8.242 3.965 -7.297 1 97.94 94 SER B N 1
ATOM 2815 C CA . SER B 1 94 ? -7.074 4.297 -6.492 1 97.94 94 SER B CA 1
ATOM 2816 C C . SER B 1 94 ? -7.27 3.879 -5.035 1 97.94 94 SER B C 1
ATOM 2818 O O . SER B 1 94 ? -6.348 3.357 -4.406 1 97.94 94 SER B O 1
ATOM 2820 N N . LYS B 1 95 ? -8.43 4.152 -4.492 1 97.88 95 LYS B N 1
ATOM 2821 C CA . LYS B 1 95 ? -8.711 3.816 -3.1 1 97.88 95 LYS B CA 1
ATOM 2822 C C . LYS B 1 95 ? -8.742 2.305 -2.895 1 97.88 95 LYS B C 1
ATOM 2824 O O . LYS B 1 95 ? -8.172 1.791 -1.933 1 97.88 95 LYS B O 1
ATOM 2829 N N . ILE B 1 96 ? -9.391 1.562 -3.812 1 98.62 96 ILE B N 1
ATOM 2830 C CA . ILE B 1 96 ? -9.461 0.106 -3.736 1 98.62 96 ILE B CA 1
ATOM 2831 C C . ILE B 1 96 ? -8.055 -0.48 -3.805 1 98.62 96 ILE B C 1
ATOM 2833 O O . ILE B 1 96 ? -7.656 -1.255 -2.932 1 98.62 96 ILE B O 1
ATOM 2837 N N . LEU B 1 97 ? -7.332 -0.048 -4.777 1 98.75 97 LEU B N 1
ATOM 2838 C CA . LEU B 1 97 ? -5.984 -0.566 -5 1 98.75 97 LEU B CA 1
ATOM 2839 C C . LEU B 1 97 ? -5.094 -0.289 -3.793 1 98.75 97 LEU B C 1
ATOM 2841 O O . LEU B 1 97 ? -4.461 -1.204 -3.26 1 98.75 97 LEU B O 1
ATOM 2845 N N . SER B 1 98 ? -5.043 0.954 -3.361 1 98.75 98 SER B N 1
ATOM 2846 C CA . SER B 1 98 ? -4.121 1.357 -2.305 1 98.75 98 SER B CA 1
ATOM 2847 C C . SER B 1 98 ? -4.488 0.707 -0.974 1 98.75 98 SER B C 1
ATOM 2849 O O . SER B 1 98 ? -3.607 0.291 -0.218 1 98.75 98 SER B O 1
ATOM 2851 N N . THR B 1 99 ? -5.777 0.567 -0.688 1 98.69 99 THR B N 1
ATOM 2852 C CA . THR B 1 99 ? -6.203 -0.055 0.561 1 98.69 99 THR B CA 1
ATOM 2853 C C . THR B 1 99 ? -5.809 -1.528 0.593 1 98.69 99 THR B C 1
ATOM 2855 O O . THR B 1 99 ? -5.305 -2.02 1.604 1 98.69 99 THR B O 1
ATOM 2858 N N . ILE B 1 100 ? -6 -2.23 -0.495 1 98.88 100 ILE B N 1
ATOM 2859 C CA . ILE B 1 100 ? -5.668 -3.648 -0.572 1 98.88 100 ILE B CA 1
ATOM 2860 C C . ILE B 1 100 ? -4.156 -3.83 -0.451 1 98.88 100 ILE B C 1
ATOM 2862 O O . ILE B 1 100 ? -3.686 -4.664 0.326 1 98.88 100 ILE B O 1
ATOM 2866 N N . VAL B 1 101 ? -3.4 -3.018 -1.147 1 98.94 101 VAL B N 1
ATOM 2867 C CA . VAL B 1 101 ? -1.943 -3.107 -1.11 1 98.94 101 VAL B CA 1
ATOM 2868 C C . VAL B 1 101 ? -1.442 -2.795 0.298 1 98.94 101 VAL B C 1
ATOM 2870 O O . VAL B 1 101 ? -0.547 -3.473 0.81 1 98.94 101 VAL B O 1
ATOM 2873 N N . SER B 1 102 ? -2.02 -1.767 0.896 1 98.88 102 SER B N 1
ATOM 2874 C CA . SER B 1 102 ? -1.62 -1.366 2.24 1 98.88 102 SER B CA 1
ATOM 2875 C C . SER B 1 102 ? -1.864 -2.486 3.246 1 98.88 102 SER B C 1
ATOM 2877 O O . SER B 1 102 ? -0.967 -2.848 4.012 1 98.88 102 SER B O 1
ATOM 2879 N N . LEU B 1 103 ? -3.043 -3.035 3.225 1 98.81 103 LEU B N 1
ATOM 2880 C CA . LEU B 1 103 ? -3.4 -4.102 4.152 1 98.81 103 LEU B CA 1
ATOM 2881 C C . LEU B 1 103 ? -2.529 -5.332 3.926 1 98.81 103 LEU B C 1
ATOM 2883 O O . LEU B 1 103 ? -2.021 -5.926 4.883 1 98.81 103 LEU B O 1
ATOM 2887 N N . PHE B 1 104 ? -2.393 -5.734 2.672 1 98.94 104 PHE B N 1
ATOM 2888 C CA . PHE B 1 104 ? -1.56 -6.879 2.32 1 98.94 104 PHE B CA 1
ATOM 2889 C C . PHE B 1 104 ? -0.137 -6.691 2.832 1 98.94 104 PHE B C 1
ATOM 2891 O O . PHE B 1 104 ? 0.418 -7.578 3.482 1 98.94 104 PHE B O 1
ATOM 2898 N N . THR B 1 105 ? 0.444 -5.527 2.613 1 98.94 105 THR B N 1
ATOM 2899 C CA . THR B 1 105 ? 1.814 -5.219 3.004 1 98.94 105 THR B CA 1
ATOM 2900 C C . THR B 1 105 ? 1.953 -5.199 4.523 1 98.94 105 THR B C 1
ATOM 2902 O O . THR B 1 105 ? 2.904 -5.762 5.07 1 98.94 105 THR B O 1
ATOM 2905 N N . ALA B 1 106 ? 1.005 -4.523 5.188 1 98.88 106 ALA B N 1
ATOM 2906 C CA . ALA B 1 106 ? 1.044 -4.473 6.648 1 98.88 106 ALA B CA 1
ATOM 2907 C C . ALA B 1 106 ? 1.047 -5.875 7.246 1 98.88 106 ALA B C 1
ATOM 2909 O O . ALA B 1 106 ? 1.837 -6.172 8.148 1 98.88 106 ALA B O 1
ATOM 2910 N N . ARG B 1 107 ? 0.219 -6.73 6.719 1 98.81 107 ARG B N 1
ATOM 2911 C CA . ARG B 1 107 ? 0.105 -8.086 7.238 1 98.81 107 ARG B CA 1
ATOM 2912 C C . ARG B 1 107 ? 1.365 -8.898 6.941 1 98.81 107 ARG B C 1
ATOM 2914 O O . ARG B 1 107 ? 1.771 -9.742 7.742 1 98.81 107 ARG B O 1
ATOM 2921 N N . TYR B 1 108 ? 1.948 -8.672 5.762 1 98.88 108 TYR B N 1
ATOM 2922 C CA . TYR B 1 108 ? 3.182 -9.367 5.422 1 98.88 108 TYR B CA 1
ATOM 2923 C C . TYR B 1 108 ? 4.262 -9.117 6.469 1 98.88 108 TYR B C 1
ATOM 2925 O O . TYR B 1 108 ? 4.953 -10.039 6.895 1 98.88 108 TYR B O 1
ATOM 2933 N N . VAL B 1 109 ? 4.352 -7.875 6.926 1 98.81 109 VAL B N 1
ATOM 2934 C CA . VAL B 1 109 ? 5.359 -7.508 7.918 1 98.81 109 VAL B CA 1
ATOM 2935 C C . VAL B 1 109 ? 4.93 -8.008 9.297 1 98.81 109 VAL B C 1
ATOM 2937 O O . VAL B 1 109 ? 5.723 -8.617 10.016 1 98.81 109 VAL B O 1
ATOM 2940 N N . MET B 1 110 ? 3.701 -7.824 9.68 1 98.56 110 MET B N 1
ATOM 2941 C CA . MET B 1 110 ? 3.207 -8.172 11.008 1 98.56 110 MET B CA 1
ATOM 2942 C C . MET B 1 110 ? 3.303 -9.68 11.242 1 98.56 110 MET B C 1
ATOM 2944 O O . MET B 1 110 ? 3.576 -10.117 12.359 1 98.56 110 MET B O 1
ATOM 2948 N N . ASP B 1 111 ? 3.111 -10.461 10.148 1 98.5 111 ASP B N 1
ATOM 2949 C CA . ASP B 1 111 ? 3.023 -11.906 10.312 1 98.5 111 ASP B CA 1
ATOM 2950 C C . ASP B 1 111 ? 4.367 -12.578 10.039 1 98.5 111 ASP B C 1
ATOM 2952 O O . ASP B 1 111 ? 4.516 -13.781 10.227 1 98.5 111 ASP B O 1
ATOM 2956 N N . TRP B 1 112 ? 5.375 -11.867 9.633 1 98.69 112 TRP B N 1
ATOM 2957 C CA . TRP B 1 112 ? 6.684 -12.406 9.266 1 98.69 112 TRP B CA 1
ATOM 2958 C C . TRP B 1 112 ? 7.234 -13.297 10.367 1 98.69 112 TRP B C 1
ATOM 2960 O O . TRP B 1 112 ? 7.625 -14.438 10.109 1 98.69 112 TRP B O 1
ATOM 2970 N N . PRO B 1 113 ? 7.137 -12.875 11.703 1 97.88 113 PRO B N 1
ATOM 2971 C CA . PRO B 1 113 ? 7.75 -13.719 12.734 1 97.88 113 PRO B CA 1
ATOM 2972 C C . PRO B 1 113 ? 7.043 -15.062 12.898 1 97.88 113 PRO B C 1
ATOM 2974 O O . PRO B 1 113 ? 7.645 -16.031 13.375 1 97.88 113 PRO B O 1
ATOM 2977 N N . THR B 1 114 ? 5.801 -15.086 12.531 1 98.44 114 THR B N 1
ATOM 2978 C CA . THR B 1 114 ? 5.043 -16.328 12.641 1 98.44 114 THR B CA 1
ATOM 2979 C C . THR B 1 114 ? 5.543 -17.359 11.633 1 98.44 114 THR B C 1
ATOM 2981 O O . THR B 1 114 ? 5.625 -18.547 11.945 1 98.44 114 THR B O 1
ATOM 2984 N N . TYR B 1 115 ? 5.922 -16.922 10.453 1 98.62 115 TYR B N 1
ATOM 2985 C CA . TYR B 1 115 ? 6.258 -17.844 9.367 1 98.62 115 TYR B CA 1
ATOM 2986 C C . TYR B 1 115 ? 7.766 -17.984 9.211 1 98.62 115 TYR B C 1
ATOM 2988 O O . TYR B 1 115 ? 8.258 -18.984 8.688 1 98.62 115 TYR B O 1
ATOM 2996 N N . PHE B 1 116 ? 8.453 -16.938 9.656 1 98.5 116 PHE B N 1
ATOM 2997 C CA . PHE B 1 116 ? 9.914 -16.938 9.672 1 98.5 116 PHE B CA 1
ATOM 2998 C C . PHE B 1 116 ? 10.438 -16.625 11.062 1 98.5 116 PHE B C 1
ATOM 3000 O O . PHE B 1 116 ? 11.102 -15.594 11.258 1 98.5 116 PHE B O 1
ATOM 3007 N N . PRO B 1 117 ? 10.266 -17.516 12.008 1 97.69 117 PRO B N 1
ATOM 3008 C CA . PRO B 1 117 ? 10.625 -17.219 13.398 1 97.69 117 PRO B CA 1
ATOM 3009 C C . PRO B 1 117 ? 12.125 -17.031 13.602 1 97.69 117 PRO B C 1
ATOM 3011 O O . PRO B 1 117 ? 12.547 -16.312 14.5 1 97.69 117 PRO B O 1
ATOM 3014 N N . ASP B 1 118 ? 12.922 -17.641 12.727 1 97.19 118 ASP B N 1
ATOM 3015 C CA . ASP B 1 118 ? 14.367 -17.625 12.938 1 97.19 118 ASP B CA 1
ATOM 3016 C C . ASP B 1 118 ? 15.062 -16.703 11.938 1 97.19 118 ASP B C 1
ATOM 3018 O O . ASP B 1 118 ? 16.281 -16.766 11.781 1 97.19 118 ASP B O 1
ATOM 3022 N N . VAL B 1 119 ? 14.281 -15.961 11.188 1 98.06 119 VAL B N 1
ATOM 3023 C CA . VAL B 1 119 ? 14.836 -15.055 10.188 1 98.06 119 VAL B CA 1
ATOM 3024 C C . VAL B 1 119 ? 14.328 -13.633 10.43 1 98.06 119 VAL B C 1
ATOM 3026 O O . VAL B 1 119 ? 13.133 -13.367 10.281 1 98.06 119 VAL B O 1
ATOM 3029 N N . ALA B 1 120 ? 15.195 -12.797 10.812 1 97.31 120 ALA B N 1
ATOM 3030 C CA . ALA B 1 120 ? 14.805 -11.398 11.016 1 97.31 120 ALA B CA 1
ATOM 3031 C C . ALA B 1 120 ? 14.453 -10.734 9.688 1 97.31 120 ALA B C 1
ATOM 3033 O O . ALA B 1 120 ? 15.125 -10.953 8.68 1 97.31 120 ALA B O 1
ATOM 3034 N N . LEU B 1 121 ? 13.391 -9.984 9.648 1 98.12 121 LEU B N 1
ATOM 3035 C CA . LEU B 1 121 ? 13.055 -9.188 8.469 1 98.12 121 LEU B CA 1
ATOM 3036 C C . LEU B 1 121 ? 14.062 -8.062 8.273 1 98.12 121 LEU B C 1
ATOM 3038 O O . LEU B 1 121 ? 14.094 -7.102 9.047 1 98.12 121 LEU B O 1
ATOM 3042 N N . ARG B 1 122 ? 14.836 -8.102 7.207 1 95.38 122 ARG B N 1
ATOM 3043 C CA . ARG B 1 122 ? 16.016 -7.242 7.062 1 95.38 122 ARG B CA 1
ATOM 3044 C C . ARG B 1 122 ? 15.758 -6.137 6.043 1 95.38 122 ARG B C 1
ATOM 3046 O O . ARG B 1 122 ? 16.484 -5.148 5.992 1 95.38 122 ARG B O 1
ATOM 3053 N N . SER B 1 123 ? 14.836 -6.352 5.195 1 96.25 123 SER B N 1
ATOM 3054 C CA . SER B 1 123 ? 14.492 -5.344 4.199 1 96.25 123 SER B CA 1
ATOM 3055 C C . SER B 1 123 ? 12.984 -5.207 4.047 1 96.25 123 SER B C 1
ATOM 3057 O O . SER B 1 123 ? 12.227 -6.105 4.434 1 96.25 123 SER B O 1
ATOM 3059 N N . THR B 1 124 ? 12.594 -4.152 3.531 1 97.25 124 THR B N 1
ATOM 3060 C CA . THR B 1 124 ? 11.18 -3.812 3.422 1 97.25 124 THR B CA 1
ATOM 3061 C C . THR B 1 124 ? 10.531 -4.562 2.264 1 97.25 124 THR B C 1
ATOM 3063 O O . THR B 1 124 ? 10.938 -4.406 1.11 1 97.25 124 THR B O 1
ATOM 3066 N N . PRO B 1 125 ? 9.562 -5.445 2.584 1 98.5 125 PRO B N 1
ATOM 3067 C CA . PRO B 1 125 ? 8.781 -5.973 1.461 1 98.5 125 PRO B CA 1
ATOM 3068 C C . PRO B 1 125 ? 7.934 -4.902 0.777 1 98.5 125 PRO B C 1
ATOM 3070 O O . PRO B 1 125 ? 7.391 -4.02 1.445 1 98.5 125 PRO B O 1
ATOM 3073 N N . MET B 1 126 ? 7.859 -4.949 -0.474 1 98.12 126 MET B N 1
ATOM 3074 C CA . MET B 1 126 ? 7.09 -3.975 -1.241 1 98.12 126 MET B CA 1
ATOM 3075 C C . MET B 1 126 ? 6.27 -4.664 -2.326 1 98.12 126 MET B C 1
ATOM 3077 O O . MET B 1 126 ? 6.746 -5.598 -2.973 1 98.12 126 MET B O 1
ATOM 3081 N N . PHE B 1 127 ? 5.09 -4.168 -2.547 1 98.81 127 PHE B N 1
ATOM 3082 C CA . PHE B 1 127 ? 4.184 -4.691 -3.561 1 98.81 127 PHE B CA 1
ATOM 3083 C C . PHE B 1 127 ? 3.625 -3.562 -4.422 1 98.81 127 PHE B C 1
ATOM 3085 O O . PHE B 1 127 ? 3.307 -2.486 -3.912 1 98.81 127 PHE B O 1
ATOM 3092 N N . ASP B 1 128 ? 3.621 -3.768 -5.641 1 98.06 128 ASP B N 1
ATOM 3093 C CA . ASP B 1 128 ? 2.844 -2.9 -6.523 1 98.06 128 ASP B CA 1
ATOM 3094 C C . ASP B 1 128 ? 1.579 -3.604 -7.008 1 98.06 128 ASP B C 1
ATOM 3096 O O . ASP B 1 128 ? 1.387 -4.793 -6.75 1 98.06 128 ASP B O 1
ATOM 3100 N N . GLY B 1 129 ? 0.695 -2.838 -7.512 1 98 129 GLY B N 1
ATOM 3101 C CA . GLY B 1 129 ? -0.542 -3.453 -7.961 1 98 129 GLY B CA 1
ATOM 3102 C C . GLY B 1 129 ? -1.19 -2.717 -9.117 1 98 129 GLY B C 1
ATOM 3103 O O . GLY B 1 129 ? -0.725 -1.647 -9.516 1 98 129 GLY B O 1
ATOM 3104 N N . ARG B 1 130 ? -2.164 -3.326 -9.695 1 98 130 ARG B N 1
ATOM 3105 C CA . ARG B 1 130 ? -2.994 -2.742 -10.742 1 98 130 ARG B CA 1
ATOM 3106 C C . ARG B 1 130 ? -4.438 -3.223 -10.633 1 98 130 ARG B C 1
ATOM 3108 O O . ARG B 1 130 ? -4.715 -4.23 -9.977 1 98 130 ARG B O 1
ATOM 3115 N N . VAL B 1 131 ? -5.301 -2.445 -11.203 1 98.56 131 VAL B N 1
ATOM 3116 C CA . VAL B 1 131 ? -6.723 -2.764 -11.266 1 98.56 131 VAL B CA 1
ATOM 3117 C C . VAL B 1 131 ? -7.133 -3.018 -12.711 1 98.56 131 VAL B C 1
ATOM 3119 O O . VAL B 1 131 ? -6.816 -2.225 -13.602 1 98.56 131 VAL B O 1
ATOM 3122 N N . VAL B 1 132 ? -7.789 -4.105 -12.984 1 98.56 132 VAL B N 1
ATOM 3123 C CA . VAL B 1 132 ? -8.258 -4.457 -14.32 1 98.56 132 VAL B CA 1
ATOM 3124 C C . VAL B 1 132 ? -9.742 -4.805 -14.273 1 98.56 132 VAL B C 1
ATOM 3126 O O . VAL B 1 132 ? -10.203 -5.461 -13.336 1 98.56 132 VAL B O 1
ATOM 3129 N N . LEU B 1 133 ? -10.484 -4.391 -15.258 1 98.62 133 LEU B N 1
ATOM 3130 C CA . LEU B 1 133 ? -11.914 -4.68 -15.352 1 98.62 133 LEU B CA 1
ATOM 3131 C C . LEU B 1 133 ? -12.18 -5.777 -16.375 1 98.62 133 LEU B C 1
ATOM 3133 O O . LEU B 1 133 ? -11.555 -5.801 -17.438 1 98.62 133 LEU B O 1
ATOM 3137 N N . TYR B 1 134 ? -13 -6.656 -16.031 1 98.69 134 TYR B N 1
ATOM 3138 C CA . TYR B 1 134 ? -13.469 -7.699 -16.938 1 98.69 134 TYR B CA 1
ATOM 3139 C C . TYR B 1 134 ? -14.984 -7.668 -17.078 1 98.69 134 TYR B C 1
ATOM 3141 O O . TYR B 1 134 ? -15.703 -7.863 -16.094 1 98.69 134 TYR B O 1
ATOM 3149 N N . PRO B 1 135 ? -15.523 -7.531 -18.234 1 97.81 135 PRO B N 1
ATOM 3150 C CA . PRO B 1 135 ? -16.953 -7.254 -18.406 1 97.81 135 PRO B CA 1
ATOM 3151 C C . PRO B 1 135 ? -17.812 -8.5 -18.203 1 97.81 135 PRO B C 1
ATOM 3153 O O . PRO B 1 135 ? -19 -8.383 -17.875 1 97.81 135 PRO B O 1
ATOM 3156 N N . THR B 1 136 ? -17.297 -9.711 -18.469 1 98 136 THR B N 1
ATOM 3157 C CA . THR B 1 136 ? -18.156 -10.891 -18.422 1 98 136 THR B CA 1
ATOM 3158 C C . THR B 1 136 ? -17.594 -11.93 -17.453 1 98 136 THR B C 1
ATOM 3160 O O . THR B 1 136 ? -16.406 -11.883 -17.109 1 98 136 THR B O 1
ATOM 3163 N N . ASN B 1 137 ? -18.422 -12.867 -17.031 1 97.62 137 ASN B N 1
ATOM 3164 C CA . ASN B 1 137 ? -17.984 -14 -16.234 1 97.62 137 ASN B CA 1
ATOM 3165 C C . ASN B 1 137 ? -16.891 -14.797 -16.938 1 97.62 137 ASN B C 1
ATOM 3167 O O . ASN B 1 137 ? -15.906 -15.203 -16.312 1 97.62 137 ASN B O 1
ATOM 3171 N N . GLU B 1 138 ? -17.047 -14.914 -18.188 1 97 138 GLU B N 1
ATOM 3172 C CA . GLU B 1 138 ? -16.078 -15.672 -18.984 1 97 138 GLU B CA 1
ATOM 3173 C C . GLU B 1 138 ? -14.703 -15.016 -18.938 1 97 138 GLU B C 1
ATOM 3175 O O . GLU B 1 138 ? -13.695 -15.695 -18.766 1 97 138 GLU B O 1
ATOM 3180 N N . ASN B 1 139 ? -14.672 -13.711 -19.062 1 98.19 139 ASN B N 1
ATOM 3181 C CA . ASN B 1 139 ? -13.398 -13 -19.078 1 98.19 139 ASN B CA 1
ATOM 3182 C C . ASN B 1 139 ? -12.656 -13.164 -17.75 1 98.19 139 ASN B C 1
ATOM 3184 O O . ASN B 1 139 ? -11.438 -13.391 -17.734 1 98.19 139 ASN B O 1
ATOM 3188 N N . VAL B 1 140 ? -13.359 -13.031 -16.672 1 98.19 140 VAL B N 1
ATOM 3189 C CA . VAL B 1 140 ? -12.695 -13.07 -15.375 1 98.19 140 VAL B CA 1
ATOM 3190 C C . VAL B 1 140 ? -12.281 -14.508 -15.055 1 98.19 140 VAL B C 1
ATOM 3192 O O . VAL B 1 140 ? -11.242 -14.742 -14.438 1 98.19 140 VAL B O 1
ATOM 3195 N N . ILE B 1 141 ? -13.094 -15.5 -15.398 1 98.12 141 ILE B N 1
ATOM 3196 C CA . ILE B 1 141 ? -12.719 -16.906 -15.234 1 98.12 141 ILE B CA 1
ATOM 3197 C C . ILE B 1 141 ? -11.469 -17.203 -16.062 1 98.12 141 ILE B C 1
ATOM 3199 O O . ILE B 1 141 ? -10.531 -17.844 -15.562 1 98.12 141 ILE B O 1
ATOM 3203 N N . ASP B 1 142 ? -11.477 -16.734 -17.297 1 98.19 142 ASP B N 1
ATOM 3204 C CA . ASP B 1 142 ? -10.312 -16.922 -18.141 1 98.19 142 ASP B CA 1
ATOM 3205 C C . ASP B 1 142 ? -9.078 -16.25 -17.547 1 98.19 142 ASP B C 1
ATOM 3207 O O . ASP B 1 142 ? -7.961 -16.75 -17.688 1 98.19 142 ASP B O 1
ATOM 3211 N N . TYR B 1 143 ? -9.266 -15.141 -16.953 1 98.56 143 TYR B N 1
ATOM 3212 C CA . TYR B 1 143 ? -8.164 -14.484 -16.25 1 98.56 143 TYR B CA 1
ATOM 3213 C C . TYR B 1 143 ? -7.578 -15.383 -15.18 1 98.56 143 TYR B C 1
ATOM 3215 O O . TYR B 1 143 ? -6.359 -15.539 -15.094 1 98.56 143 TYR B O 1
ATOM 3223 N N . MET B 1 144 ? -8.445 -15.93 -14.383 1 98.38 144 MET B N 1
ATOM 3224 C CA . MET B 1 144 ? -7.992 -16.812 -13.305 1 98.38 144 MET B CA 1
ATOM 3225 C C . MET B 1 144 ? -7.289 -18.031 -13.875 1 98.38 144 MET B C 1
ATOM 3227 O O . MET B 1 144 ? -6.277 -18.484 -13.328 1 98.38 144 MET B O 1
ATOM 3231 N N . LYS B 1 145 ? -7.82 -18.578 -14.922 1 98.38 145 LYS B N 1
ATOM 3232 C CA . LYS B 1 145 ? -7.184 -19.703 -15.609 1 98.38 145 LYS B CA 1
ATOM 3233 C C . LYS B 1 145 ? -5.801 -19.312 -16.125 1 98.38 145 LYS B C 1
ATOM 3235 O O . LYS B 1 145 ? -4.852 -20.094 -16.016 1 98.38 145 LYS B O 1
ATOM 3240 N N . TRP B 1 146 ? -5.754 -18.141 -16.656 1 98.25 146 TRP B N 1
ATOM 3241 C CA . TRP B 1 146 ? -4.492 -17.641 -17.188 1 98.25 146 TRP B CA 1
ATOM 3242 C C . TRP B 1 146 ? -3.439 -17.547 -16.094 1 98.25 146 TRP B C 1
ATOM 3244 O O . TRP B 1 146 ? -2.281 -17.906 -16.297 1 98.25 146 TRP B O 1
ATOM 3254 N N . ARG B 1 147 ? -3.789 -17.016 -14.922 1 98.25 147 ARG B N 1
ATOM 3255 C CA . ARG B 1 147 ? -2.836 -16.875 -13.828 1 98.25 147 ARG B CA 1
ATOM 3256 C C . ARG B 1 147 ? -2.322 -18.25 -13.375 1 98.25 147 ARG B C 1
ATOM 3258 O O . ARG B 1 147 ? -1.14 -18.391 -13.062 1 98.25 147 ARG B O 1
ATOM 3265 N N . GLN B 1 148 ? -3.227 -19.234 -13.289 1 98.38 148 GLN B N 1
ATOM 3266 C CA . GLN B 1 148 ? -2.775 -20.562 -12.859 1 98.38 148 GLN B CA 1
ATOM 3267 C C . GLN B 1 148 ? -1.901 -21.219 -13.922 1 98.38 148 GLN B C 1
ATOM 3269 O O . GLN B 1 148 ? -0.936 -21.906 -13.594 1 98.38 148 GLN B O 1
ATOM 3274 N N . ALA B 1 149 ? -2.287 -21.031 -15.18 1 97.31 149 ALA B N 1
ATOM 3275 C CA . ALA B 1 149 ? -1.428 -21.531 -16.25 1 97.31 149 ALA B CA 1
ATOM 3276 C C . ALA B 1 149 ? -0.023 -20.953 -16.141 1 97.31 149 ALA B C 1
ATOM 3278 O O . ALA B 1 149 ? 0.969 -21.656 -16.312 1 97.31 149 ALA B O 1
ATOM 3279 N N . ASP B 1 150 ? 0.005 -19.672 -15.867 1 96.81 150 ASP B N 1
ATOM 3280 C CA . ASP B 1 150 ? 1.283 -18.984 -15.68 1 96.81 150 ASP B CA 1
ATOM 3281 C C . ASP B 1 150 ? 2.059 -19.578 -14.508 1 96.81 150 ASP B C 1
ATOM 3283 O O . ASP B 1 150 ? 3.277 -19.75 -14.578 1 96.81 150 ASP B O 1
ATOM 3287 N N . CYS B 1 151 ? 1.39 -19.844 -13.43 1 97.81 151 CYS B N 1
ATOM 3288 C CA . CYS B 1 151 ? 1.989 -20.484 -12.266 1 97.81 151 CYS B CA 1
ATOM 3289 C C . CYS B 1 151 ? 2.637 -21.812 -12.648 1 97.81 151 CYS B C 1
ATOM 3291 O O . CYS B 1 151 ? 3.779 -22.078 -12.273 1 97.81 151 CYS B O 1
ATOM 3293 N N . HIS B 1 152 ? 1.929 -22.625 -13.398 1 96.38 152 HIS B N 1
ATOM 3294 C CA . HIS B 1 152 ? 2.426 -23.938 -13.812 1 96.38 152 HIS B CA 1
ATOM 3295 C C . HIS B 1 152 ? 3.693 -23.797 -14.648 1 96.38 152 HIS B C 1
ATOM 3297 O O . HIS B 1 152 ? 4.684 -24.484 -14.391 1 96.38 152 HIS B O 1
ATOM 3303 N N . VAL B 1 153 ? 3.656 -22.922 -15.602 1 95.69 153 VAL B N 1
ATOM 3304 C CA . VAL B 1 153 ? 4.781 -22.734 -16.516 1 95.69 153 VAL B CA 1
ATOM 3305 C C . VAL B 1 153 ? 6.004 -22.25 -15.727 1 95.69 153 VAL B C 1
ATOM 3307 O O . VAL B 1 153 ? 7.094 -22.828 -15.859 1 95.69 153 VAL B O 1
ATOM 3310 N N . ASN B 1 154 ? 5.801 -21.281 -14.898 1 96.19 154 ASN B N 1
ATOM 3311 C CA . ASN B 1 154 ? 6.906 -20.703 -14.148 1 96.19 154 ASN B CA 1
ATOM 3312 C C . ASN B 1 154 ? 7.465 -21.672 -13.109 1 96.19 154 ASN B C 1
ATOM 3314 O O . ASN B 1 154 ? 8.68 -21.75 -12.93 1 96.19 154 ASN B O 1
ATOM 3318 N N . ASN B 1 155 ? 6.59 -22.344 -12.453 1 97.75 155 ASN B N 1
ATOM 3319 C CA . ASN B 1 155 ? 7.066 -23.266 -11.422 1 97.75 155 ASN B CA 1
ATOM 3320 C C . ASN B 1 155 ? 7.785 -24.453 -12.031 1 97.75 155 ASN B C 1
ATOM 3322 O O . ASN B 1 155 ? 8.75 -24.969 -11.461 1 97.75 155 ASN B O 1
ATOM 3326 N N . LEU B 1 156 ? 7.258 -25 -13.156 1 97.75 156 LEU B N 1
ATOM 3327 C CA . LEU B 1 156 ? 7.949 -26.078 -13.844 1 97.75 156 LEU B CA 1
ATOM 3328 C C . LEU B 1 156 ? 9.367 -25.656 -14.234 1 97.75 156 LEU B C 1
ATOM 3330 O O . LEU B 1 156 ? 10.32 -26.406 -14.016 1 97.75 156 LEU B O 1
ATOM 3334 N N . TYR B 1 157 ? 9.484 -24.516 -14.805 1 97.38 157 TYR B N 1
ATOM 3335 C CA . TYR B 1 157 ? 10.789 -23.984 -15.156 1 97.38 157 TYR B CA 1
ATOM 3336 C C . TYR B 1 157 ? 11.688 -23.875 -13.922 1 97.38 157 TYR B C 1
ATOM 3338 O O . TYR B 1 157 ? 12.812 -24.375 -13.922 1 97.38 157 TYR B O 1
ATOM 3346 N N . ASN B 1 158 ? 11.211 -23.219 -12.914 1 97.25 158 ASN B N 1
ATOM 3347 C CA . ASN B 1 158 ? 12 -22.953 -11.711 1 97.25 158 ASN B CA 1
ATOM 3348 C C . ASN B 1 158 ? 12.414 -24.25 -11.023 1 97.25 158 ASN B C 1
ATOM 3350 O O . ASN B 1 158 ? 13.531 -24.359 -10.516 1 97.25 158 ASN B O 1
ATOM 3354 N N . THR B 1 159 ? 11.461 -25.188 -10.945 1 97.94 159 THR B N 1
ATOM 3355 C CA . THR B 1 159 ? 11.781 -26.469 -10.336 1 97.94 159 THR B CA 1
ATOM 3356 C C . THR B 1 159 ? 12.898 -27.172 -11.109 1 97.94 159 THR B C 1
ATOM 3358 O O . THR B 1 159 ? 13.844 -27.688 -10.516 1 97.94 159 THR B O 1
ATOM 3361 N N . THR B 1 160 ? 12.805 -27.188 -12.398 1 98.38 160 THR B N 1
ATOM 3362 C CA . THR B 1 160 ? 13.844 -27.797 -13.227 1 98.38 160 THR B CA 1
ATOM 3363 C C . THR B 1 160 ? 15.172 -27.062 -13.055 1 98.38 160 THR B C 1
ATOM 3365 O O . THR B 1 160 ? 16.219 -27.688 -12.891 1 98.38 160 THR B O 1
ATOM 3368 N N . PHE B 1 161 ? 15.156 -25.766 -13.148 1 98.38 161 PHE B N 1
ATOM 3369 C CA . PHE B 1 161 ? 16.328 -24.922 -13 1 98.38 161 PHE B CA 1
ATOM 3370 C C . PHE B 1 161 ? 17.062 -25.234 -11.711 1 98.38 161 PHE B C 1
ATOM 3372 O O . PHE B 1 161 ? 18.281 -25.469 -11.727 1 98.38 161 PHE B O 1
ATOM 3379 N N . TRP B 1 162 ? 16.328 -25.25 -10.68 1 97.56 162 TRP B N 1
ATOM 3380 C CA . TRP B 1 162 ? 16.984 -25.406 -9.383 1 97.56 162 TRP B CA 1
ATOM 3381 C C . TRP B 1 162 ? 17.422 -26.844 -9.156 1 97.56 162 TRP B C 1
ATOM 3383 O O . TRP B 1 162 ? 18.344 -27.109 -8.391 1 97.56 162 TRP B O 1
ATOM 3393 N N . CYS B 1 163 ? 16.719 -27.844 -9.797 1 97.44 163 CYS B N 1
ATOM 3394 C CA . CYS B 1 163 ? 17.25 -29.203 -9.82 1 97.44 163 CYS B CA 1
ATOM 3395 C C . CYS B 1 163 ? 18.641 -29.234 -10.461 1 97.44 163 CYS B C 1
ATOM 3397 O O . CYS B 1 163 ? 19.562 -29.859 -9.922 1 97.44 163 CYS B O 1
ATOM 3399 N N . LEU B 1 164 ? 18.734 -28.531 -11.555 1 98.19 164 LEU B N 1
ATOM 3400 C CA . LEU B 1 164 ? 20.016 -28.484 -12.273 1 98.19 164 LEU B CA 1
ATOM 3401 C C . LEU B 1 164 ? 21.094 -27.828 -11.43 1 98.19 164 LEU B C 1
ATOM 3403 O O . LEU B 1 164 ? 22.25 -28.266 -11.43 1 98.19 164 LEU B O 1
ATOM 3407 N N . VAL B 1 165 ? 20.734 -26.812 -10.719 1 98 165 VAL B N 1
ATOM 3408 C CA . VAL B 1 165 ? 21.703 -26.047 -9.961 1 98 165 VAL B CA 1
ATOM 3409 C C . VAL B 1 165 ? 22.047 -26.781 -8.664 1 98 165 VAL B C 1
ATOM 3411 O O . VAL B 1 165 ? 23.219 -27.078 -8.406 1 98 165 VAL B O 1
ATOM 3414 N N . LEU B 1 166 ? 21.047 -27.078 -7.91 1 96.88 166 LEU B N 1
ATOM 3415 C CA . LEU B 1 166 ? 21.25 -27.578 -6.551 1 96.88 166 LEU B CA 1
ATOM 3416 C C . LEU B 1 166 ? 21.656 -29.047 -6.559 1 96.88 166 LEU B C 1
ATOM 3418 O O . L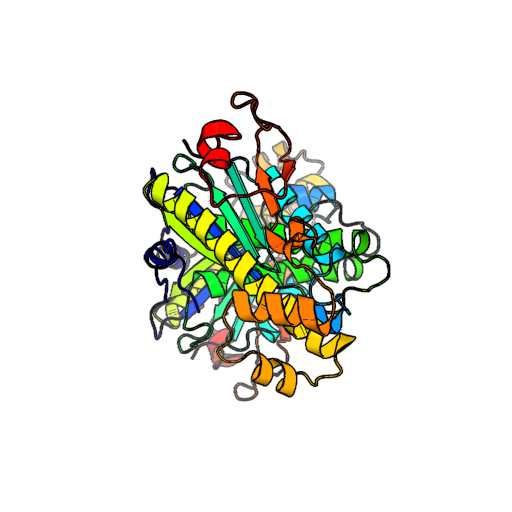EU B 1 166 ? 22.422 -29.484 -5.707 1 96.88 166 LEU B O 1
ATOM 3422 N N . ARG B 1 167 ? 21.109 -29.828 -7.449 1 96.31 167 ARG B N 1
ATOM 3423 C CA . ARG B 1 167 ? 21.391 -31.266 -7.484 1 96.31 167 ARG B CA 1
ATOM 3424 C C . ARG B 1 167 ? 22.344 -31.609 -8.625 1 96.31 167 ARG B C 1
ATOM 3426 O O . ARG B 1 167 ? 23.109 -32.562 -8.531 1 96.31 167 ARG B O 1
ATOM 3433 N N . GLY B 1 168 ? 22.266 -30.828 -9.641 1 97.12 168 GLY B N 1
ATOM 3434 C CA . GLY B 1 168 ? 23.031 -31.156 -10.828 1 97.12 168 GLY B CA 1
ATOM 3435 C C . GLY B 1 168 ? 24.391 -30.469 -10.867 1 97.12 168 GLY B C 1
ATOM 3436 O O . GLY B 1 168 ? 25.203 -30.734 -11.75 1 97.12 168 GLY B O 1
ATOM 3437 N N . GLY B 1 169 ? 24.562 -29.422 -9.977 1 97.19 169 GLY B N 1
ATOM 3438 C CA . GLY B 1 169 ? 25.859 -28.766 -9.883 1 97.19 169 GLY B CA 1
ATOM 3439 C C . GLY B 1 169 ? 26.062 -27.703 -10.953 1 97.19 169 GLY B C 1
ATOM 3440 O O . GLY B 1 169 ? 27.172 -27.219 -11.148 1 97.19 169 GLY B O 1
ATOM 3441 N N . ARG B 1 170 ? 25.047 -27.438 -11.672 1 97.25 170 ARG B N 1
ATOM 3442 C CA . ARG B 1 170 ? 25.141 -26.391 -12.688 1 97.25 170 ARG B CA 1
ATOM 3443 C C . ARG B 1 170 ? 25.219 -25.016 -12.047 1 97.25 170 ARG B C 1
ATOM 3445 O O . ARG B 1 170 ? 24.609 -24.766 -11 1 97.25 170 ARG B O 1
ATOM 3452 N N . SER B 1 171 ? 26.016 -24.141 -12.695 1 98.06 171 SER B N 1
ATOM 3453 C CA . SER B 1 171 ? 25.875 -22.734 -12.328 1 98.06 171 SER B CA 1
ATOM 3454 C C . SER B 1 171 ? 24.547 -22.156 -12.805 1 98.06 171 SER B C 1
ATOM 3456 O O . SER B 1 171 ? 23.875 -22.766 -13.633 1 98.06 171 SER B O 1
ATOM 3458 N N . ASN B 1 172 ? 24.203 -21.062 -12.297 1 96.62 172 ASN B N 1
ATOM 3459 C CA . ASN B 1 172 ? 22.969 -20.422 -12.758 1 96.62 172 ASN B CA 1
ATOM 3460 C C . ASN B 1 172 ? 22.984 -20.188 -14.273 1 96.62 172 ASN B C 1
ATOM 3462 O O . ASN B 1 172 ? 22 -20.469 -14.953 1 96.62 172 ASN B O 1
ATOM 3466 N N . ALA B 1 173 ? 24.062 -19.719 -14.719 1 97.69 173 ALA B N 1
ATOM 3467 C CA . ALA B 1 173 ? 24.203 -19.438 -16.141 1 97.69 173 ALA B CA 1
ATOM 3468 C C . ALA B 1 173 ? 24.094 -20.703 -16.969 1 97.69 173 ALA B C 1
ATOM 3470 O O . ALA B 1 173 ? 23.453 -20.719 -18.031 1 97.69 173 ALA B O 1
ATOM 3471 N N . GLU B 1 174 ? 24.688 -21.75 -16.531 1 97.88 174 GLU B N 1
ATOM 3472 C CA . GLU B 1 174 ? 24.625 -23.031 -17.219 1 97.88 174 GLU B CA 1
ATOM 3473 C C . GLU B 1 174 ? 23.203 -23.578 -17.234 1 97.88 174 GLU B C 1
ATOM 3475 O O . GLU B 1 174 ? 22.734 -24.094 -18.266 1 97.88 174 GLU B O 1
ATOM 3480 N N . ALA B 1 175 ? 22.578 -23.531 -16.109 1 97.94 175 ALA B N 1
ATOM 3481 C CA . ALA B 1 175 ? 21.203 -24.016 -16 1 97.94 175 ALA B CA 1
ATOM 3482 C C . ALA B 1 175 ? 20.281 -23.281 -16.969 1 97.94 175 ALA B C 1
ATOM 3484 O O . ALA B 1 175 ? 19.438 -23.891 -17.625 1 97.94 175 ALA B O 1
ATOM 3485 N N . GLU B 1 176 ? 20.438 -21.969 -17.031 1 97.12 176 GLU B N 1
ATOM 3486 C CA . GLU B 1 176 ? 19.641 -21.156 -17.953 1 97.12 176 GLU B CA 1
ATOM 3487 C C . GLU B 1 176 ? 19.891 -21.594 -19.406 1 97.12 176 GLU B C 1
ATOM 3489 O O . GLU B 1 176 ? 18.938 -21.719 -20.188 1 97.12 176 GLU B O 1
ATOM 3494 N N . ARG B 1 177 ? 21.109 -21.797 -19.734 1 97.19 177 ARG B N 1
ATOM 3495 C CA . ARG B 1 177 ? 21.469 -22.219 -21.078 1 97.19 177 ARG B CA 1
ATOM 3496 C C . ARG B 1 177 ? 20.844 -23.578 -21.406 1 97.19 177 ARG B C 1
ATOM 3498 O O . ARG B 1 177 ? 20.359 -23.797 -22.516 1 97.19 177 ARG B O 1
ATOM 3505 N N . ASP B 1 178 ? 20.938 -24.484 -20.453 1 96.56 178 ASP B N 1
ATOM 3506 C CA . ASP B 1 178 ? 20.375 -25.828 -20.609 1 96.56 178 ASP B CA 1
ATOM 3507 C C . ASP B 1 178 ? 18.891 -25.766 -20.938 1 96.56 178 ASP B C 1
ATOM 3509 O O . ASP B 1 178 ? 18.359 -26.641 -21.625 1 96.56 178 ASP B O 1
ATOM 3513 N N . LEU B 1 179 ? 18.25 -24.75 -20.438 1 97.69 179 LEU B N 1
ATOM 3514 C CA . LEU B 1 179 ? 16.797 -24.734 -20.484 1 97.69 179 LEU B CA 1
ATOM 3515 C C . LEU B 1 179 ? 16.281 -23.891 -21.641 1 97.69 179 LEU B C 1
ATOM 3517 O O . LEU B 1 179 ? 15.094 -23.906 -21.953 1 97.69 179 LEU B O 1
ATOM 3521 N N . ILE B 1 180 ? 17.172 -23.203 -22.266 1 96.69 180 ILE B N 1
ATOM 3522 C CA . ILE B 1 180 ? 16.781 -22.375 -23.406 1 96.69 180 ILE B CA 1
ATOM 3523 C C . ILE B 1 180 ? 16.156 -23.266 -24.484 1 96.69 180 ILE B C 1
ATOM 3525 O O . ILE B 1 180 ? 16.734 -24.281 -24.859 1 96.69 180 ILE B O 1
ATOM 3529 N N . GLY B 1 181 ? 14.969 -22.953 -24.922 1 95 181 GLY B N 1
ATOM 3530 C CA . GLY B 1 181 ? 14.336 -23.641 -26.031 1 95 181 GLY B CA 1
ATOM 3531 C C . GLY B 1 181 ? 13.633 -24.922 -25.625 1 95 181 GLY B C 1
ATOM 3532 O O . GLY B 1 181 ? 13.055 -25.609 -26.469 1 95 181 GLY B O 1
ATOM 3533 N N . THR B 1 182 ? 13.641 -25.328 -24.375 1 96.44 182 THR B N 1
ATOM 3534 C CA . THR B 1 182 ? 13.023 -26.562 -23.906 1 96.44 182 THR B CA 1
ATOM 3535 C C . THR B 1 182 ? 11.508 -26.406 -23.781 1 96.44 182 THR B C 1
ATOM 3537 O O . THR B 1 182 ? 11.023 -25.328 -23.453 1 96.44 182 THR B O 1
ATOM 3540 N N . SER B 1 183 ? 10.828 -27.391 -24.109 1 95.94 183 SER B N 1
ATOM 3541 C CA . SER B 1 183 ? 9.383 -27.484 -23.891 1 95.94 183 SER B CA 1
ATOM 3542 C C . SER B 1 183 ? 9.062 -28.016 -22.5 1 95.94 183 SER B C 1
ATOM 3544 O O . SER B 1 183 ? 9.961 -28.406 -21.766 1 95.94 183 SER B O 1
ATOM 3546 N N . SER B 1 184 ? 7.777 -28.031 -22.156 1 95.81 184 SER B N 1
ATOM 3547 C CA . SER B 1 184 ? 7.328 -28.641 -20.922 1 95.81 184 SER B CA 1
ATOM 3548 C C . SER B 1 184 ? 7.746 -30.109 -20.844 1 95.81 184 SER B C 1
ATOM 3550 O O . SER B 1 184 ? 8.164 -30.594 -19.781 1 95.81 184 SER B O 1
ATOM 3552 N N . ALA B 1 185 ? 7.594 -30.781 -21.938 1 96.56 185 ALA B N 1
ATOM 3553 C CA . ALA B 1 185 ? 7.961 -32.188 -22 1 96.56 185 ALA B CA 1
ATOM 3554 C C . ALA B 1 185 ? 9.453 -32.375 -21.75 1 96.56 185 ALA B C 1
ATOM 3556 O O . ALA B 1 185 ? 9.867 -33.312 -21.062 1 96.56 185 ALA B O 1
ATOM 3557 N N . ASP B 1 186 ? 10.258 -31.547 -22.344 1 97.5 186 ASP B N 1
ATOM 3558 C CA . ASP B 1 186 ? 11.703 -31.594 -22.156 1 97.5 186 ASP B CA 1
ATOM 3559 C C . ASP B 1 186 ? 12.062 -31.422 -20.672 1 97.5 186 ASP B C 1
ATOM 3561 O O . ASP B 1 186 ? 12.906 -32.156 -20.156 1 97.5 186 ASP B O 1
ATOM 3565 N N . LYS B 1 187 ? 11.5 -30.5 -20.031 1 98.19 187 LYS B N 1
ATOM 3566 C CA . LYS B 1 187 ? 11.789 -30.219 -18.641 1 98.19 187 LYS B CA 1
ATOM 3567 C C . LYS B 1 187 ? 11.398 -31.391 -17.75 1 98.19 187 LYS B C 1
ATOM 3569 O O . LYS B 1 187 ? 12.148 -31.781 -16.859 1 98.19 187 LYS B O 1
ATOM 3574 N N . ASN B 1 188 ? 10.219 -31.938 -18.016 1 97.25 188 ASN B N 1
ATOM 3575 C CA . ASN B 1 188 ? 9.812 -33.125 -17.281 1 97.25 188 ASN B CA 1
ATOM 3576 C C . ASN B 1 188 ? 10.805 -34.281 -17.469 1 97.25 188 ASN B C 1
ATOM 3578 O O . ASN B 1 188 ? 11.125 -35 -16.516 1 97.25 188 ASN B O 1
ATOM 3582 N N . GLU B 1 189 ? 11.25 -34.438 -18.656 1 97.56 189 GLU B N 1
ATOM 3583 C CA . GLU B 1 189 ? 12.227 -35.469 -18.953 1 97.56 189 GLU B CA 1
ATOM 3584 C C . GLU B 1 189 ? 13.539 -35.25 -18.203 1 97.56 189 GLU B C 1
ATOM 3586 O O . GLU B 1 189 ? 14.125 -36.188 -17.672 1 97.56 189 GLU B O 1
ATOM 3591 N N . ILE B 1 190 ? 13.984 -34 -18.281 1 97.5 190 ILE B N 1
ATOM 3592 C CA . ILE B 1 190 ? 15.211 -33.656 -17.562 1 97.5 190 ILE B CA 1
ATOM 3593 C C . ILE B 1 190 ? 15.07 -34.031 -16.094 1 97.5 190 ILE B C 1
ATOM 3595 O O . ILE B 1 190 ? 15.945 -34.719 -15.539 1 97.5 190 ILE B O 1
ATOM 3599 N N . MET B 1 191 ? 14.039 -33.625 -15.453 1 97.69 191 MET B N 1
ATOM 3600 C CA . MET B 1 191 ? 13.836 -33.875 -14.031 1 97.69 191 MET B CA 1
ATOM 3601 C C . MET B 1 191 ? 13.742 -35.375 -13.758 1 97.69 191 MET B C 1
ATOM 3603 O O . MET B 1 191 ? 14.328 -35.875 -12.797 1 97.69 191 MET B O 1
ATOM 3607 N N . PHE B 1 192 ? 13.016 -36.062 -14.57 1 97.12 192 PHE B N 1
ATOM 3608 C CA . PHE B 1 192 ? 12.812 -37.5 -14.383 1 97.12 192 PHE B CA 1
ATOM 3609 C C . PHE B 1 192 ? 14.109 -38.25 -14.641 1 97.12 192 PHE B C 1
ATOM 3611 O O . PHE B 1 192 ? 14.562 -39.031 -13.781 1 97.12 192 PHE B O 1
ATOM 3618 N N . SER B 1 193 ? 14.734 -38.062 -15.734 1 97.62 193 SER B N 1
ATOM 3619 C CA . SER B 1 193 ? 15.883 -38.875 -16.172 1 97.62 193 SER B CA 1
ATOM 3620 C C . SER B 1 193 ? 17.125 -38.531 -15.336 1 97.62 193 SER B C 1
ATOM 3622 O O . SER B 1 193 ? 17.906 -39.438 -15.016 1 97.62 193 SER B O 1
ATOM 3624 N N . ARG B 1 194 ? 17.266 -37.312 -15.016 1 96.62 194 ARG B N 1
ATOM 3625 C CA . ARG B 1 194 ? 18.516 -36.906 -14.367 1 96.62 194 ARG B CA 1
ATOM 3626 C C . ARG B 1 194 ? 18.375 -36.906 -12.852 1 96.62 194 ARG B C 1
ATOM 3628 O O . ARG B 1 194 ? 19.359 -37.094 -12.133 1 96.62 194 ARG B O 1
ATOM 3635 N N . PHE B 1 195 ? 17.188 -36.719 -12.406 1 97.44 195 PHE B N 1
ATOM 3636 C CA . PHE B 1 195 ? 17.094 -36.531 -10.969 1 97.44 195 PHE B CA 1
ATOM 3637 C C . PHE B 1 195 ? 16.031 -37.438 -10.367 1 97.44 195 PHE B C 1
ATOM 3639 O O . PHE B 1 195 ? 15.75 -37.375 -9.172 1 97.44 195 PHE B O 1
ATOM 3646 N N . SER B 1 196 ? 15.336 -38.25 -11.125 1 97.38 196 SER B N 1
ATOM 3647 C CA . SER B 1 196 ? 14.273 -39.156 -10.688 1 97.38 196 SER B CA 1
ATOM 3648 C C . SER B 1 196 ? 13.148 -38.406 -9.992 1 97.38 196 SER B C 1
ATOM 3650 O O . SER B 1 196 ? 12.633 -38.844 -8.969 1 97.38 196 SER B O 1
ATOM 3652 N N . LEU B 1 197 ? 12.906 -37.25 -10.539 1 96.62 197 LEU B N 1
ATOM 3653 C CA . LEU B 1 197 ? 11.859 -36.406 -9.984 1 96.62 197 LEU B CA 1
ATOM 3654 C C . LEU B 1 197 ? 10.68 -36.281 -10.938 1 96.62 197 LEU B C 1
ATOM 3656 O O . LEU B 1 197 ? 10.867 -36.125 -12.141 1 96.62 197 LEU B O 1
ATOM 3660 N N . ASN B 1 198 ? 9.516 -36.5 -10.406 1 96.69 198 ASN B N 1
ATOM 3661 C CA . ASN B 1 198 ? 8.266 -36.312 -11.125 1 96.69 198 ASN B CA 1
ATOM 3662 C C . ASN B 1 198 ? 7.566 -35.031 -10.68 1 96.69 198 ASN B C 1
ATOM 3664 O O . ASN B 1 198 ? 7.098 -34.938 -9.547 1 96.69 198 ASN B O 1
ATOM 3668 N N . TYR B 1 199 ? 7.434 -34.125 -11.602 1 96.62 199 TYR B N 1
ATOM 3669 C CA . TYR B 1 199 ? 6.867 -32.812 -11.297 1 96.62 199 TYR B CA 1
ATOM 3670 C C . TYR B 1 199 ? 5.461 -32.938 -10.719 1 96.62 199 TYR B C 1
ATOM 3672 O O . TYR B 1 199 ? 5.059 -32.156 -9.867 1 96.62 199 TYR B O 1
ATOM 3680 N N . ASN B 1 200 ? 4.715 -33.938 -11.156 1 95.06 200 ASN B N 1
ATOM 3681 C CA . ASN B 1 200 ? 3.328 -34.125 -10.734 1 95.06 200 ASN B CA 1
ATOM 3682 C C . ASN B 1 200 ? 3.232 -34.531 -9.266 1 95.06 200 ASN B C 1
ATOM 3684 O O . ASN B 1 200 ? 2.154 -34.469 -8.672 1 95.06 200 ASN B O 1
ATOM 3688 N N . ASN B 1 201 ? 4.34 -34.906 -8.672 1 95.75 201 ASN B N 1
ATOM 3689 C CA . ASN B 1 201 ? 4.363 -35.281 -7.266 1 95.75 201 ASN B CA 1
ATOM 3690 C C . ASN B 1 201 ? 4.684 -34.094 -6.363 1 95.75 201 ASN B C 1
ATOM 3692 O O . ASN B 1 201 ? 4.594 -34.219 -5.137 1 95.75 201 ASN B O 1
ATOM 3696 N N . GLU B 1 202 ? 5.121 -32.969 -6.996 1 96.38 202 GLU B N 1
ATOM 3697 C CA . GLU B 1 202 ? 5.332 -31.781 -6.199 1 96.38 202 GLU B CA 1
ATOM 3698 C C . GLU B 1 202 ? 4.043 -31.344 -5.504 1 96.38 202 GLU B C 1
ATOM 3700 O O . GLU B 1 202 ? 2.947 -31.562 -6.02 1 96.38 202 GLU B O 1
ATOM 3705 N N . PRO B 1 203 ? 4.152 -30.734 -4.301 1 97.38 203 PRO B N 1
ATOM 3706 C CA . PRO B 1 203 ? 2.953 -30.25 -3.609 1 97.38 203 PRO B CA 1
ATOM 3707 C C . PRO B 1 203 ? 2.068 -29.391 -4.5 1 97.38 203 PRO B C 1
ATOM 3709 O O . PRO B 1 203 ? 2.576 -28.578 -5.285 1 97.38 203 PRO B O 1
ATOM 3712 N N . ALA B 1 204 ? 0.751 -29.516 -4.387 1 98 204 ALA B N 1
ATOM 3713 C CA . ALA B 1 204 ? -0.222 -28.812 -5.215 1 98 204 ALA B CA 1
ATOM 3714 C C . ALA B 1 204 ? -0.074 -27.297 -5.062 1 98 204 ALA B C 1
ATOM 3716 O O . ALA B 1 204 ? -0.268 -26.547 -6.023 1 98 204 ALA B O 1
ATOM 3717 N N . MET B 1 205 ? 0.24 -26.906 -3.859 1 98.5 205 MET B N 1
ATOM 3718 C CA . MET B 1 205 ? 0.409 -25.469 -3.623 1 98.5 205 MET B CA 1
ATOM 3719 C C . MET B 1 205 ? 1.446 -24.875 -4.574 1 98.5 205 MET B C 1
ATOM 3721 O O . MET B 1 205 ? 1.295 -23.75 -5.039 1 98.5 205 MET B O 1
ATOM 3725 N N . PHE B 1 206 ? 2.531 -25.688 -4.82 1 98.44 206 PHE B N 1
ATOM 3726 C CA . PHE B 1 206 ? 3.604 -25.219 -5.684 1 98.44 206 PHE B CA 1
ATOM 3727 C C . PHE B 1 206 ? 3.174 -25.234 -7.145 1 98.44 206 PHE B C 1
ATOM 3729 O O . PHE B 1 206 ? 3.418 -24.281 -7.883 1 98.44 206 PHE B O 1
ATOM 3736 N N . ARG B 1 207 ? 2.426 -26.219 -7.559 1 97.69 207 ARG B N 1
ATOM 3737 C CA . ARG B 1 207 ? 2.105 -26.453 -8.961 1 97.69 207 ARG B CA 1
ATOM 3738 C C . ARG B 1 207 ? 0.881 -25.641 -9.391 1 97.69 207 ARG B C 1
ATOM 3740 O O . ARG B 1 207 ? 0.774 -25.234 -10.547 1 97.69 207 ARG B O 1
ATOM 3747 N N . LYS B 1 208 ? 0.006 -25.438 -8.422 1 98.25 208 LYS B N 1
ATOM 3748 C CA . LYS B 1 208 ? -1.301 -24.906 -8.789 1 98.25 208 LYS B CA 1
ATOM 3749 C C . LYS B 1 208 ? -1.543 -23.547 -8.125 1 98.25 208 LYS B C 1
ATOM 3751 O O . LYS B 1 208 ? -2.535 -22.875 -8.422 1 98.25 208 LYS B O 1
ATOM 3756 N N . GLY B 1 209 ? -0.689 -23.125 -7.242 1 98.69 209 GLY B N 1
ATOM 3757 C CA . GLY B 1 209 ? -0.908 -21.891 -6.492 1 98.69 209 GLY B CA 1
ATOM 3758 C C . GLY B 1 209 ? -1.932 -22.047 -5.387 1 98.69 209 GLY B C 1
ATOM 3759 O O . GLY B 1 209 ? -2.174 -23.156 -4.902 1 98.69 209 GLY B O 1
ATOM 3760 N N . SER B 1 210 ? -2.391 -20.984 -4.898 1 98.88 210 SER B N 1
ATOM 3761 C CA . SER B 1 210 ? -3.342 -20.953 -3.793 1 98.88 210 SER B CA 1
ATOM 3762 C C . SER B 1 210 ? -4.625 -20.234 -4.184 1 98.88 210 SER B C 1
ATOM 3764 O O . SER B 1 210 ? -4.574 -19.125 -4.742 1 98.88 210 SER B O 1
ATOM 3766 N N . ILE B 1 211 ? -5.719 -20.859 -3.92 1 98.75 211 ILE B N 1
ATOM 3767 C CA . ILE B 1 211 ? -7.039 -20.281 -4.148 1 98.75 211 ILE B CA 1
ATOM 3768 C C . ILE B 1 211 ? -7.711 -19.984 -2.811 1 98.75 211 ILE B C 1
ATOM 3770 O O . ILE B 1 211 ? -7.746 -20.844 -1.922 1 98.75 211 ILE B O 1
ATOM 3774 N N . LEU B 1 212 ? -8.164 -18.797 -2.641 1 98.62 212 LEU B N 1
ATOM 3775 C CA . LEU B 1 212 ? -8.992 -18.453 -1.488 1 98.62 212 LEU B CA 1
ATOM 3776 C C . LEU B 1 212 ? -10.438 -18.219 -1.909 1 98.62 212 LEU B C 1
ATOM 3778 O O . LEU B 1 212 ? -10.695 -17.422 -2.818 1 98.62 212 LEU B O 1
ATOM 3782 N N . VAL B 1 213 ? -11.375 -18.891 -1.296 1 96.19 213 VAL B N 1
ATOM 3783 C CA . VAL B 1 213 ? -12.781 -18.781 -1.677 1 96.19 213 VAL B CA 1
ATOM 3784 C C . VAL B 1 213 ? -13.648 -18.734 -0.425 1 96.19 213 VAL B C 1
ATOM 3786 O O . VAL B 1 213 ? -13.266 -19.25 0.627 1 96.19 213 VAL B O 1
ATOM 3789 N N . ARG B 1 214 ? -14.852 -18.094 -0.58 1 92.88 214 ARG B N 1
ATOM 3790 C CA . ARG B 1 214 ? -15.758 -17.891 0.543 1 92.88 214 ARG B CA 1
ATOM 3791 C C . ARG B 1 214 ? -16.859 -18.953 0.559 1 92.88 214 ARG B C 1
ATOM 3793 O O . ARG B 1 214 ? -17.922 -18.734 1.136 1 92.88 214 ARG B O 1
ATOM 3800 N N . TYR B 1 215 ? -16.672 -20.016 -0.106 1 91 215 TYR B N 1
ATOM 3801 C CA . TYR B 1 215 ? -17.656 -21.094 -0.151 1 91 215 TYR B CA 1
ATOM 3802 C C . TYR B 1 215 ? -17 -22.438 0.141 1 91 215 TYR B C 1
ATOM 3804 O O . TYR B 1 215 ? -15.781 -22.594 -0.034 1 91 215 TYR B O 1
ATOM 3812 N N . GLU B 1 216 ? -17.875 -23.297 0.656 1 87.75 216 GLU B N 1
ATOM 3813 C CA . GLU B 1 216 ? -17.438 -24.672 0.798 1 87.75 216 GLU B CA 1
ATOM 3814 C C . GLU B 1 216 ? -17.594 -25.438 -0.512 1 87.75 216 GLU B C 1
ATOM 3816 O O . GLU B 1 216 ? -18.562 -25.219 -1.252 1 87.75 216 GLU B O 1
ATOM 3821 N N . PRO B 1 217 ? -16.609 -26.297 -0.675 1 85.06 217 PRO B N 1
ATOM 3822 C CA . PRO B 1 217 ? -16.734 -27.094 -1.895 1 85.06 217 PRO B CA 1
ATOM 3823 C C . PRO B 1 217 ? -18.062 -27.844 -1.973 1 85.06 217 PRO B C 1
ATOM 3825 O O . PRO B 1 217 ? -18.484 -28.453 -0.991 1 85.06 217 PRO B O 1
ATOM 3828 N N . ARG B 1 218 ? -18.859 -27.719 -2.941 1 81.56 218 ARG B N 1
ATOM 3829 C CA . ARG B 1 218 ? -20.094 -28.422 -3.273 1 81.56 218 ARG B CA 1
ATOM 3830 C C . ARG B 1 218 ? -21.234 -27.984 -2.369 1 81.56 218 ARG B C 1
ATOM 3832 O O . ARG B 1 218 ? -22.234 -28.688 -2.229 1 81.56 218 ARG B O 1
ATOM 3839 N N . GLN B 1 219 ? -21.031 -26.938 -1.616 1 85.88 219 GLN B N 1
ATOM 3840 C CA . GLN B 1 219 ? -22.109 -26.266 -0.916 1 85.88 219 GLN B CA 1
ATOM 3841 C C . GLN B 1 219 ? -22.234 -24.812 -1.36 1 85.88 219 GLN B C 1
ATOM 3843 O O . GLN B 1 219 ? -21.844 -23.906 -0.628 1 85.88 219 GLN B O 1
ATOM 3848 N N . PRO B 1 220 ? -22.828 -24.703 -2.438 1 79.75 220 PRO B N 1
ATOM 3849 C CA . PRO B 1 220 ? -22.797 -23.406 -3.102 1 79.75 220 PRO B CA 1
ATOM 3850 C C . PRO B 1 220 ? -23.594 -22.344 -2.35 1 79.75 220 PRO B C 1
ATOM 3852 O O . PRO B 1 220 ? -23.359 -21.141 -2.52 1 79.75 220 PRO B O 1
ATOM 3855 N N . ASP B 1 221 ? -24.469 -22.719 -1.489 1 84.56 221 ASP B N 1
ATOM 3856 C CA . ASP B 1 221 ? -25.344 -21.734 -0.86 1 84.56 221 ASP B CA 1
ATOM 3857 C C . ASP B 1 221 ? -24.812 -21.297 0.499 1 84.56 221 ASP B C 1
ATOM 3859 O O . ASP B 1 221 ? -25.344 -20.375 1.118 1 84.56 221 ASP B O 1
ATOM 3863 N N . ARG B 1 222 ? -23.75 -21.906 0.83 1 86.94 222 ARG B N 1
ATOM 3864 C CA . ARG B 1 222 ? -23.203 -21.562 2.141 1 86.94 222 ARG B CA 1
ATOM 3865 C C . ARG B 1 222 ? -21.984 -20.656 2.008 1 86.94 222 ARG B C 1
ATOM 3867 O O . ARG B 1 222 ? -20.875 -21.125 1.726 1 86.94 222 ARG B O 1
ATOM 3874 N N . ARG B 1 223 ? -22.203 -19.422 2.271 1 87.88 223 ARG B N 1
ATOM 3875 C CA . ARG B 1 223 ? -21.094 -18.484 2.295 1 87.88 223 ARG B CA 1
ATOM 3876 C C . ARG B 1 223 ? -20.391 -18.5 3.648 1 87.88 223 ARG B C 1
ATOM 3878 O O . ARG B 1 223 ? -21.031 -18.422 4.691 1 87.88 223 ARG B O 1
ATOM 3885 N N . LEU B 1 224 ? -19.094 -18.594 3.564 1 90.38 224 LEU B N 1
ATOM 3886 C CA . LEU B 1 224 ? -18.297 -18.688 4.781 1 90.38 224 LEU B CA 1
ATOM 3887 C C . LEU B 1 224 ? -17.906 -17.297 5.273 1 90.38 224 LEU B C 1
ATOM 3889 O O . LEU B 1 224 ? -17.641 -16.406 4.469 1 90.38 224 LEU B O 1
ATOM 3893 N N . LYS B 1 225 ? -17.891 -17.172 6.574 1 87.12 225 LYS B N 1
ATOM 3894 C CA . LYS B 1 225 ? -17.391 -15.938 7.188 1 87.12 225 LYS B CA 1
ATOM 3895 C C . LYS B 1 225 ? -15.914 -15.742 6.898 1 87.12 225 LYS B C 1
ATOM 3897 O O . LYS B 1 225 ? -15.477 -14.625 6.613 1 87.12 225 LYS B O 1
ATOM 3902 N N . HIS B 1 226 ? -15.188 -16.844 7.012 1 94.25 226 HIS B N 1
ATOM 3903 C CA . HIS B 1 226 ? -13.75 -16.844 6.742 1 94.25 226 HIS B CA 1
ATOM 3904 C C . HIS B 1 226 ? -13.43 -17.641 5.48 1 94.25 226 HIS B C 1
ATOM 3906 O O . HIS B 1 226 ? -13.875 -18.766 5.328 1 94.25 226 HIS B O 1
ATOM 3912 N N . PRO B 1 227 ? -12.641 -16.984 4.574 1 96.88 227 PRO B N 1
ATOM 3913 C CA . PRO B 1 227 ? -12.289 -17.719 3.359 1 96.88 227 PRO B CA 1
ATOM 3914 C C . PRO B 1 227 ? -11.453 -18.969 3.646 1 96.88 227 PRO B C 1
ATOM 3916 O O . PRO B 1 227 ? -10.703 -19 4.629 1 96.88 227 PRO B O 1
ATOM 3919 N N . ILE B 1 228 ? -11.586 -19.953 2.867 1 96.44 228 ILE B N 1
ATOM 3920 C CA . ILE B 1 228 ? -10.742 -21.141 2.967 1 96.44 228 ILE B CA 1
ATOM 3921 C C . ILE B 1 228 ? -9.672 -21.109 1.879 1 96.44 228 ILE B C 1
ATOM 3923 O O . ILE B 1 228 ? -9.844 -20.453 0.855 1 96.44 228 ILE B O 1
ATOM 3927 N N . ILE B 1 229 ? -8.602 -21.734 2.125 1 98.06 229 ILE B N 1
ATOM 3928 C CA . ILE B 1 229 ? -7.488 -21.828 1.186 1 98.06 229 ILE B CA 1
ATOM 3929 C C . ILE B 1 229 ? -7.414 -23.25 0.613 1 98.06 229 ILE B C 1
ATOM 3931 O O . ILE B 1 229 ? -7.352 -24.219 1.363 1 98.06 229 ILE B O 1
ATOM 3935 N N . ILE B 1 230 ? -7.457 -23.344 -0.68 1 97.44 230 ILE B N 1
ATOM 3936 C CA . ILE B 1 230 ? -7.348 -24.656 -1.32 1 97.44 230 ILE B CA 1
ATOM 3937 C C . ILE B 1 230 ? -6.34 -24.594 -2.463 1 97.44 230 ILE B C 1
ATOM 3939 O O . ILE B 1 230 ? -5.949 -23.5 -2.895 1 97.44 230 ILE B O 1
ATOM 3943 N N . HIS B 1 231 ? -5.848 -25.656 -2.875 1 98.06 231 HIS B N 1
ATOM 3944 C CA . HIS B 1 231 ? -4.906 -25.797 -3.979 1 98.06 231 HIS B CA 1
ATOM 3945 C C . HIS B 1 231 ? -5.449 -26.75 -5.039 1 98.06 231 HIS B C 1
ATOM 3947 O O . HIS B 1 231 ? -5.195 -27.969 -4.98 1 98.06 231 HIS B O 1
ATOM 3953 N N . ASP B 1 232 ? -6.227 -26.188 -5.91 1 96.56 232 ASP B N 1
ATOM 3954 C CA . ASP B 1 232 ? -6.98 -27.016 -6.855 1 96.56 232 ASP B CA 1
ATOM 3955 C C . ASP B 1 232 ? -6.848 -26.469 -8.273 1 96.56 232 ASP B C 1
ATOM 3957 O O . ASP B 1 232 ? -6.152 -25.484 -8.508 1 96.56 232 ASP B O 1
ATOM 3961 N N . ASP B 1 233 ? -7.438 -27.234 -9.219 1 97.31 233 ASP B N 1
ATOM 3962 C CA . ASP B 1 233 ? -7.34 -26.953 -10.648 1 97.31 233 ASP B CA 1
ATOM 3963 C C . ASP B 1 233 ? -8.367 -25.906 -11.07 1 97.31 233 ASP B C 1
ATOM 3965 O O . ASP B 1 233 ? -9.57 -26.172 -11.094 1 97.31 233 ASP B O 1
ATOM 3969 N N . LEU B 1 234 ? -7.922 -24.688 -11.438 1 97.06 234 LEU B N 1
ATOM 3970 C CA . LEU B 1 234 ? -8.797 -23.609 -11.914 1 97.06 234 LEU B CA 1
ATOM 3971 C C . LEU B 1 234 ? -9.039 -23.734 -13.414 1 97.06 234 LEU B C 1
ATOM 3973 O O . LEU B 1 234 ? -9.938 -23.094 -13.953 1 97.06 234 LEU B O 1
ATOM 3977 N N . ILE B 1 235 ? -8.227 -24.453 -14.102 1 96.56 235 ILE B N 1
ATOM 3978 C CA . ILE B 1 235 ? -8.211 -24.453 -15.555 1 96.56 235 ILE B CA 1
ATOM 3979 C C . ILE B 1 235 ? -9.422 -25.219 -16.094 1 96.56 235 ILE B C 1
ATOM 3981 O O . ILE B 1 235 ? -10.078 -24.766 -17.031 1 96.56 235 ILE B O 1
ATOM 3985 N N . HIS B 1 236 ? -9.734 -26.328 -15.461 1 94.31 236 HIS B N 1
ATOM 3986 C CA . HIS B 1 236 ? -10.852 -27.141 -15.922 1 94.31 236 HIS B CA 1
ATOM 3987 C C . HIS B 1 236 ? -12.18 -26.609 -15.375 1 94.31 236 HIS B C 1
ATOM 3989 O O . HIS B 1 236 ? -12.219 -26.031 -14.289 1 94.31 236 HIS B O 1
ATOM 3995 N N . ASN B 1 237 ? -13.242 -26.922 -15.969 1 92.88 237 ASN B N 1
ATOM 3996 C CA . ASN B 1 237 ? -14.555 -26.359 -15.703 1 92.88 237 ASN B CA 1
ATOM 3997 C C . ASN B 1 237 ? -15.156 -26.891 -14.406 1 92.88 237 ASN B C 1
ATOM 3999 O O . ASN B 1 237 ? -16.047 -26.281 -13.828 1 92.88 237 ASN B O 1
ATOM 4003 N N . ALA B 1 238 ? -14.688 -28 -13.953 1 94 238 ALA B N 1
ATOM 4004 C CA . ALA B 1 238 ? -15.258 -28.656 -12.773 1 94 238 ALA B CA 1
ATOM 4005 C C . ALA B 1 238 ? -15.18 -27.734 -11.555 1 94 238 ALA B C 1
ATOM 4007 O O . ALA B 1 238 ? -16.062 -27.75 -10.703 1 94 238 ALA B O 1
ATOM 4008 N N . PHE B 1 239 ? -14.156 -26.969 -11.422 1 95.94 239 PHE B N 1
ATOM 4009 C CA . PHE B 1 239 ? -14.016 -26.031 -10.312 1 95.94 239 PHE B CA 1
ATOM 4010 C C . PHE B 1 239 ? -15.156 -25.016 -10.312 1 95.94 239 PHE B C 1
ATOM 4012 O O . PHE B 1 239 ? -15.789 -24.781 -9.273 1 95.94 239 PHE B O 1
ATOM 4019 N N . TRP B 1 240 ? -15.469 -24.5 -11.43 1 95.56 240 TRP B N 1
ATOM 4020 C CA . TRP B 1 240 ? -16.391 -23.375 -11.562 1 95.56 240 TRP B CA 1
ATOM 4021 C C . TRP B 1 240 ? -17.828 -23.859 -11.633 1 95.56 240 TRP B C 1
ATOM 4023 O O . TRP B 1 240 ? -18.734 -23.203 -11.094 1 95.56 240 TRP B O 1
ATOM 4033 N N . SER B 1 241 ? -18.078 -24.969 -12.336 1 93.62 241 SER B N 1
ATOM 4034 C CA . SER B 1 241 ? -19.438 -25.422 -12.586 1 93.62 241 SER B CA 1
ATOM 4035 C C . SER B 1 241 ? -19.938 -26.344 -11.469 1 93.62 241 SER B C 1
ATOM 4037 O O . SER B 1 241 ? -21.125 -26.359 -11.164 1 93.62 241 SER B O 1
ATOM 4039 N N . ASP B 1 242 ? -19 -27.078 -10.852 1 92.69 242 ASP B N 1
ATOM 4040 C CA . ASP B 1 242 ? -19.406 -28.125 -9.922 1 92.69 242 ASP B CA 1
ATOM 4041 C C . ASP B 1 242 ? -19.031 -27.781 -8.484 1 92.69 242 ASP B C 1
ATOM 4043 O O . ASP B 1 242 ? -19.875 -27.797 -7.59 1 92.69 242 ASP B O 1
ATOM 4047 N N . MET B 1 243 ? -17.844 -27.422 -8.25 1 92 243 MET B N 1
ATOM 4048 C CA . MET B 1 243 ? -17.344 -27.25 -6.887 1 92 243 MET B CA 1
ATOM 4049 C C . MET B 1 243 ? -17.797 -25.906 -6.312 1 92 243 MET B C 1
ATOM 4051 O O . MET B 1 243 ? -18.234 -25.844 -5.16 1 92 243 MET B O 1
ATOM 4055 N N . PHE B 1 244 ? -17.672 -24.828 -7.137 1 93.38 244 PHE B N 1
ATOM 4056 C CA . PHE B 1 244 ? -17.953 -23.484 -6.648 1 93.38 244 PHE B CA 1
ATOM 4057 C C . PHE B 1 244 ? -18.781 -22.703 -7.668 1 93.38 244 PHE B C 1
ATOM 4059 O O . PHE B 1 244 ? -18.406 -21.609 -8.07 1 93.38 244 PHE B O 1
ATOM 4066 N N . PRO B 1 245 ? -19.953 -23.172 -7.988 1 91.88 245 PRO B N 1
ATOM 4067 C CA . PRO B 1 245 ? -20.75 -22.562 -9.055 1 91.88 245 PRO B CA 1
ATOM 4068 C C . PRO B 1 245 ? -21.219 -21.156 -8.711 1 91.88 245 PRO B C 1
ATOM 4070 O O . PRO B 1 245 ? -21.609 -20.391 -9.609 1 91.88 245 PRO B O 1
ATOM 4073 N N . ASN B 1 246 ? -21.109 -20.75 -7.43 1 91.44 246 ASN B N 1
ATOM 4074 C CA . ASN B 1 246 ? -21.688 -19.469 -7.035 1 91.44 246 ASN B CA 1
ATOM 4075 C C . ASN B 1 246 ? -20.625 -18.406 -6.832 1 91.44 246 ASN B C 1
ATOM 4077 O O . ASN B 1 246 ? -20.922 -17.281 -6.434 1 91.44 246 ASN B O 1
ATOM 4081 N N . VAL B 1 247 ? -19.344 -18.734 -7.059 1 93.56 247 VAL B N 1
ATOM 4082 C CA . VAL B 1 247 ? -18.25 -17.797 -6.816 1 93.56 247 VAL B CA 1
ATOM 4083 C C . VAL B 1 247 ? -18.312 -16.672 -7.844 1 93.56 247 VAL B C 1
ATOM 4085 O O . VAL B 1 247 ? -18.203 -15.492 -7.492 1 93.56 247 VAL B O 1
ATOM 4088 N N . ILE B 1 248 ? -18.438 -17.047 -9.133 1 93.94 248 ILE B N 1
ATOM 4089 C CA . ILE B 1 248 ? -18.578 -16.078 -10.219 1 93.94 248 ILE B CA 1
ATOM 4090 C C . ILE B 1 248 ? -19.984 -16.156 -10.805 1 93.94 248 ILE B C 1
ATOM 4092 O O . ILE B 1 248 ? -20.312 -17.125 -11.5 1 93.94 248 ILE B O 1
ATOM 4096 N N . ARG B 1 249 ? -20.875 -15.273 -10.344 1 85.94 249 ARG B N 1
ATOM 4097 C CA . ARG B 1 249 ? -22.25 -15.234 -10.82 1 85.94 249 ARG B CA 1
ATOM 4098 C C . ARG B 1 249 ? -22.672 -13.82 -11.203 1 85.94 249 ARG B C 1
ATOM 4100 O O . ARG B 1 249 ? -22.188 -12.852 -10.625 1 85.94 249 ARG B O 1
#

Nearest PDB structures (foldseek):
  7cv1-assembly1_B  TM=9.691E-01  e=3.551E-32  Homo sapiens
  7cv1-assembly1_C  TM=9.537E-01  e=1.337E-32  Homo sapiens
  7cv1-assembly1_D  TM=9.543E-01  e=2.462E-32  Homo sapiens
  3otc-assembly1_B-2  TM=9.378E-01  e=5.786E-32  Homo sapiens
  7cv1-assembly1_A  TM=9.467E-01  e=1.132E-31  Homo sapiens

pLDDT: mean 96.03, std 5.99, range [40.56, 98.94]

Sequence (498 aa):
MAKSRFEYVREFEQQDCLLKNAWIVVRIDGRGFHKFTSAHGFLRPNDARGLSLMNACAKAVMEDFEDIVIAYGHSDEFSFVINRHATVYKRRASKILSTIV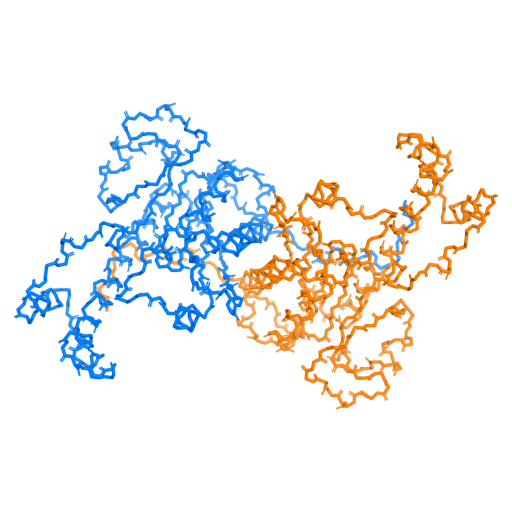SLFTARYVMDWPTYFPDVALRSTPMFDGRVVLYPTNENVIDYMKWRQADCHVNNLYNTTFWCLVLRGGRSNAEAERDLIGTSSADKNEIMFSRFSLNYNNEPAMFRKGSILVRYEPRQPDRRLKHPIIIHDDLIHNAFWSDMFPNVIRMAKSRFEYVREFEQQDCLLKNAWIVVRIDGRGFHKFTSAHGFLRPNDARGLSLMNACAKAVMEDFEDIVIAYGHSDEFSFVINRHATVYKRRASKILSTIVSLFTARYVMDWPTYFPDVALRSTPMFDGRVVLYPTNENVIDYMKWRQADCHVNNLYNTTFWCLVLRGGRSNAEAERDLIGTSSADKNEIMFSRFSLNYNNEPAMFRKGSILVRYEPRQPDRRLKHPIIIHDDLIHNAFWSDMFPNVIR

Secondary structure (DSSP, 8-state):
----TTGGGGGGPPP-BPPTTSEEEEEEEESSHHHHHHHTT--SS--HHHHHHHHHHHHHHHHH-TTEEEEEEETTEEEEEEPTT--GGGGBHHHHHHHHHHHHHHHHHHHHHHH-TTS---S---EEEEEEEE-SHHHHHHHHHHHHHHHHHHHHHHHHHHIIIIIT---HHHHHHHHTT--HHHHHHHHHHHH---GGGS-HHHHH-EEEEEEETTEEEEEEEEEEEE---SSSTHIIIII-TTT--/----TTGGGGGGPPP-BPPTTSEEEEEEEESSHHHHHHHTT--SS--HHHHHHHHHHHHHHHHH-TTEEEEEEETTEEEEEEPTT--GGGGBHHHHHHHHHHHHHHHHHHHHHHH-TTS---S---EEEEEEEE-SHHHHHHHHHHHHHHHHHHHHHHHHHHIIIIIT---HHHHHHHHTT--HHHHHHHHHHHH---GGGS-HHHHH-EEEEEEETTEEEEEEEEEEEE---SSSTHIIIII-TTS--

Radius of gyration: 25.58 Å; Cα contacts (8 Å, |Δi|>4): 862; chains: 2; bounding box: 51×73×58 Å